Protein AF-A0A0D0KMT6-F1 (afdb_monomer)

Organism: Agrobacterium tumefaciens (NCBI:txid358)

Foldseek 3Di:
DPPVLVVVLVVLLVVCPVCLQPLVVLVVLLPDDLVNVSNLVSLVVNCVPCLVVHDPPSSVSSVLSNQQNVLVPDPLVVLLVVLLVCLVVVHDLVVNLVSLLSQAFWGKDKAALVVVVVVVDDQDPDDPHSNSRIDIDTFGHDADDCVSSVVVPDQDLVSLLVSLVSLVVRLVVLQVVCVVNPCDDPVHHVCLQLALALEFDDQVPFDVQFGGQCNPRGRNHRSSHVSLSSLVSSCVRPVVSSLVSLVVQPLVRDVSNVLSNLQVLLDCVNDALARLLVSQVPDDLCCNQVCQRRVSNLLSCQQCVVRHDPVSQVVVLVDLLVFGDLPVVCVPPNDVVSVLVRLVSSLLSVLLSVLSVHDDDPVSVVSSVVSCVVHPDDDGDNYNRPPRRSHDGDPPPPPPQPCVQVPDPLLCSLVVLLVLADPDDDDDSNVNSLQVCQVPVQSLLVSLLPDDDDLSSLSSLLSNLVRHAAPDLPDALVRHDPVSVVCVVSVLSSLQSLLVDDPVSCLSNLLSNLSSLLSCLRHQAQPQSSLSSLLSNLVSQLVVCQVPDPLPDQLVVSLCRGSLNSSLNSLVSNDDDDDLPDQSCPDPPNVVVLVSLVPGDHSSVLSSLLQCLLQLQVCCSNPVVSSCNRHLVLCLVQDDSSLSSLVSNLNHQAQHDLVSCLVCVLVLLVSLLDPPDDLLSSLSSLLSLLLQQVVCVVVVHDRSHDPVSNVVSCVRNPDSSVVSSVVSVVQCVVPVPDGRDRSPDD

Radius of gyration: 31.83 Å; Cα contacts (8 Å, |Δi|>4): 973; chains: 1; bounding box: 76×68×84 Å

pLDDT: mean 84.39, std 12.22, range [25.64, 97.81]

Secondary structure (DSSP, 8-state):
--HHHHHHHHHHHHHHTTTTT-HHHHHHHHT--TT-HHHHHHHHHHHHHHGGGSPTTHHHHHHHHHHHHHHTT--HHHHHHHHHHHHHHT--HHHHHHHHHHHH--EEEEEETHHHHHTTPPPPSS--SGGGTEEEEEE------TTTTTGGG---HHHHHHHHHHHHHHHHHHHHHHHHTTSB-SS-BTHHHH-S-SS---GGGPPTT---TTTT--THHHHHHHHHHHHHHHHTT-HHHHHHHHHT--TTT-HHHHHHHHHHTTSTTTS-HHHHHHHHHH--HHHHH-TTT-HHHHHHHHHTGGGS-HHHHHHHHHHHHH-S-HHHHHHHH-HHHHHHHHHHHHHHHHHHHHHTTPPPPHHHHHHHHHHHHHS--SS---STTTTS---S----------GGGTTS-HHHHHHHHHHH--SS---TTSHHHHHHHHH-HHHHHHHHHHSPS-HHHHHHHHHHHHH---S-TT--TTT--HHHHHHHHHHHHHHHHHTT--HHHHHHHHHHHHHHHHHHTTTSTT-HHHHHHHHHHHHHHHHHHHHS--TTS-HHHHHHHSHHHHHHHHHHHHPPP--TT--TTSSTTHHHHHHHHHH--SHHHHHHHHHHGGGHHHHHHH-HHHHIIIIIHHHHT--GGGGGHHHHHHT-SSPPPHHHHHHHHHHHHHHHHSSSS-HHHHHHHHHHHHHHHHHHHHTTPPPSS-HHHHHHHHHHSHHHHHHHHHHHHHHHHH-TTPPPPPTT--

Mean predicted aligned error: 17.13 Å

Sequence (746 aa):
MSDNDAIIAQNTRVFAMERLEDREFLEWALALRYHQLAERTALKDLLEFRVVDVVEPYRQAWIYLLEYWDDSTADSAYDRLLLKRELNSGASPSQIIKLITEAVRPRIKVESGQKYEAFGRKRAKHPKTVGDIFWVSIDGGERLTPEEIGLAKINDRDFLFELATALNAVLLTGLNQARRIGMIASDADSTVWLVHRVYFVPAGQFAEGGGEPDRYSKGFAPTTKLLYAVFERLGKIDRPATLRVMTAWDVDRWKLYKRLWAAAARDEALVSGTEVGRFLASLDDTEFWWTDAFPEFAELRAVRWSSLPDDVVAPIEQRLVNGEPIAGLKKRMGKDNAKRAVARRSVTELQRIKAGGGHLSIPTEAWLAKTLLQHPRKGDVASVTEGFNPGVRTLIDDRSGDPTFGDVPPGKLIDELARHLSDEGWESKNRAASDFIGRNPALILGLLADAPKSPARAKVWQAFGYGFRPSDLNVTIETASPEDKGLIPVTLKACIEIARLDEATIEEALQGLTSWMSIWDRLLNGEDDLIRAWLALWPTAVETTNQSAEKKVPLRDRSYSSAVGNLVSAFMRACPSFKKDTKPLADSPWRDALAGIELTKGEAKLQAQYQLLSSFNYYWAADEDWSRVNLLDPLISAAGASIELWHGFVHSRFLPPKNVLEELGPHMIAAAVGNELLDEARGSLSQRVVFSTIIDMRDGQKLAIPSHLTQQMLRIGGDPVRTRALDAMKNYLKDDKAEPKDAGKR

Solvent-accessible surface area (backbone atoms only — not comparable to full-atom values): 40747 Å² total; per-residue (Å²): 128,54,76,66,39,52,52,48,17,51,52,45,40,64,65,41,73,86,32,73,83,37,68,69,52,52,54,54,56,69,67,58,53,89,86,45,50,42,48,53,48,27,50,49,62,51,39,74,78,42,44,84,78,44,58,82,30,41,34,61,45,50,54,52,51,52,52,26,54,70,62,62,73,64,56,65,68,58,54,52,51,48,44,57,48,39,73,71,69,70,57,58,70,70,59,53,41,50,49,55,43,62,45,15,32,37,36,65,37,74,43,67,34,65,59,42,48,80,73,74,42,81,73,55,93,70,58,76,42,44,70,46,59,30,41,71,47,69,31,48,21,50,79,63,52,60,74,81,71,44,49,90,76,64,78,59,63,64,61,38,52,52,42,30,51,51,30,48,54,42,49,52,50,31,52,52,50,33,36,73,72,60,48,38,51,99,89,45,56,51,61,34,74,50,28,56,53,56,50,81,69,60,78,92,73,41,51,82,58,35,44,54,40,50,76,84,39,43,6,61,26,24,32,43,21,43,31,43,51,38,40,55,56,32,44,77,76,40,51,73,61,33,51,56,60,59,70,70,48,58,43,89,83,30,70,64,38,37,41,46,49,31,53,56,49,59,39,66,91,77,35,53,34,64,57,53,37,55,52,64,71,68,48,52,74,63,58,66,65,37,41,62,54,30,39,37,53,54,34,31,52,12,62,43,42,77,52,38,48,70,86,49,48,56,61,51,51,52,49,41,74,70,33,67,78,57,70,70,40,30,77,77,62,36,66,70,53,28,52,52,50,31,51,52,50,28,47,50,55,54,36,18,21,46,48,39,71,24,83,71,56,72,70,56,49,55,49,48,57,56,48,44,72,77,54,77,68,93,69,77,57,83,37,53,66,66,89,44,62,49,50,75,50,51,75,76,73,83,67,72,74,71,68,80,64,77,77,48,57,77,94,50,38,54,56,54,39,29,71,42,47,64,97,65,79,95,50,91,74,34,49,57,42,35,52,52,39,27,75,37,49,64,62,50,51,54,49,63,70,74,50,72,93,47,72,38,52,16,51,43,48,20,39,35,20,72,34,48,68,61,93,59,79,83,41,35,71,87,73,42,52,75,68,48,58,67,44,46,68,53,52,52,51,47,20,56,52,50,44,67,58,52,68,70,43,44,65,74,11,39,68,20,46,26,50,24,44,49,57,44,17,54,62,44,51,56,43,61,48,55,45,44,22,46,59,56,49,45,64,60,24,38,52,52,38,48,74,65,63,65,84,86,55,58,67,72,63,53,26,66,70,34,48,43,24,25,46,46,52,19,50,66,52,21,56,64,89,73,56,99,91,50,56,81,52,73,43,82,55,47,33,56,47,54,50,54,57,66,73,45,63,68,58,34,31,54,33,45,41,25,58,52,30,31,46,42,67,59,43,41,74,59,37,50,72,61,30,40,68,62,46,47,52,51,55,70,66,38,50,80,88,45,42,57,37,56,57,22,39,48,48,25,63,65,82,65,58,60,74,52,33,46,69,46,35,67,52,44,42,52,51,23,44,41,86,87,53,59,58,68,47,15,11,47,40,33,22,49,56,48,50,53,43,52,52,23,59,74,72,74,44,82,56,50,46,56,67,69,58,58,52,47,36,56,72,66,22,47,65,51,23,42,51,32,30,50,49,41,52,53,46,35,76,75,33,93,79,58,70,69,76,46,82,74,79,121

Nearest PDB structures (foldseek):
  8k4d-assembly1_A  TM=2.591E-01  e=1.905E-02  Homo sapiens
  4p8q-assembly1_A  TM=2.338E-01  e=4.811E+00  Homo sapiens
  8wqc-assembly1_C  TM=1.223E-01  e=5.604E+00  Homo sapiens

Structure (mmCIF, N/CA/C/O backbone):
data_AF-A0A0D0KMT6-F1
#
_entry.id   AF-A0A0D0KMT6-F1
#
loop_
_atom_site.group_PDB
_atom_site.id
_atom_site.type_symbol
_atom_site.label_atom_id
_atom_site.label_alt_id
_atom_site.label_comp_id
_atom_site.label_asym_id
_atom_site.label_entity_id
_atom_site.label_seq_id
_atom_site.pdbx_PDB_ins_code
_atom_site.Cartn_x
_atom_site.Cartn_y
_atom_site.Cartn_z
_atom_site.occupancy
_atom_site.B_iso_or_equiv
_atom_site.auth_seq_id
_atom_site.auth_comp_id
_atom_site.auth_asym_id
_atom_site.auth_atom_id
_atom_site.pdbx_PDB_model_num
ATOM 1 N N . MET A 1 1 ? -34.988 -3.054 11.584 1.00 53.50 1 MET A N 1
ATOM 2 C CA . MET A 1 1 ? -34.973 -1.586 11.437 1.00 53.50 1 MET A CA 1
ATOM 3 C C . MET A 1 1 ? -35.671 -1.004 12.646 1.00 53.50 1 MET A C 1
ATOM 5 O O . MET A 1 1 ? -36.718 -1.521 13.015 1.00 53.50 1 MET A O 1
ATOM 9 N N . SER A 1 2 ? -35.053 -0.032 13.309 1.00 69.50 2 SER A N 1
ATOM 10 C CA . SER A 1 2 ? -35.701 0.753 14.366 1.00 69.50 2 SER A CA 1
ATOM 11 C C . SER A 1 2 ? -36.766 1.689 13.770 1.00 69.50 2 SER A C 1
ATOM 13 O O . SER A 1 2 ? -36.749 1.937 12.563 1.00 69.50 2 SER A O 1
ATOM 15 N N . ASP A 1 3 ? -37.671 2.241 14.588 1.00 70.81 3 ASP A N 1
ATOM 16 C CA . ASP A 1 3 ? -38.675 3.220 14.121 1.00 70.81 3 ASP A CA 1
ATOM 17 C C . ASP A 1 3 ? -38.022 4.448 13.455 1.00 70.81 3 ASP A C 1
ATOM 19 O O . ASP A 1 3 ? -38.537 4.977 12.471 1.00 70.81 3 ASP A O 1
ATOM 23 N N . ASN A 1 4 ? -36.835 4.850 13.923 1.00 73.88 4 ASN A N 1
ATOM 24 C CA . ASN A 1 4 ? -36.052 5.918 13.301 1.00 73.88 4 ASN A CA 1
ATOM 25 C C . ASN A 1 4 ? -35.522 5.524 11.914 1.00 73.88 4 ASN A C 1
ATOM 27 O O . ASN A 1 4 ? -35.588 6.336 10.994 1.00 73.88 4 ASN A O 1
ATOM 31 N N . ASP A 1 5 ? -35.053 4.286 11.728 1.00 74.50 5 ASP A N 1
ATOM 32 C CA . ASP A 1 5 ? -34.574 3.809 10.421 1.00 74.50 5 ASP A CA 1
ATOM 33 C C . ASP A 1 5 ? -35.710 3.748 9.396 1.00 74.50 5 ASP A C 1
ATOM 35 O O . ASP A 1 5 ? -35.498 4.017 8.215 1.00 74.50 5 ASP A O 1
ATOM 39 N N . ALA A 1 6 ? -36.926 3.411 9.837 1.00 75.62 6 ALA A N 1
ATOM 40 C CA . ALA A 1 6 ? -38.108 3.399 8.980 1.00 75.62 6 ALA A CA 1
ATOM 41 C C . ALA A 1 6 ? -38.486 4.816 8.515 1.00 75.62 6 ALA A C 1
ATOM 43 O O . ALA A 1 6 ? -38.792 5.019 7.339 1.00 75.62 6 ALA A O 1
ATOM 44 N N . ILE A 1 7 ? -38.403 5.810 9.408 1.00 80.38 7 ILE A N 1
ATOM 45 C CA . ILE A 1 7 ? -38.627 7.223 9.065 1.00 80.38 7 ILE A CA 1
ATOM 46 C C . ILE A 1 7 ? -37.548 7.723 8.095 1.00 80.38 7 ILE A C 1
ATOM 48 O O . ILE A 1 7 ? -37.875 8.371 7.099 1.00 80.38 7 ILE A O 1
ATOM 52 N N . ILE A 1 8 ? -36.275 7.399 8.347 1.00 83.19 8 ILE A N 1
ATOM 53 C CA . ILE A 1 8 ? -35.156 7.751 7.461 1.00 83.19 8 ILE A CA 1
ATOM 54 C C . ILE A 1 8 ? -35.371 7.141 6.073 1.00 83.19 8 ILE A C 1
ATOM 56 O O . ILE A 1 8 ? -35.356 7.870 5.085 1.00 83.19 8 ILE A O 1
ATOM 60 N N . ALA A 1 9 ? -35.664 5.841 5.993 1.00 83.38 9 ALA A N 1
ATOM 61 C CA . ALA A 1 9 ? -35.910 5.150 4.731 1.00 83.38 9 ALA A CA 1
ATOM 62 C C . ALA A 1 9 ? -37.077 5.769 3.941 1.00 83.38 9 ALA A C 1
ATOM 64 O O . ALA A 1 9 ? -36.959 5.999 2.734 1.00 83.38 9 ALA A O 1
ATOM 65 N N . GLN A 1 10 ? -38.183 6.103 4.615 1.00 84.25 10 GLN A N 1
ATOM 66 C CA . GLN A 1 10 ? -39.331 6.747 3.978 1.00 84.25 10 GLN A CA 1
ATOM 67 C C . GLN A 1 10 ? -38.981 8.144 3.447 1.00 84.25 10 GLN A C 1
ATOM 69 O O . GLN A 1 10 ? -39.314 8.470 2.306 1.00 84.25 10 GLN A O 1
ATOM 74 N N . ASN A 1 11 ? -38.272 8.954 4.237 1.00 86.38 11 ASN A N 1
ATOM 75 C CA . ASN A 1 11 ? -37.833 10.287 3.824 1.00 86.38 11 ASN A CA 1
ATOM 76 C C . ASN A 1 11 ? -36.868 10.218 2.636 1.00 86.38 11 ASN A C 1
ATOM 78 O O . ASN A 1 11 ? -37.035 10.962 1.671 1.00 86.38 11 ASN A O 1
ATOM 82 N N . THR A 1 12 ? -35.903 9.295 2.664 1.00 88.06 12 THR A N 1
ATOM 83 C CA . THR A 1 12 ? -34.975 9.063 1.552 1.00 88.06 12 THR A CA 1
ATOM 84 C C . THR A 1 12 ? -35.719 8.657 0.287 1.00 88.06 12 THR A C 1
ATOM 86 O O . THR A 1 12 ? -35.434 9.190 -0.783 1.00 88.06 12 THR A O 1
ATOM 89 N N . ARG A 1 13 ? -36.709 7.763 0.393 1.00 86.56 13 ARG A N 1
ATOM 90 C CA . ARG A 1 13 ? -37.510 7.323 -0.755 1.00 86.56 13 ARG A CA 1
ATOM 91 C C . ARG A 1 13 ? -38.280 8.482 -1.382 1.00 86.56 13 ARG A C 1
ATOM 93 O O . ARG A 1 13 ? -38.225 8.651 -2.596 1.00 86.56 13 ARG A O 1
ATOM 100 N N . VAL A 1 14 ? -38.952 9.298 -0.565 1.00 85.31 14 VAL A N 1
ATOM 101 C CA . VAL A 1 14 ? -39.683 10.487 -1.037 1.00 85.31 14 VAL A CA 1
ATOM 102 C C . VAL A 1 14 ? -38.740 11.486 -1.698 1.00 85.31 14 VAL A C 1
ATOM 104 O O . VAL A 1 14 ? -39.028 11.972 -2.787 1.00 85.31 14 VAL A O 1
ATOM 107 N N . PHE A 1 15 ? -37.589 11.736 -1.079 1.00 86.50 15 PHE A N 1
ATOM 108 C CA . PHE A 1 15 ? -36.577 12.645 -1.603 1.00 86.50 15 PHE A CA 1
ATOM 109 C C . PHE A 1 15 ? -35.977 12.176 -2.941 1.00 86.50 15 PHE A C 1
ATOM 111 O O . PHE A 1 15 ? -35.645 13.003 -3.788 1.00 86.50 15 PHE A O 1
ATOM 118 N N . ALA A 1 16 ? -35.865 10.862 -3.152 1.00 87.25 16 ALA A N 1
ATOM 119 C CA . ALA A 1 16 ? -35.269 10.271 -4.346 1.00 87.25 16 ALA A CA 1
ATOM 120 C C . ALA A 1 16 ? -36.213 10.197 -5.561 1.00 87.25 16 ALA A C 1
ATOM 122 O O . ALA A 1 16 ? -35.729 10.198 -6.691 1.00 87.25 16 ALA A O 1
ATOM 123 N N . MET A 1 17 ? -37.538 10.135 -5.358 1.00 82.94 17 MET A N 1
ATOM 124 C CA . MET A 1 17 ? -38.517 9.809 -6.416 1.00 82.94 17 MET A CA 1
ATOM 125 C C . MET A 1 17 ? -38.433 10.687 -7.674 1.00 82.94 17 MET A C 1
ATOM 127 O O . MET A 1 17 ? -38.644 10.177 -8.772 1.00 82.94 17 MET A O 1
ATOM 131 N N . GLU A 1 18 ? -38.114 11.973 -7.531 1.00 85.38 18 GLU A N 1
ATOM 132 C CA . GLU A 1 18 ? -38.025 12.928 -8.649 1.00 85.38 18 GLU A CA 1
ATOM 133 C C . GLU A 1 18 ? -36.576 13.272 -9.035 1.00 85.38 18 GLU A C 1
ATOM 135 O O . GLU A 1 18 ? -36.342 14.127 -9.884 1.00 85.38 18 GLU A O 1
ATOM 140 N N . ARG A 1 19 ? -35.582 12.626 -8.408 1.00 88.81 19 ARG A N 1
ATOM 141 C CA . ARG A 1 19 ? -34.162 13.021 -8.492 1.00 88.81 19 ARG A CA 1
ATOM 142 C C . ARG A 1 19 ? -33.244 11.917 -9.010 1.00 88.81 19 ARG A C 1
ATOM 144 O O . ARG A 1 19 ? -32.031 12.089 -9.027 1.00 88.81 19 ARG A O 1
ATOM 151 N N . LEU A 1 20 ? -33.792 10.791 -9.471 1.00 88.00 20 LEU A N 1
ATOM 152 C CA . LEU A 1 20 ? -32.997 9.670 -9.997 1.00 88.00 20 LEU A CA 1
ATOM 153 C C . LEU A 1 20 ? -32.173 10.037 -11.247 1.00 88.00 20 LEU A C 1
ATOM 155 O O . LEU A 1 20 ? -31.182 9.371 -11.535 1.00 88.00 20 LEU A O 1
ATOM 159 N N . GLU A 1 21 ? -32.548 11.102 -11.953 1.00 90.69 21 GLU A N 1
ATOM 160 C CA . GLU A 1 21 ? -31.852 11.632 -13.138 1.00 90.69 21 GLU A CA 1
ATOM 161 C C . GLU A 1 21 ? -31.031 12.899 -12.826 1.00 90.69 21 GLU A C 1
ATOM 163 O O . GLU A 1 21 ? -30.530 13.580 -13.721 1.00 90.69 21 GLU A O 1
ATOM 168 N N . ASP A 1 22 ? -30.873 13.228 -11.542 1.00 88.31 22 ASP A N 1
ATOM 169 C CA . ASP A 1 22 ? -30.072 14.355 -11.080 1.00 88.31 22 ASP A CA 1
ATOM 170 C C . ASP A 1 22 ? -28.640 13.895 -10.760 1.00 88.31 22 ASP A C 1
ATOM 172 O O . ASP A 1 22 ? -28.395 12.962 -9.989 1.00 88.31 22 ASP A O 1
ATOM 176 N N . ARG A 1 23 ? -27.662 14.582 -11.357 1.00 86.56 23 ARG A N 1
ATOM 177 C CA . ARG A 1 23 ? -26.240 14.306 -11.132 1.00 86.56 23 ARG A CA 1
ATOM 178 C C . ARG A 1 23 ? -25.832 14.611 -9.691 1.00 86.56 23 ARG A C 1
ATOM 180 O O . ARG A 1 23 ? -25.042 13.860 -9.127 1.00 86.56 23 ARG A O 1
ATOM 187 N N . GLU A 1 24 ? -26.340 15.692 -9.106 1.00 86.19 24 GLU A N 1
ATOM 188 C CA . GLU A 1 24 ? -26.003 16.089 -7.731 1.00 86.19 24 GLU A CA 1
ATOM 189 C C . GLU A 1 24 ? -26.544 15.068 -6.730 1.00 86.19 24 GLU A C 1
ATOM 191 O O . GLU A 1 24 ? -25.880 14.723 -5.752 1.00 86.19 24 GLU A O 1
ATOM 196 N N . PHE A 1 25 ? -27.718 14.508 -7.024 1.00 89.56 25 PHE A N 1
ATOM 197 C CA . PHE A 1 25 ? -28.310 13.451 -6.219 1.00 89.56 25 PHE A CA 1
ATOM 198 C C . PHE A 1 25 ? -27.509 12.144 -6.282 1.00 89.56 25 PHE A C 1
ATOM 200 O O . PHE A 1 25 ? -27.283 11.508 -5.254 1.00 89.56 25 PHE A O 1
ATOM 207 N N . LEU A 1 26 ? -27.013 11.768 -7.463 1.00 88.69 26 LEU A N 1
ATOM 208 C CA . LEU A 1 26 ? -26.103 10.631 -7.622 1.00 88.69 26 LEU A CA 1
ATOM 209 C C . LEU A 1 26 ? -24.781 10.827 -6.858 1.00 88.69 26 LEU A C 1
ATOM 211 O O . LEU A 1 26 ? -24.287 9.885 -6.241 1.00 88.69 26 LEU A O 1
ATOM 215 N N . GLU A 1 27 ? -24.215 12.037 -6.843 1.00 86.31 27 GLU A N 1
ATOM 216 C CA . GLU A 1 27 ? -23.024 12.341 -6.033 1.00 86.31 27 GLU A CA 1
ATOM 217 C C . GLU A 1 27 ? -23.301 12.280 -4.529 1.00 86.31 27 GLU A C 1
ATOM 219 O O . GLU A 1 27 ? -22.483 11.746 -3.777 1.00 86.31 27 GLU A O 1
ATOM 224 N N . TRP A 1 28 ? -24.463 12.771 -4.091 1.00 90.56 28 TRP A N 1
ATOM 225 C CA . TRP A 1 28 ? -24.915 12.609 -2.712 1.00 90.56 28 TRP A CA 1
ATOM 226 C C . TRP A 1 28 ? -25.061 11.128 -2.344 1.00 90.56 28 TRP A C 1
ATOM 228 O O . TRP A 1 28 ? -24.554 10.703 -1.307 1.00 90.56 28 TRP A O 1
ATOM 238 N N . ALA A 1 29 ? -25.679 10.327 -3.217 1.00 89.88 29 ALA A N 1
ATOM 239 C CA . ALA A 1 29 ? -25.822 8.893 -3.007 1.00 89.88 29 ALA A CA 1
ATOM 240 C C . ALA A 1 29 ? -24.442 8.222 -2.913 1.00 89.88 29 ALA A C 1
ATOM 242 O O . ALA A 1 29 ? -24.183 7.469 -1.977 1.00 89.88 29 ALA A O 1
ATOM 243 N N . LEU A 1 30 ? -23.506 8.552 -3.806 1.00 88.00 30 LEU A N 1
ATOM 244 C CA . LEU A 1 30 ? -22.134 8.040 -3.752 1.00 88.00 30 LEU A CA 1
ATOM 245 C C . LEU A 1 30 ? -21.435 8.321 -2.409 1.00 88.00 30 LEU A C 1
ATOM 247 O O . LEU A 1 30 ? -20.654 7.489 -1.946 1.00 88.00 30 LEU A O 1
ATOM 251 N N . ALA A 1 31 ? -21.725 9.458 -1.773 1.00 85.50 31 ALA A N 1
ATOM 252 C CA . ALA A 1 31 ? -21.157 9.831 -0.480 1.00 85.50 31 ALA A CA 1
ATOM 253 C C . ALA A 1 31 ? -21.739 9.046 0.713 1.00 85.50 31 ALA A C 1
ATOM 255 O O . ALA A 1 31 ? -21.161 9.104 1.805 1.00 85.50 31 ALA A O 1
ATOM 256 N N . LEU A 1 32 ? -22.839 8.301 0.527 1.00 84.25 32 LEU A N 1
ATOM 257 C CA . LEU A 1 32 ? -23.438 7.489 1.586 1.00 84.25 32 LEU A CA 1
ATOM 258 C C . LEU A 1 32 ? -22.445 6.438 2.075 1.00 84.25 32 LEU A C 1
ATOM 260 O O . LEU A 1 32 ? -21.932 5.632 1.294 1.00 84.25 32 LEU A O 1
ATOM 264 N N . ARG A 1 33 ? -22.191 6.409 3.383 1.00 78.31 33 ARG A N 1
ATOM 265 C CA . ARG A 1 33 ? -21.243 5.476 4.015 1.00 78.31 33 ARG A CA 1
ATOM 266 C C . ARG A 1 33 ? -21.913 4.153 4.396 1.00 78.31 33 ARG A C 1
ATOM 268 O O . ARG A 1 33 ? -23.133 4.031 4.375 1.00 78.31 33 ARG A O 1
ATOM 275 N N . TYR A 1 34 ? -21.113 3.154 4.773 1.00 69.31 34 TYR A N 1
ATOM 276 C CA . TYR A 1 34 ? -21.605 1.814 5.130 1.00 69.31 34 TYR A CA 1
ATOM 277 C C . TYR A 1 34 ? -22.584 1.802 6.318 1.00 69.31 34 TYR A C 1
ATOM 279 O O . TYR A 1 34 ? -23.402 0.897 6.401 1.00 69.31 34 TYR A O 1
ATOM 287 N N . HIS A 1 35 ? -22.523 2.788 7.221 1.00 71.00 35 HIS A N 1
ATOM 288 C CA . HIS A 1 35 ? -23.426 2.895 8.375 1.00 71.00 35 HIS A CA 1
ATOM 289 C C . HIS A 1 35 ? -24.787 3.525 8.034 1.00 71.00 35 HIS A C 1
ATOM 291 O O . HIS A 1 35 ? -25.704 3.464 8.844 1.00 71.00 35 HIS A O 1
ATOM 297 N N . GLN A 1 36 ? -24.949 4.093 6.835 1.00 80.88 36 GLN A N 1
ATOM 298 C CA . GLN A 1 36 ? -26.210 4.668 6.346 1.00 80.88 36 GLN A CA 1
ATOM 299 C C . GLN A 1 36 ? -27.039 3.598 5.623 1.00 80.88 36 GLN A C 1
ATOM 301 O O . GLN A 1 36 ? -27.370 3.704 4.438 1.00 80.88 36 GLN A O 1
ATOM 306 N N . LEU A 1 37 ? -27.282 2.486 6.325 1.00 80.81 37 LEU A N 1
ATOM 307 C CA . LEU A 1 37 ? -27.944 1.308 5.762 1.00 80.81 37 LEU A CA 1
ATOM 308 C C . LEU A 1 37 ? -29.407 1.585 5.415 1.00 80.81 37 LEU A C 1
ATOM 310 O O . LEU A 1 37 ? -29.886 1.056 4.414 1.00 80.81 37 LEU A O 1
ATOM 314 N N . ALA A 1 38 ? -30.106 2.408 6.201 1.00 82.44 38 ALA A N 1
ATOM 315 C CA . ALA A 1 38 ? -31.504 2.751 5.953 1.00 82.44 38 ALA A CA 1
ATOM 316 C C . ALA A 1 38 ? -31.666 3.496 4.618 1.00 82.44 38 ALA A C 1
ATOM 318 O O . ALA A 1 38 ? -32.506 3.120 3.802 1.00 82.44 38 ALA A O 1
ATOM 319 N N . GLU A 1 39 ? -30.808 4.483 4.349 1.00 87.62 39 GLU A N 1
ATOM 320 C CA . GLU A 1 39 ? -30.803 5.253 3.105 1.00 87.62 39 GLU A CA 1
ATOM 321 C C . GLU A 1 39 ? -30.406 4.385 1.905 1.00 87.62 39 GLU A C 1
ATOM 323 O O . GLU A 1 39 ? -31.091 4.393 0.881 1.00 87.62 39 GLU A O 1
ATOM 328 N N . ARG A 1 40 ? -29.335 3.585 2.030 1.00 88.56 40 ARG A N 1
ATOM 329 C CA . ARG A 1 40 ? -28.894 2.670 0.960 1.00 88.56 40 ARG A CA 1
ATOM 330 C C . ARG A 1 40 ? -29.958 1.623 0.620 1.00 88.56 40 ARG A C 1
ATOM 332 O O . ARG A 1 40 ? -30.184 1.354 -0.557 1.00 88.56 40 ARG A O 1
ATOM 339 N N . THR A 1 41 ? -30.609 1.046 1.631 1.00 85.81 41 THR A N 1
ATOM 340 C CA . THR A 1 41 ? -31.676 0.045 1.444 1.00 85.81 41 THR A CA 1
ATOM 341 C C . THR A 1 41 ? -32.902 0.685 0.800 1.00 85.81 41 THR A C 1
ATOM 343 O O . THR A 1 41 ? -33.403 0.163 -0.187 1.00 85.81 41 THR A O 1
ATOM 346 N N . ALA A 1 42 ? -33.316 1.873 1.252 1.00 87.88 42 ALA A N 1
ATOM 347 C CA . ALA A 1 42 ? -34.435 2.595 0.647 1.00 87.88 42 ALA A CA 1
ATOM 348 C C . ALA A 1 42 ? -34.209 2.916 -0.840 1.00 87.88 42 ALA A C 1
ATOM 350 O O . ALA A 1 42 ? -35.142 2.833 -1.640 1.00 87.88 42 ALA A O 1
ATOM 351 N N . LEU A 1 43 ? -32.976 3.269 -1.220 1.00 90.00 43 LEU A N 1
ATOM 352 C CA . LEU A 1 43 ? -32.612 3.514 -2.617 1.00 90.00 43 LEU A CA 1
ATOM 353 C C . LEU A 1 43 ? -32.571 2.225 -3.441 1.00 90.00 43 LEU A C 1
ATOM 355 O O . LEU A 1 43 ? -33.064 2.232 -4.566 1.00 90.00 43 LEU A O 1
ATOM 359 N N . LYS A 1 44 ? -32.039 1.124 -2.890 1.00 87.75 44 LYS A N 1
ATOM 360 C CA . LYS A 1 44 ? -32.087 -0.202 -3.529 1.00 87.75 44 LYS A CA 1
ATOM 361 C C . LYS A 1 44 ? -33.523 -0.629 -3.808 1.00 87.75 44 LYS A C 1
ATOM 363 O O . LYS A 1 44 ? -33.849 -0.903 -4.958 1.00 87.75 44 LYS A O 1
ATOM 368 N N . ASP A 1 45 ? -34.379 -0.577 -2.791 1.00 87.12 45 ASP A N 1
ATOM 369 C CA . ASP A 1 45 ? -35.792 -0.938 -2.901 1.00 87.12 45 ASP A CA 1
ATOM 370 C C . ASP A 1 45 ? -36.525 -0.047 -3.911 1.00 87.12 45 ASP A C 1
ATOM 372 O O . ASP A 1 45 ? -37.376 -0.513 -4.660 1.00 87.12 45 ASP A O 1
ATOM 376 N N . LEU A 1 46 ? -36.224 1.257 -3.954 1.00 87.38 46 LEU A N 1
ATOM 377 C CA . LEU A 1 46 ? -36.819 2.162 -4.941 1.00 87.38 46 LEU A CA 1
ATOM 378 C C . LEU A 1 46 ? -36.375 1.809 -6.368 1.00 87.38 46 LEU A C 1
ATOM 380 O O . LEU A 1 46 ? -37.204 1.780 -7.280 1.00 87.38 46 LEU A O 1
ATOM 384 N N . LEU A 1 47 ? -35.079 1.558 -6.564 1.00 87.12 47 LEU A N 1
ATOM 385 C CA . LEU A 1 47 ? -34.493 1.272 -7.871 1.00 87.12 47 LEU A CA 1
ATOM 386 C C . LEU A 1 47 ? -34.890 -0.107 -8.398 1.00 87.12 47 LEU A C 1
ATOM 388 O O . LEU A 1 47 ? -35.074 -0.232 -9.602 1.00 87.12 47 LEU A O 1
ATOM 392 N N . GLU A 1 48 ? -35.121 -1.104 -7.544 1.00 83.75 48 GLU A N 1
ATOM 393 C CA . GLU A 1 48 ? -35.601 -2.427 -7.971 1.00 83.75 48 GLU A CA 1
ATOM 394 C C . GLU A 1 48 ? -36.867 -2.330 -8.844 1.00 83.75 48 GLU A C 1
ATOM 396 O O . GLU A 1 48 ? -36.978 -3.013 -9.861 1.00 83.75 48 GLU A O 1
ATOM 401 N N . PHE A 1 49 ? -37.779 -1.405 -8.517 1.00 79.31 49 PHE A N 1
ATOM 402 C CA . PHE A 1 49 ? -39.024 -1.205 -9.269 1.00 79.31 49 PHE A CA 1
ATOM 403 C C . PHE A 1 49 ? -38.961 -0.088 -10.316 1.00 79.31 49 PHE A C 1
ATOM 405 O O . PHE A 1 49 ? -39.767 -0.090 -11.244 1.00 79.31 49 PHE A O 1
ATOM 412 N N . ARG A 1 50 ? -38.054 0.889 -10.171 1.00 81.56 50 ARG A N 1
ATOM 413 C CA . ARG A 1 50 ? -38.048 2.126 -10.982 1.00 81.56 50 ARG A CA 1
ATOM 414 C C . ARG A 1 50 ? -36.820 2.305 -11.860 1.00 81.56 50 ARG A C 1
ATOM 416 O O . ARG A 1 50 ? -36.824 3.206 -12.690 1.00 81.56 50 ARG A O 1
ATOM 423 N N . VAL A 1 51 ? -35.791 1.460 -11.746 1.00 76.38 51 VAL A N 1
ATOM 424 C CA . VAL A 1 51 ? -34.586 1.557 -12.594 1.00 76.38 51 VAL A CA 1
ATOM 425 C C . VAL A 1 51 ? -34.941 1.473 -14.077 1.00 76.38 51 VAL A C 1
ATOM 427 O O . VAL A 1 51 ? -34.245 2.046 -14.913 1.00 76.38 51 VAL A O 1
ATOM 430 N N . VAL A 1 52 ? -36.052 0.803 -14.410 1.00 77.38 52 VAL A N 1
ATOM 431 C CA . VAL A 1 52 ? -36.504 0.678 -15.794 1.00 77.38 52 VAL A CA 1
ATOM 432 C C . VAL A 1 52 ? -36.937 2.028 -16.385 1.00 77.38 52 VAL A C 1
ATOM 434 O O . VAL A 1 52 ? -36.707 2.274 -17.569 1.00 77.38 52 VAL A O 1
ATOM 437 N N . ASP A 1 53 ? -37.469 2.915 -15.549 1.00 85.38 53 ASP A N 1
ATOM 438 C CA . ASP A 1 53 ? -38.006 4.216 -15.950 1.00 85.38 53 ASP A CA 1
ATOM 439 C C . ASP A 1 53 ? -36.933 5.316 -16.019 1.00 85.38 53 ASP A C 1
ATOM 441 O O . ASP A 1 53 ? -37.203 6.396 -16.534 1.00 85.38 53 ASP A O 1
ATOM 445 N N . VAL A 1 54 ? -35.719 5.051 -15.519 1.00 88.75 54 VAL A N 1
ATOM 446 C CA . VAL A 1 54 ? -34.588 5.993 -15.544 1.00 88.75 54 VAL A CA 1
ATOM 447 C C . VAL A 1 54 ? -33.918 5.980 -16.920 1.00 88.75 54 VAL A C 1
ATOM 449 O O . VAL A 1 54 ? -33.584 4.911 -17.444 1.00 88.75 54 VAL A O 1
ATOM 452 N N . VAL A 1 55 ? -33.669 7.162 -17.493 1.00 90.62 55 VAL A N 1
ATOM 453 C CA . VAL A 1 55 ? -32.985 7.293 -18.792 1.00 90.62 55 VAL A CA 1
ATOM 454 C C . VAL A 1 55 ? -31.476 7.010 -18.722 1.00 90.62 55 VAL A C 1
ATOM 456 O O . VAL A 1 55 ? -30.813 7.187 -17.696 1.00 90.62 55 VAL A O 1
ATOM 459 N N . GLU A 1 56 ? -30.884 6.603 -19.847 1.00 88.81 56 GLU A N 1
ATOM 460 C CA . GLU A 1 56 ? -29.422 6.540 -19.984 1.00 88.81 56 GLU A CA 1
ATOM 461 C C . GLU A 1 56 ? -28.814 7.954 -20.061 1.00 88.81 56 GLU A C 1
ATOM 463 O O . GLU A 1 56 ? -29.418 8.834 -20.680 1.00 88.81 56 GLU A O 1
ATOM 468 N N . PRO A 1 57 ? -27.619 8.210 -19.486 1.00 90.81 57 PRO A N 1
ATOM 469 C CA . PRO A 1 57 ? -26.686 7.264 -18.848 1.00 90.81 57 PRO A CA 1
ATOM 470 C C . PRO A 1 57 ? -26.904 7.038 -17.333 1.00 90.81 57 PRO A C 1
ATOM 472 O O . PRO A 1 57 ? -26.090 6.379 -16.679 1.00 90.81 57 PRO A O 1
ATOM 475 N N . TYR A 1 58 ? -27.960 7.610 -16.744 1.00 91.19 58 TYR A N 1
ATOM 476 C CA . TYR A 1 58 ? -28.210 7.594 -15.295 1.00 91.19 58 TYR A CA 1
ATOM 477 C C . TYR A 1 58 ? -28.581 6.209 -14.779 1.00 91.19 58 TYR A C 1
ATOM 479 O O . TYR A 1 58 ? -28.109 5.796 -13.720 1.00 91.19 58 TYR A O 1
ATOM 487 N N . ARG A 1 59 ? -29.366 5.457 -15.555 1.00 90.56 59 ARG A N 1
ATOM 488 C CA . ARG A 1 59 ? -29.699 4.063 -15.253 1.00 90.56 59 ARG A CA 1
ATOM 489 C C . ARG A 1 59 ? -28.440 3.228 -15.022 1.00 90.56 59 ARG A C 1
ATOM 491 O O . ARG A 1 59 ? -28.304 2.578 -13.986 1.00 90.56 59 ARG A O 1
ATOM 498 N N . GLN A 1 60 ? -27.499 3.271 -15.965 1.00 89.56 60 GLN A N 1
ATOM 499 C CA . GLN A 1 60 ? -26.261 2.508 -15.861 1.00 89.56 60 GLN A CA 1
ATOM 500 C C . GLN A 1 60 ? -25.369 2.993 -14.704 1.00 89.56 60 GLN A C 1
ATOM 502 O O . GLN A 1 60 ? -24.710 2.173 -14.060 1.00 89.56 60 GLN A O 1
ATOM 507 N N . ALA A 1 61 ? -25.380 4.296 -14.399 1.00 91.19 61 ALA A N 1
ATOM 508 C CA . ALA A 1 61 ? -24.683 4.856 -13.240 1.00 91.19 61 ALA A CA 1
ATOM 509 C C . ALA A 1 61 ? -25.249 4.336 -11.905 1.00 91.19 61 ALA A C 1
ATOM 511 O O . ALA A 1 61 ? -24.470 3.982 -11.020 1.00 91.19 61 ALA A O 1
ATOM 512 N N . TRP A 1 62 ? -26.577 4.218 -11.777 1.00 91.88 62 TRP A N 1
ATOM 513 C CA . TRP A 1 62 ? -27.214 3.602 -10.608 1.00 91.88 62 TRP A CA 1
ATOM 514 C C . TRP A 1 62 ? -26.829 2.136 -10.448 1.00 91.88 62 TRP A C 1
ATOM 516 O O . TRP A 1 62 ? -26.464 1.736 -9.348 1.00 91.88 62 TRP A O 1
ATOM 526 N N . ILE A 1 63 ? -26.837 1.352 -11.531 1.00 89.38 63 ILE A N 1
ATOM 527 C CA . ILE A 1 63 ? -26.428 -0.061 -11.486 1.00 89.38 63 ILE A CA 1
ATOM 528 C C . ILE A 1 63 ? -25.002 -0.191 -10.932 1.00 89.38 63 ILE A C 1
ATOM 530 O O . ILE A 1 63 ? -24.777 -0.969 -10.010 1.00 89.38 63 ILE A O 1
ATOM 534 N N . TYR A 1 64 ? -24.051 0.606 -11.427 1.00 90.25 64 TYR A N 1
ATOM 535 C CA . TYR A 1 64 ? -22.672 0.554 -10.926 1.00 90.25 64 TYR A CA 1
ATOM 536 C C . TYR A 1 64 ? -22.534 1.042 -9.485 1.00 90.25 64 TYR A C 1
ATOM 538 O O . TYR A 1 64 ? -21.706 0.515 -8.746 1.00 90.25 64 TYR A O 1
ATOM 546 N N . LEU A 1 65 ? -23.329 2.031 -9.070 1.00 89.88 65 LEU A N 1
ATOM 547 C CA . LEU A 1 65 ? -23.330 2.504 -7.689 1.00 89.88 65 LEU A CA 1
ATOM 548 C C . LEU A 1 65 ? -23.879 1.442 -6.724 1.00 89.88 65 LEU A C 1
ATOM 550 O O . LEU A 1 65 ? -23.313 1.246 -5.651 1.00 89.88 65 LEU A O 1
ATOM 554 N N . LEU A 1 66 ? -24.944 0.736 -7.114 1.00 88.38 66 LEU A N 1
ATOM 555 C CA . LEU A 1 66 ? -25.511 -0.358 -6.327 1.00 88.38 66 LEU A CA 1
ATOM 556 C C . LEU A 1 66 ? -24.529 -1.527 -6.201 1.00 88.38 66 LEU A C 1
ATOM 558 O O . LEU A 1 66 ? -24.294 -1.994 -5.088 1.00 88.38 66 LEU A O 1
ATOM 562 N N . GLU A 1 67 ? -23.897 -1.928 -7.308 1.00 86.50 67 GLU A N 1
ATOM 563 C CA . GLU A 1 67 ? -22.847 -2.953 -7.303 1.00 86.50 67 GLU A CA 1
ATOM 564 C C . GLU A 1 67 ? -21.661 -2.535 -6.420 1.00 86.50 67 GLU A C 1
ATOM 566 O O . GLU A 1 67 ? -21.189 -3.321 -5.603 1.00 86.50 67 GLU A O 1
ATOM 571 N N . TYR A 1 68 ? -21.227 -1.271 -6.501 1.00 86.62 68 TYR A N 1
ATOM 572 C CA . TYR A 1 68 ? -20.197 -0.732 -5.612 1.00 86.62 68 TYR A CA 1
ATOM 573 C C . TYR A 1 68 ? -20.604 -0.794 -4.135 1.00 86.62 68 TYR A C 1
ATOM 575 O O . TYR A 1 68 ? -19.770 -1.095 -3.283 1.00 86.62 68 TYR A O 1
ATOM 583 N N . TRP A 1 69 ? -21.870 -0.538 -3.795 1.00 84.88 69 TRP A N 1
ATOM 584 C CA . TRP A 1 69 ? -22.336 -0.654 -2.413 1.00 84.88 69 TRP A CA 1
ATOM 585 C C . TRP A 1 69 ? -22.369 -2.091 -1.910 1.00 84.88 69 TRP A C 1
ATOM 587 O O . TRP A 1 69 ? -21.952 -2.299 -0.768 1.00 84.88 69 TRP A O 1
ATOM 597 N N . ASP A 1 70 ? -22.842 -3.038 -2.725 1.00 77.62 70 ASP A N 1
ATOM 598 C CA . ASP A 1 70 ? -22.845 -4.474 -2.402 1.00 77.62 70 ASP A CA 1
ATOM 599 C C . ASP A 1 70 ? -21.423 -4.990 -2.171 1.00 77.62 70 ASP A C 1
ATOM 601 O O . ASP A 1 70 ? -21.178 -5.752 -1.240 1.00 77.62 70 ASP A O 1
ATOM 605 N N . ASP A 1 71 ? -20.468 -4.486 -2.948 1.00 68.19 71 ASP A N 1
ATOM 606 C CA . ASP A 1 71 ? -19.059 -4.838 -2.818 1.00 68.19 71 ASP A CA 1
ATOM 607 C C . ASP A 1 71 ? -18.324 -4.072 -1.695 1.00 68.19 71 ASP A C 1
ATOM 609 O O . ASP A 1 71 ? -17.299 -4.546 -1.200 1.00 68.19 71 ASP A O 1
ATOM 613 N N . SER A 1 72 ? -18.820 -2.905 -1.256 1.00 57.19 72 SER A N 1
ATOM 614 C CA . SER A 1 72 ? -18.184 -2.050 -0.230 1.00 57.19 72 SER A CA 1
ATOM 615 C C . SER A 1 72 ? -18.356 -2.532 1.215 1.00 57.19 72 SER A C 1
ATOM 617 O O . SER A 1 72 ? -17.808 -1.921 2.132 1.00 57.19 72 SER A O 1
ATOM 619 N N . THR A 1 73 ? -19.130 -3.597 1.444 1.00 49.44 73 THR A N 1
ATOM 620 C CA . THR A 1 73 ? -19.406 -4.120 2.793 1.00 49.44 73 THR A CA 1
ATOM 621 C C . THR A 1 73 ? -18.285 -4.996 3.351 1.00 49.44 73 THR A C 1
ATOM 623 O O . THR A 1 73 ? -18.341 -5.365 4.521 1.00 49.44 73 THR A O 1
ATOM 626 N N . ALA A 1 74 ? -17.280 -5.346 2.542 1.00 48.38 74 ALA A N 1
ATOM 627 C CA . ALA A 1 74 ? -16.144 -6.144 2.992 1.00 48.38 74 ALA A CA 1
ATOM 628 C C . ALA A 1 74 ? -15.007 -5.222 3.459 1.00 48.38 74 ALA A C 1
ATOM 630 O O . ALA A 1 74 ? -14.309 -4.611 2.647 1.00 48.38 74 ALA A O 1
ATOM 631 N N . ASP A 1 75 ? -14.838 -5.094 4.773 1.00 47.66 75 ASP A N 1
ATOM 632 C CA . ASP A 1 75 ? -13.657 -4.459 5.351 1.00 47.66 75 ASP A CA 1
ATOM 633 C C . ASP A 1 75 ? -12.450 -5.382 5.116 1.00 47.66 75 ASP A C 1
ATOM 635 O O . ASP A 1 75 ? -12.291 -6.415 5.771 1.00 47.66 75 ASP A O 1
ATOM 639 N N . SER A 1 76 ? -11.614 -5.037 4.136 1.00 50.75 76 SER A N 1
ATOM 640 C CA . SER A 1 76 ? -10.513 -5.884 3.666 1.00 50.75 76 SER A CA 1
ATOM 641 C C . SER A 1 76 ? -9.504 -6.233 4.770 1.00 50.75 76 SER A C 1
ATOM 643 O O . SER A 1 76 ? -8.902 -7.310 4.747 1.00 50.75 76 SER A O 1
ATOM 645 N N . ALA A 1 77 ? -9.385 -5.386 5.798 1.00 45.94 77 ALA A N 1
ATOM 646 C CA . ALA A 1 77 ? -8.561 -5.646 6.974 1.00 45.94 77 ALA A CA 1
ATOM 647 C C . ALA A 1 77 ? -9.172 -6.712 7.907 1.00 45.94 77 ALA A C 1
ATOM 649 O O . ALA A 1 77 ? -8.445 -7.558 8.441 1.00 45.94 77 ALA A O 1
ATOM 650 N N . TYR A 1 78 ? -10.499 -6.709 8.080 1.00 48.00 78 TYR A N 1
ATOM 651 C CA . TYR A 1 78 ? -11.218 -7.720 8.862 1.00 48.00 78 TYR A CA 1
ATOM 652 C C . TYR A 1 78 ? -11.147 -9.090 8.188 1.00 48.00 78 TYR A C 1
ATOM 654 O O . TYR A 1 78 ? -10.833 -10.078 8.852 1.00 48.00 78 TYR A O 1
ATOM 662 N N . ASP A 1 79 ? -11.337 -9.146 6.869 1.00 51.91 79 ASP A N 1
ATOM 663 C CA . ASP A 1 79 ? -11.260 -10.390 6.099 1.00 51.91 79 ASP A CA 1
ATOM 664 C C . ASP A 1 79 ? -9.851 -10.987 6.107 1.00 51.91 79 ASP A C 1
ATOM 666 O O . ASP A 1 79 ? -9.701 -12.202 6.229 1.00 51.91 79 ASP A O 1
ATOM 670 N N . ARG A 1 80 ? -8.796 -10.159 6.081 1.00 52.12 80 ARG A N 1
ATOM 671 C CA . ARG A 1 80 ? -7.403 -10.622 6.208 1.00 52.12 80 ARG A CA 1
ATOM 672 C C . ARG A 1 80 ? -7.094 -11.164 7.604 1.00 52.12 80 ARG A C 1
ATOM 674 O O . ARG A 1 80 ? -6.372 -12.154 7.743 1.00 52.12 80 ARG A O 1
ATOM 681 N N . LEU A 1 81 ? -7.634 -10.535 8.648 1.00 51.25 81 LEU A N 1
ATOM 682 C CA . LEU A 1 81 ? -7.492 -11.001 10.028 1.00 51.25 81 LEU A CA 1
ATOM 683 C C . LEU A 1 81 ? -8.281 -12.295 10.261 1.00 51.25 81 LEU A C 1
ATOM 685 O O . LEU A 1 81 ? -7.777 -13.212 10.913 1.00 51.25 81 LEU A O 1
ATOM 689 N N . LEU A 1 82 ? -9.485 -12.392 9.694 1.00 58.34 82 LEU A N 1
ATOM 690 C CA . LEU A 1 82 ? -10.298 -13.600 9.715 1.00 58.34 82 LEU A CA 1
ATOM 691 C C . LEU A 1 82 ? -9.608 -14.718 8.928 1.00 58.34 82 LEU A C 1
ATOM 693 O O . LEU A 1 82 ? -9.470 -15.810 9.455 1.00 58.34 82 LEU A O 1
ATOM 697 N N . LEU A 1 83 ? -9.055 -14.432 7.748 1.00 61.88 83 LEU A N 1
ATOM 698 C CA . LEU A 1 83 ? -8.262 -15.376 6.961 1.00 61.88 83 LEU A CA 1
ATOM 699 C C . LEU A 1 83 ? -7.051 -15.896 7.750 1.00 61.88 83 LEU A C 1
ATOM 701 O O . LEU A 1 83 ? -6.877 -17.106 7.854 1.00 61.88 83 LEU A O 1
ATOM 705 N N . LYS A 1 84 ? -6.250 -15.018 8.375 1.00 62.56 84 LYS A N 1
ATOM 706 C CA . LYS A 1 84 ? -5.122 -15.437 9.232 1.00 62.56 84 LYS A CA 1
ATOM 707 C C . LYS A 1 84 ? -5.580 -16.279 10.425 1.00 62.56 84 LYS A C 1
ATOM 709 O O . LYS A 1 84 ? -4.889 -17.219 10.808 1.00 62.56 84 LYS A O 1
ATOM 714 N N . ARG A 1 85 ? -6.733 -15.959 11.019 1.00 59.19 85 ARG A N 1
ATOM 715 C CA . ARG A 1 85 ? -7.319 -16.745 12.112 1.00 59.19 85 ARG A CA 1
ATOM 716 C C . ARG A 1 85 ? -7.755 -18.130 11.632 1.00 59.19 85 ARG A C 1
ATOM 718 O O . ARG A 1 85 ? -7.354 -19.110 12.242 1.00 59.19 85 ARG A O 1
ATOM 725 N N . GLU A 1 86 ? -8.529 -18.199 10.552 1.00 64.06 86 GLU A N 1
ATOM 726 C CA . GLU A 1 86 ? -9.112 -19.437 10.020 1.00 64.06 86 GLU A CA 1
ATOM 727 C C . GLU A 1 86 ? -8.052 -20.386 9.430 1.00 64.06 86 GLU A C 1
ATOM 729 O O . GLU A 1 86 ? -8.152 -21.601 9.609 1.00 64.06 86 GLU A O 1
ATOM 734 N N . LEU A 1 87 ? -6.993 -19.843 8.809 1.00 64.62 87 LEU A N 1
ATOM 735 C CA . LEU A 1 87 ? -5.819 -20.615 8.374 1.00 64.62 87 LEU A CA 1
ATOM 736 C C . LEU A 1 87 ? -5.096 -21.282 9.556 1.00 64.62 87 LEU A C 1
ATOM 738 O O . LEU A 1 87 ? -4.562 -22.379 9.408 1.00 64.62 87 LEU A O 1
ATOM 742 N N . ASN A 1 88 ? -5.103 -20.647 10.732 1.00 58.34 88 ASN A N 1
ATOM 743 C CA . ASN A 1 88 ? -4.470 -21.174 11.942 1.00 58.34 88 ASN A CA 1
ATOM 744 C C . ASN A 1 88 ? -5.401 -22.076 12.774 1.00 58.34 88 ASN A C 1
ATOM 746 O O . ASN A 1 88 ? -4.907 -22.914 13.524 1.00 58.34 88 ASN A O 1
ATOM 750 N N . SER A 1 89 ? -6.726 -21.920 12.668 1.00 52.66 89 SER A N 1
ATOM 751 C CA . SER A 1 89 ? -7.714 -22.683 13.449 1.00 52.66 89 SER A CA 1
ATOM 752 C C . SER A 1 89 ? -8.248 -23.942 12.757 1.00 52.66 89 SER A C 1
ATOM 754 O O . SER A 1 89 ? -9.069 -24.638 13.350 1.00 52.66 89 SER A O 1
ATOM 756 N N . GLY A 1 90 ? -7.799 -24.252 11.535 1.00 59.53 90 GLY A N 1
ATOM 757 C CA . GLY A 1 90 ? -8.196 -25.466 10.812 1.00 59.53 90 GLY A CA 1
ATOM 758 C C . GLY A 1 90 ? -9.618 -25.412 10.244 1.00 59.53 90 GLY A C 1
ATOM 759 O O . GLY A 1 90 ? -10.357 -26.391 10.338 1.00 59.53 90 GLY A O 1
ATOM 760 N N . ALA A 1 91 ? -10.023 -24.265 9.689 1.00 68.69 91 ALA A N 1
ATOM 761 C CA . ALA A 1 91 ? -11.325 -24.109 9.038 1.00 68.69 91 ALA A CA 1
ATOM 762 C C . ALA A 1 91 ? -11.509 -25.050 7.831 1.00 68.69 91 ALA A C 1
ATOM 764 O O . ALA A 1 91 ? -10.546 -25.580 7.275 1.00 68.69 91 ALA A O 1
ATOM 765 N N . SER A 1 92 ? -12.760 -25.236 7.394 1.00 80.88 92 SER A N 1
ATOM 766 C CA . SER A 1 92 ? -13.050 -26.091 6.236 1.00 80.88 92 SER A CA 1
ATOM 767 C C . SER A 1 92 ? -12.370 -25.573 4.949 1.00 80.88 92 SER A C 1
ATOM 769 O O . SER A 1 92 ? -12.342 -24.356 4.727 1.00 80.88 92 SER A O 1
ATOM 771 N N . PRO A 1 93 ? -11.878 -26.468 4.066 1.00 82.88 93 PRO A N 1
ATOM 772 C CA . PRO A 1 93 ? -11.260 -26.115 2.783 1.00 82.88 93 PRO A CA 1
ATOM 773 C C . PRO A 1 93 ? -12.050 -25.080 1.968 1.00 82.88 93 PRO A C 1
ATOM 775 O O . PRO A 1 93 ? -11.503 -24.055 1.564 1.00 82.88 93 PRO A O 1
ATOM 778 N N . SER A 1 94 ? -13.360 -25.283 1.810 1.00 84.25 94 SER A N 1
ATOM 779 C CA . SER A 1 94 ? -14.225 -24.390 1.028 1.00 84.25 94 SER A CA 1
ATOM 780 C C . SER A 1 94 ? -14.365 -22.996 1.648 1.00 84.25 94 SER A C 1
ATOM 782 O O . SER A 1 94 ? -14.455 -21.999 0.930 1.00 84.25 94 SER A O 1
ATOM 784 N N . GLN A 1 95 ? -14.349 -22.889 2.981 1.00 81.25 95 GLN A N 1
ATOM 785 C CA . GLN A 1 95 ? -14.383 -21.594 3.662 1.00 81.25 95 GLN A CA 1
ATOM 786 C C . GLN A 1 95 ? -13.072 -20.828 3.465 1.00 81.25 95 GLN A C 1
ATOM 788 O O . GLN A 1 95 ? -13.108 -19.627 3.202 1.00 81.25 95 GLN A O 1
ATOM 793 N N . ILE A 1 96 ? -11.929 -21.517 3.537 1.00 84.00 96 ILE A N 1
ATOM 794 C CA . ILE A 1 96 ? -10.614 -20.921 3.270 1.00 84.00 96 ILE A CA 1
ATOM 795 C C . ILE A 1 96 ? -10.552 -20.413 1.827 1.00 84.00 96 ILE A C 1
ATOM 797 O O . ILE A 1 96 ? -10.172 -19.265 1.606 1.00 84.00 96 ILE A O 1
ATOM 801 N N . ILE A 1 97 ? -10.983 -21.222 0.854 1.00 90.50 97 ILE A N 1
ATOM 802 C CA . ILE A 1 97 ? -11.026 -20.824 -0.561 1.00 90.50 97 ILE A CA 1
ATOM 803 C C . ILE A 1 97 ? -11.886 -19.572 -0.737 1.00 90.50 97 ILE A C 1
ATOM 805 O O . ILE A 1 97 ? -11.426 -18.599 -1.334 1.00 90.50 97 ILE A O 1
ATOM 809 N N . LYS A 1 98 ? -13.091 -19.546 -0.153 1.00 87.00 98 LYS A N 1
ATOM 810 C CA . LYS A 1 98 ? -13.973 -18.374 -0.210 1.00 87.00 98 LYS A CA 1
ATOM 811 C C . LYS A 1 98 ? -13.284 -17.122 0.338 1.00 87.00 98 LYS A C 1
ATOM 813 O O . LYS A 1 98 ? -13.274 -16.104 -0.346 1.00 87.00 98 LYS A O 1
ATOM 818 N N . LEU A 1 99 ? -12.663 -17.201 1.516 1.00 84.12 99 LEU A N 1
ATOM 819 C CA . LEU A 1 99 ? -11.966 -16.066 2.132 1.00 84.12 99 LEU A CA 1
ATOM 820 C C . LEU A 1 99 ? -10.790 -15.572 1.284 1.00 84.12 99 LEU A C 1
ATOM 822 O O . LEU A 1 99 ? -10.646 -14.367 1.091 1.00 84.12 99 LEU A O 1
ATOM 826 N N . ILE A 1 100 ? -9.980 -16.487 0.739 1.00 88.00 100 ILE A N 1
ATOM 827 C CA . ILE A 1 100 ? -8.869 -16.127 -0.150 1.00 88.00 100 ILE A CA 1
ATOM 828 C C . ILE A 1 100 ? -9.406 -15.403 -1.385 1.00 88.00 100 ILE A C 1
ATOM 830 O O . ILE A 1 100 ? -8.929 -14.320 -1.715 1.00 88.00 100 ILE A O 1
ATOM 834 N N . THR A 1 101 ? -10.401 -15.986 -2.058 1.00 90.81 101 THR A N 1
ATOM 835 C CA . THR A 1 101 ? -10.952 -15.425 -3.297 1.00 90.81 101 THR A CA 1
ATOM 836 C C . THR A 1 101 ? -11.620 -14.071 -3.083 1.00 90.81 101 THR A C 1
ATOM 838 O O . THR A 1 101 ? -11.432 -13.179 -3.905 1.00 90.81 101 THR A O 1
ATOM 841 N N . GLU A 1 102 ? -12.330 -13.879 -1.970 1.00 86.25 102 GLU A N 1
ATOM 842 C CA . GLU A 1 102 ? -12.989 -12.612 -1.651 1.00 86.25 102 GLU A CA 1
ATOM 843 C C . GLU A 1 102 ? -11.971 -11.504 -1.357 1.00 86.25 102 GLU A C 1
ATOM 845 O O . GLU A 1 102 ? -12.147 -10.368 -1.804 1.00 86.25 102 GLU A O 1
ATOM 850 N N . ALA A 1 103 ? -10.872 -11.847 -0.678 1.00 82.75 103 ALA A N 1
ATOM 851 C CA . ALA A 1 103 ? -9.826 -10.902 -0.312 1.00 82.75 103 ALA A CA 1
ATOM 852 C C . ALA A 1 103 ? -9.033 -10.372 -1.516 1.00 82.75 103 ALA A C 1
ATOM 854 O O . ALA A 1 103 ? -8.593 -9.225 -1.481 1.00 82.75 103 ALA A O 1
ATOM 855 N N . VAL A 1 104 ? -8.859 -11.163 -2.584 1.00 89.12 104 VAL A N 1
ATOM 856 C CA . VAL A 1 104 ? -8.133 -10.732 -3.798 1.00 89.12 104 VAL A CA 1
ATOM 857 C C . VAL A 1 104 ? -9.036 -10.268 -4.941 1.00 89.12 104 VAL A C 1
ATOM 859 O O . VAL A 1 104 ? -8.516 -9.751 -5.932 1.00 89.12 104 VAL A O 1
ATOM 862 N N . ARG A 1 105 ? -10.359 -10.444 -4.823 1.00 89.50 105 ARG A N 1
ATOM 863 C CA . ARG A 1 105 ? -11.345 -10.197 -5.886 1.00 89.50 105 ARG A CA 1
ATOM 864 C C . ARG A 1 105 ? -11.231 -8.777 -6.471 1.00 89.50 105 ARG A C 1
ATOM 866 O O . ARG A 1 105 ? -11.333 -7.818 -5.706 1.00 89.50 105 ARG A O 1
ATOM 873 N N . PRO A 1 106 ? -11.119 -8.621 -7.807 1.00 90.69 106 PRO A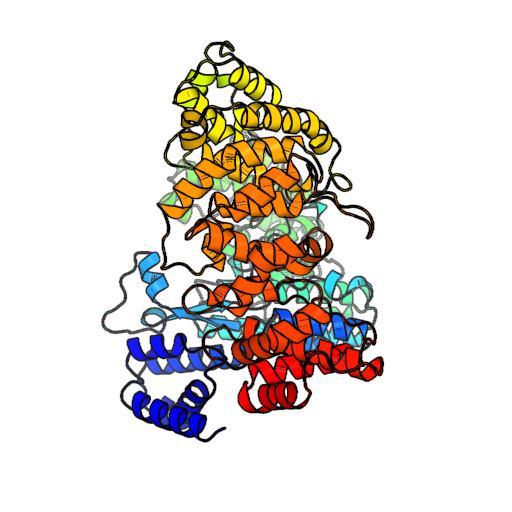 N 1
ATOM 874 C CA . PRO A 1 106 ? -11.277 -7.326 -8.467 1.00 90.69 106 PRO A CA 1
ATOM 875 C C . PRO A 1 106 ? -12.743 -6.887 -8.381 1.00 90.69 106 PRO A C 1
ATOM 877 O O . PRO A 1 106 ? -13.629 -7.696 -8.658 1.00 90.69 106 PRO A O 1
ATOM 880 N N . ARG A 1 107 ? -13.004 -5.630 -8.009 1.00 87.38 107 ARG A N 1
ATOM 881 C CA . ARG A 1 107 ? -14.359 -5.090 -7.807 1.00 87.38 107 ARG A CA 1
ATOM 882 C C . ARG A 1 107 ? -14.543 -3.768 -8.534 1.00 87.38 107 ARG A C 1
ATOM 884 O O . ARG A 1 107 ? -13.583 -3.081 -8.884 1.00 87.38 107 ARG A O 1
ATOM 891 N N . ILE A 1 108 ? -15.791 -3.390 -8.769 1.00 88.50 108 ILE A N 1
ATOM 892 C CA . ILE A 1 108 ? -16.081 -2.069 -9.323 1.00 88.50 108 ILE A CA 1
ATOM 893 C C . ILE A 1 108 ? -15.874 -1.031 -8.228 1.00 88.50 108 ILE A C 1
ATOM 895 O O . ILE A 1 108 ? -16.311 -1.200 -7.095 1.00 88.50 108 ILE A O 1
ATOM 899 N N . LYS A 1 109 ? -15.220 0.068 -8.585 1.00 87.94 109 LYS A N 1
ATOM 900 C CA . LYS A 1 109 ? -15.107 1.258 -7.759 1.00 87.94 109 LYS A CA 1
ATOM 901 C C . LYS A 1 109 ? -15.675 2.447 -8.500 1.00 87.94 109 LYS A C 1
ATOM 903 O O . LYS A 1 109 ? -15.293 2.726 -9.638 1.00 87.94 109 LYS A O 1
ATOM 908 N N . VAL A 1 110 ? -16.558 3.151 -7.808 1.00 88.69 110 VAL A N 1
ATOM 909 C CA . VAL A 1 110 ? -17.176 4.383 -8.278 1.00 88.69 110 VAL A CA 1
ATOM 910 C C . VAL A 1 110 ? -16.599 5.533 -7.459 1.00 88.69 110 VAL A C 1
ATOM 912 O O . VAL A 1 110 ? -16.586 5.498 -6.232 1.00 88.69 110 VAL A O 1
ATOM 915 N N . GLU A 1 111 ? -16.078 6.543 -8.142 1.00 86.75 111 GLU A N 1
ATOM 916 C CA . GLU A 1 111 ? -15.535 7.764 -7.554 1.00 86.75 111 GLU A CA 1
ATOM 917 C C . GLU A 1 111 ? -16.225 8.987 -8.170 1.00 86.75 111 GLU A C 1
ATOM 919 O O . GLU A 1 111 ? -16.794 8.930 -9.267 1.00 86.75 111 GLU A O 1
ATOM 924 N N . SER A 1 112 ? -16.166 10.121 -7.465 1.00 83.44 112 SER A N 1
ATOM 925 C CA . SER A 1 112 ? -16.754 11.363 -7.964 1.00 83.44 112 SER A CA 1
ATOM 926 C C . SER A 1 112 ? -16.122 11.758 -9.300 1.00 83.44 112 SER A C 1
ATOM 928 O O . SER A 1 112 ? -14.899 11.742 -9.468 1.00 83.44 112 SER A O 1
ATOM 930 N N . GLY A 1 113 ? -16.955 12.185 -10.249 1.00 71.31 113 GLY A N 1
ATOM 931 C CA . GLY A 1 113 ? -16.467 12.726 -11.514 1.00 71.31 113 GLY A CA 1
ATOM 932 C C . GLY A 1 113 ? -15.749 14.078 -11.371 1.00 71.31 113 GLY A C 1
ATOM 933 O O . GLY A 1 113 ? -15.160 14.527 -12.350 1.00 71.31 113 GLY A O 1
ATOM 934 N N . GLN A 1 114 ? -15.708 14.702 -10.180 1.00 70.62 114 GLN A N 1
ATOM 935 C CA . GLN A 1 114 ? -14.802 15.832 -9.889 1.00 70.62 114 GLN A CA 1
ATOM 936 C C . GLN A 1 114 ? -13.330 15.468 -10.140 1.00 70.62 114 GLN A C 1
ATOM 938 O O . GLN A 1 114 ? -12.514 16.322 -10.478 1.00 70.62 114 GLN A O 1
ATOM 943 N N . LYS A 1 115 ? -12.988 14.175 -10.079 1.00 68.88 115 LYS A N 1
ATOM 944 C CA . LYS A 1 115 ? -11.662 13.670 -10.446 1.00 68.88 115 LYS A CA 1
ATOM 945 C C . LYS A 1 115 ? -11.252 14.062 -11.876 1.00 68.88 115 LYS A C 1
ATOM 947 O O . LYS A 1 115 ? -10.074 14.292 -12.122 1.00 68.88 115 LYS A O 1
ATOM 952 N N . TYR A 1 116 ? -12.196 14.202 -12.813 1.00 66.25 116 TYR A N 1
ATOM 953 C CA . TYR A 1 116 ? -11.904 14.676 -14.173 1.00 66.25 116 TYR A CA 1
ATOM 954 C C . TYR A 1 116 ? -11.495 16.154 -14.223 1.00 66.25 116 TYR A C 1
ATOM 956 O O . TYR A 1 116 ? -10.667 16.522 -15.059 1.00 66.25 116 TYR A O 1
ATOM 964 N N . GLU A 1 117 ? -12.020 16.982 -13.317 1.00 65.00 117 GLU A N 1
ATOM 965 C CA . GLU A 1 117 ? -11.664 18.402 -13.217 1.00 65.00 117 GLU A CA 1
ATOM 966 C C . GLU A 1 117 ? -10.225 18.568 -12.719 1.00 65.00 117 GLU A C 1
ATOM 968 O O . GLU A 1 117 ? -9.488 19.395 -13.255 1.00 65.00 117 GLU A O 1
ATOM 973 N N . ALA A 1 118 ? -9.779 17.700 -11.803 1.00 61.56 118 ALA A N 1
ATOM 974 C CA . ALA A 1 118 ? -8.379 17.628 -11.372 1.00 61.56 118 ALA A CA 1
ATOM 975 C C . ALA A 1 118 ? -7.413 17.274 -12.523 1.00 61.56 118 ALA A C 1
ATOM 977 O O . ALA A 1 118 ? -6.258 17.694 -12.514 1.00 61.56 118 ALA A O 1
ATOM 978 N N . PHE A 1 119 ? -7.887 16.560 -13.552 1.00 60.50 119 PHE A N 1
ATOM 979 C CA . PHE A 1 119 ? -7.138 16.287 -14.789 1.00 60.50 119 PHE A CA 1
ATOM 980 C C . PHE A 1 119 ? -7.393 17.321 -15.905 1.00 60.50 119 PHE A C 1
ATOM 982 O O . PHE A 1 119 ? -7.060 17.076 -17.067 1.00 60.50 119 PHE A O 1
ATOM 989 N N . GLY A 1 120 ? -8.003 18.468 -15.585 1.00 57.81 120 GLY A N 1
ATOM 990 C CA . GLY A 1 120 ? -8.230 19.573 -16.519 1.00 57.81 120 GLY A CA 1
ATOM 991 C C . GLY A 1 120 ? -9.357 19.347 -17.534 1.00 57.81 120 GLY A C 1
ATOM 992 O O . GLY A 1 120 ? -9.473 20.109 -18.497 1.00 57.81 120 GLY A O 1
ATOM 993 N N . ARG A 1 121 ? -10.202 18.321 -17.357 1.00 69.44 121 ARG A N 1
ATOM 994 C CA . ARG A 1 121 ? -11.374 18.079 -18.214 1.00 69.44 121 ARG A CA 1
ATOM 995 C C . ARG A 1 121 ? -12.622 18.716 -17.603 1.00 69.44 121 ARG A C 1
ATOM 997 O O . ARG A 1 121 ? -12.983 18.425 -16.469 1.00 69.44 121 ARG A O 1
ATOM 1004 N N . LYS A 1 122 ? -13.317 19.557 -18.378 1.00 70.50 122 LYS A N 1
ATOM 1005 C CA . LYS A 1 122 ? -14.617 20.122 -17.976 1.00 70.50 122 LYS A CA 1
ATOM 1006 C C . LYS A 1 122 ? -15.710 19.061 -18.076 1.00 70.50 122 LYS A C 1
ATOM 1008 O O . LYS A 1 122 ? -15.824 18.402 -19.109 1.00 70.50 122 LYS A O 1
ATOM 1013 N N . ARG A 1 123 ? -16.539 18.940 -17.038 1.00 72.94 123 ARG A N 1
ATOM 1014 C CA . ARG A 1 123 ? -17.690 18.026 -17.032 1.00 72.94 123 ARG A CA 1
ATOM 1015 C C . ARG A 1 123 ? -18.738 18.483 -18.044 1.00 72.94 123 ARG A C 1
ATOM 1017 O O . ARG A 1 123 ? -19.014 19.680 -18.177 1.00 72.94 123 ARG A O 1
ATOM 1024 N N . ALA A 1 124 ? -19.330 17.530 -18.758 1.00 79.00 124 ALA A N 1
ATOM 1025 C CA . ALA A 1 124 ? -20.411 17.822 -19.686 1.00 79.00 124 ALA A CA 1
ATOM 1026 C C . ALA A 1 124 ? -21.620 18.398 -18.927 1.00 79.00 124 ALA A C 1
ATOM 1028 O O . ALA A 1 124 ? -21.983 17.915 -17.853 1.00 79.00 124 ALA A O 1
ATOM 1029 N N . LYS A 1 125 ? -22.256 19.437 -19.488 1.00 77.06 125 LYS A N 1
ATOM 1030 C CA . LYS A 1 125 ? -23.509 19.993 -18.943 1.00 77.06 125 LYS A CA 1
ATOM 1031 C C . LYS A 1 125 ? -24.683 19.020 -19.086 1.00 77.06 125 LYS A C 1
ATOM 1033 O O . LYS A 1 125 ? -25.552 18.994 -18.229 1.00 77.06 125 LYS A O 1
ATOM 1038 N N . HIS A 1 126 ? -24.673 18.222 -20.153 1.00 82.06 126 HIS A N 1
ATOM 1039 C CA . HIS A 1 126 ? -25.644 17.163 -20.416 1.00 82.06 126 HIS A CA 1
ATOM 1040 C C . HIS A 1 126 ? -24.883 15.839 -20.538 1.00 82.06 126 HIS A C 1
ATOM 1042 O O . HIS A 1 126 ? -24.225 15.634 -21.565 1.00 82.06 126 HIS A O 1
ATOM 1048 N N . PRO A 1 127 ? -24.901 14.988 -19.498 1.00 85.25 127 PRO A N 1
ATOM 1049 C CA . PRO A 1 127 ? -24.232 13.692 -19.521 1.00 85.25 127 PRO A CA 1
ATOM 1050 C C . PRO A 1 127 ? -24.730 12.825 -20.678 1.00 85.25 127 PRO A C 1
ATOM 1052 O O . PRO A 1 127 ? -25.934 12.672 -20.866 1.00 85.25 127 PRO A O 1
ATOM 1055 N N . LYS A 1 128 ? -23.807 12.260 -21.461 1.00 85.75 128 LYS A N 1
ATOM 1056 C CA . LYS A 1 128 ? -24.128 11.307 -22.542 1.00 85.75 128 LYS A CA 1
ATOM 1057 C C . LYS A 1 128 ? -23.594 9.912 -22.252 1.00 85.75 128 LYS A C 1
ATOM 1059 O O . LYS A 1 128 ? -24.061 8.938 -22.828 1.00 85.75 128 LYS A O 1
ATOM 1064 N N . THR A 1 129 ? -22.602 9.827 -21.376 1.00 85.94 129 THR A N 1
ATOM 1065 C CA . THR A 1 129 ? -21.960 8.590 -20.951 1.00 85.94 129 THR A CA 1
ATOM 1066 C C . THR A 1 129 ? -21.867 8.551 -19.431 1.00 85.94 129 THR A C 1
ATOM 1068 O O . THR A 1 129 ? -21.889 9.590 -18.772 1.00 85.94 129 THR A O 1
ATOM 1071 N N . VAL A 1 130 ? -21.710 7.358 -18.856 1.00 85.69 130 VAL A N 1
ATOM 1072 C CA . VAL A 1 130 ? -21.501 7.211 -17.404 1.00 85.69 130 VAL A CA 1
ATOM 1073 C C . VAL A 1 130 ? -20.249 7.962 -16.936 1.00 85.69 130 VAL A C 1
ATOM 1075 O O . VAL A 1 130 ? -20.256 8.527 -15.846 1.00 85.69 130 VAL A O 1
ATOM 1078 N N . GLY A 1 131 ? -19.213 8.049 -17.782 1.00 79.44 131 GLY A N 1
ATOM 1079 C CA . GLY A 1 131 ? -17.991 8.814 -17.509 1.00 79.44 131 GLY A CA 1
ATOM 1080 C C . GLY A 1 131 ? -18.217 10.322 -17.326 1.00 79.44 131 GLY A C 1
ATOM 1081 O O . GLY A 1 131 ? -17.399 10.992 -16.704 1.00 79.44 131 GLY A O 1
ATOM 1082 N N . ASP A 1 132 ? -19.337 10.865 -17.816 1.00 81.06 132 ASP A N 1
ATOM 1083 C CA . ASP A 1 132 ? -19.719 12.264 -17.578 1.00 81.06 132 ASP A CA 1
ATOM 1084 C C . ASP A 1 132 ? -20.327 12.478 -16.176 1.00 81.06 132 ASP A C 1
ATOM 1086 O O . ASP A 1 132 ? -20.393 13.612 -15.689 1.00 81.06 132 ASP A O 1
ATOM 1090 N N . ILE A 1 133 ? -20.768 11.392 -15.529 1.00 85.44 133 ILE A N 1
ATOM 1091 C CA . ILE A 1 133 ? -21.374 11.372 -14.193 1.00 85.44 133 ILE A CA 1
ATOM 1092 C C . ILE A 1 133 ? -20.307 10.992 -13.156 1.00 85.44 133 ILE A C 1
ATOM 1094 O O . ILE A 1 133 ? -19.949 11.818 -12.310 1.00 85.44 133 ILE A O 1
ATOM 1098 N N . PHE A 1 134 ? -19.754 9.780 -13.262 1.00 87.12 134 PHE A N 1
ATOM 1099 C CA . PHE A 1 134 ? -18.798 9.201 -12.317 1.00 87.12 134 PHE A CA 1
ATOM 1100 C C . PHE A 1 134 ? -17.494 8.776 -12.981 1.00 87.12 134 PHE A C 1
ATOM 1102 O O . PHE A 1 134 ? -17.448 8.438 -14.162 1.00 87.12 134 PHE A O 1
ATOM 1109 N N . TRP A 1 135 ? -16.438 8.704 -12.174 1.00 85.00 135 TRP A N 1
ATOM 1110 C CA . TRP A 1 135 ? -15.266 7.914 -12.519 1.00 85.00 135 TRP A CA 1
ATOM 1111 C C . TRP A 1 135 ? -15.511 6.468 -12.082 1.00 85.00 135 TRP A C 1
ATOM 1113 O O . TRP A 1 135 ? -15.596 6.188 -10.888 1.00 85.00 135 TRP A O 1
ATOM 1123 N N . VAL A 1 136 ? -15.635 5.551 -13.039 1.00 88.19 136 VAL A N 1
ATOM 1124 C CA . VAL A 1 136 ? -15.811 4.120 -12.762 1.00 88.19 136 VAL A CA 1
ATOM 1125 C C . VAL A 1 136 ? -14.546 3.384 -13.173 1.00 88.19 136 VAL A C 1
ATOM 1127 O O . VAL A 1 136 ? -14.059 3.540 -14.292 1.00 88.19 136 VAL A O 1
ATOM 1130 N N . SER A 1 137 ? -14.002 2.586 -12.263 1.00 87.94 137 SER A N 1
ATOM 1131 C CA . SER A 1 137 ? -12.818 1.765 -12.514 1.00 87.94 137 SER A CA 1
ATOM 1132 C C . SER A 1 137 ? -12.918 0.419 -11.807 1.00 87.94 137 SER A C 1
ATOM 1134 O O . SER A 1 137 ? -13.790 0.234 -10.964 1.00 87.94 137 SER A O 1
ATOM 1136 N N . ILE A 1 138 ? -12.017 -0.512 -12.117 1.00 88.12 138 ILE A N 1
ATOM 1137 C CA . ILE A 1 138 ? -11.796 -1.691 -11.279 1.00 88.12 138 ILE A CA 1
ATOM 1138 C C . ILE A 1 138 ? -10.742 -1.353 -10.225 1.00 88.12 138 ILE A C 1
ATOM 1140 O O . ILE A 1 138 ? -9.620 -0.973 -10.558 1.00 88.12 138 ILE A O 1
ATOM 1144 N N . ASP A 1 139 ? -11.116 -1.499 -8.962 1.00 79.12 139 ASP A N 1
ATOM 1145 C CA . ASP A 1 139 ? -10.246 -1.405 -7.786 1.00 79.12 139 ASP A CA 1
ATOM 1146 C C . ASP A 1 139 ? -10.604 -2.575 -6.844 1.00 79.12 139 ASP A C 1
ATOM 1148 O O . ASP A 1 139 ? -11.452 -3.405 -7.159 1.00 79.12 139 ASP A O 1
ATOM 1152 N N . GLY A 1 140 ? -9.969 -2.690 -5.685 1.00 71.06 140 GLY A N 1
ATOM 1153 C CA . GLY A 1 140 ? -10.242 -3.782 -4.743 1.00 71.06 140 GLY A CA 1
ATOM 1154 C C . GLY A 1 140 ? -9.345 -4.998 -4.952 1.00 71.06 140 GLY A C 1
ATOM 1155 O O . GLY A 1 140 ? -8.508 -5.022 -5.846 1.00 71.06 140 GLY A O 1
ATOM 1156 N N . GLY A 1 141 ? -9.448 -5.974 -4.058 1.00 65.12 141 GLY A N 1
ATOM 1157 C CA . GLY A 1 141 ? -8.432 -7.007 -3.921 1.00 65.12 141 GLY A CA 1
ATOM 1158 C C . GLY A 1 141 ? -7.215 -6.463 -3.174 1.00 65.12 141 GLY A C 1
ATOM 1159 O O . GLY A 1 141 ? -6.478 -5.607 -3.667 1.00 65.12 141 GLY A O 1
ATOM 1160 N N . GLU A 1 142 ? -6.999 -6.944 -1.956 1.00 71.00 142 GLU A N 1
ATOM 1161 C CA . GLU A 1 142 ? -5.743 -6.718 -1.260 1.00 71.00 142 GLU A CA 1
ATOM 1162 C C . GLU A 1 142 ? -4.692 -7.713 -1.729 1.00 71.00 142 GLU A C 1
ATOM 1164 O O . GLU A 1 142 ? -4.979 -8.859 -2.078 1.00 71.00 142 GLU A O 1
ATOM 1169 N N . ARG A 1 143 ? -3.431 -7.284 -1.697 1.00 74.69 143 ARG A N 1
ATOM 1170 C CA . ARG A 1 143 ? -2.322 -8.196 -1.931 1.00 74.69 143 ARG A CA 1
ATOM 1171 C C . ARG A 1 143 ? -2.287 -9.251 -0.823 1.00 74.69 143 ARG A C 1
ATOM 1173 O O . ARG A 1 143 ? -1.978 -8.924 0.323 1.00 74.69 143 ARG A O 1
ATOM 1180 N N . LEU A 1 144 ? -2.516 -10.496 -1.221 1.00 82.88 144 LEU A N 1
ATOM 1181 C CA . LEU A 1 144 ? -2.219 -11.712 -0.470 1.00 82.88 144 LEU A CA 1
ATOM 1182 C C . LEU A 1 144 ? -1.015 -12.398 -1.102 1.00 82.88 144 LEU A C 1
ATOM 1184 O O . LEU A 1 144 ? -1.028 -12.681 -2.302 1.00 82.88 144 LEU A O 1
ATOM 1188 N N . THR A 1 145 ? 0.040 -12.632 -0.324 1.00 84.81 145 THR A N 1
ATOM 1189 C CA . THR A 1 145 ? 1.235 -13.318 -0.838 1.00 84.81 145 THR A CA 1
ATOM 1190 C C . THR A 1 145 ? 1.159 -14.833 -0.627 1.00 84.81 145 THR A C 1
ATOM 1192 O O . THR A 1 145 ? 0.449 -15.296 0.273 1.00 84.81 145 THR A O 1
ATOM 1195 N N . PRO A 1 146 ? 1.893 -15.637 -1.422 1.00 86.75 146 PRO A N 1
ATOM 1196 C CA . PRO A 1 146 ? 1.974 -17.084 -1.225 1.00 86.75 146 PRO A CA 1
ATOM 1197 C C . PRO A 1 146 ? 2.409 -17.472 0.194 1.00 86.75 146 PRO A C 1
ATOM 1199 O O . PRO A 1 146 ? 1.957 -18.486 0.724 1.00 86.75 146 PRO A O 1
ATOM 1202 N N . GLU A 1 147 ? 3.262 -16.663 0.825 1.00 85.50 147 GLU A N 1
ATOM 1203 C CA . GLU A 1 147 ? 3.742 -16.870 2.192 1.00 85.50 147 GLU A CA 1
ATOM 1204 C C . GLU A 1 147 ? 2.626 -16.671 3.224 1.00 85.50 147 GLU A C 1
ATOM 1206 O O . GLU A 1 147 ? 2.521 -17.457 4.164 1.00 85.50 147 GLU A O 1
ATOM 1211 N N . GLU A 1 148 ? 1.763 -15.668 3.035 1.00 80.38 148 GLU A N 1
ATOM 1212 C CA . GLU A 1 148 ? 0.668 -15.358 3.964 1.00 80.38 148 GLU A CA 1
ATOM 1213 C C . GLU A 1 148 ? -0.401 -16.446 4.024 1.00 80.38 148 GLU A C 1
ATOM 1215 O O . GLU A 1 148 ? -0.974 -16.674 5.088 1.00 80.38 148 GLU A O 1
ATOM 1220 N N . ILE A 1 149 ? -0.648 -17.134 2.907 1.00 83.75 149 ILE A N 1
ATOM 1221 C CA . ILE A 1 149 ? -1.553 -18.291 2.861 1.00 83.75 149 ILE A CA 1
ATOM 1222 C C . ILE A 1 149 ? -0.826 -19.622 3.097 1.00 83.75 149 ILE A C 1
ATOM 1224 O O . ILE A 1 149 ? -1.434 -20.684 3.004 1.00 83.75 149 ILE A O 1
ATOM 1228 N N . GLY A 1 150 ? 0.486 -19.589 3.359 1.00 84.25 150 GLY A N 1
ATOM 1229 C CA . GLY A 1 150 ? 1.293 -20.788 3.569 1.00 84.25 150 GLY A CA 1
ATOM 1230 C C . GLY A 1 150 ? 1.344 -21.729 2.360 1.00 84.25 150 GLY A C 1
ATOM 1231 O O . GLY A 1 150 ? 1.534 -22.931 2.546 1.00 84.25 150 GLY A O 1
ATOM 1232 N N . LEU A 1 151 ? 1.206 -21.212 1.131 1.00 89.00 151 LEU A N 1
ATOM 1233 C CA . LEU A 1 151 ? 1.023 -21.992 -0.103 1.00 89.00 151 LEU A CA 1
ATOM 1234 C C . LEU A 1 151 ? 2.093 -23.077 -0.297 1.00 89.00 151 LEU A C 1
ATOM 1236 O O . LEU A 1 151 ? 1.796 -24.188 -0.735 1.00 89.00 151 LEU A O 1
ATOM 1240 N N . ALA A 1 152 ? 3.339 -22.776 0.075 1.00 87.56 152 ALA A N 1
ATOM 1241 C CA . ALA A 1 152 ? 4.462 -23.705 -0.029 1.00 87.56 152 ALA A CA 1
ATOM 1242 C C . ALA A 1 152 ? 4.293 -24.979 0.822 1.00 87.56 152 ALA A C 1
ATOM 1244 O O . ALA A 1 152 ? 4.881 -26.007 0.496 1.00 87.56 152 ALA A O 1
ATOM 1245 N N . LYS A 1 153 ? 3.497 -24.928 1.898 1.00 87.12 153 LYS A N 1
ATOM 1246 C CA . LYS A 1 153 ? 3.244 -26.060 2.806 1.00 87.12 153 LYS A CA 1
ATOM 1247 C C . LYS A 1 153 ? 2.028 -26.894 2.393 1.00 87.12 153 LYS A C 1
ATOM 1249 O O . LYS A 1 153 ? 1.852 -28.000 2.895 1.00 87.12 153 LYS A O 1
ATOM 1254 N N . ILE A 1 154 ? 1.203 -26.387 1.479 1.00 88.75 154 ILE A N 1
ATOM 1255 C CA . ILE A 1 154 ? -0.011 -27.065 1.024 1.00 88.75 154 ILE A CA 1
ATOM 1256 C C . ILE A 1 154 ? 0.380 -28.104 -0.029 1.00 88.75 154 ILE A C 1
ATOM 1258 O O . ILE A 1 154 ? 0.958 -27.758 -1.062 1.00 88.75 154 ILE A O 1
ATOM 1262 N N . ASN A 1 155 ? 0.109 -29.379 0.259 1.00 90.38 155 ASN A N 1
ATOM 1263 C CA . ASN A 1 155 ? 0.314 -30.512 -0.656 1.00 90.38 155 ASN A CA 1
ATOM 1264 C C . ASN A 1 155 ? -1.011 -31.155 -1.105 1.00 90.38 155 ASN A C 1
ATOM 1266 O O . ASN A 1 155 ? -0.990 -32.106 -1.880 1.00 90.38 155 ASN A O 1
ATOM 1270 N N . ASP A 1 156 ? -2.149 -30.663 -0.611 1.00 92.56 156 ASP A N 1
ATOM 1271 C CA . ASP A 1 156 ? -3.466 -31.164 -0.995 1.00 92.56 156 ASP A CA 1
ATOM 1272 C C . ASP A 1 156 ? -3.784 -30.746 -2.437 1.00 92.56 156 ASP A C 1
ATOM 1274 O O . ASP A 1 156 ? -3.971 -29.567 -2.750 1.00 92.56 156 ASP A O 1
ATOM 1278 N N . ARG A 1 157 ? -3.808 -31.744 -3.320 1.00 94.88 157 ARG A N 1
ATOM 1279 C CA . ARG A 1 157 ? -4.052 -31.577 -4.749 1.00 94.88 157 ARG A CA 1
ATOM 1280 C C . ARG A 1 157 ? -5.449 -31.029 -5.033 1.00 94.88 157 ARG A C 1
ATOM 1282 O O . ARG A 1 157 ? -5.581 -30.171 -5.905 1.00 94.88 157 ARG A O 1
ATOM 1289 N N . ASP A 1 158 ? -6.473 -31.528 -4.344 1.00 94.88 158 ASP A N 1
ATOM 1290 C CA . ASP A 1 158 ? -7.865 -31.170 -4.631 1.00 94.88 158 ASP A CA 1
ATOM 1291 C C . ASP A 1 158 ? -8.154 -29.748 -4.158 1.00 94.88 158 ASP A C 1
ATOM 1293 O O . ASP A 1 158 ? -8.709 -28.953 -4.918 1.00 94.88 158 ASP A O 1
ATOM 1297 N N . PHE A 1 159 ? -7.642 -29.383 -2.979 1.00 94.56 159 PHE A N 1
ATOM 1298 C CA . PHE A 1 159 ? -7.690 -28.007 -2.490 1.00 94.56 159 PHE A CA 1
ATOM 1299 C C . PHE A 1 159 ? -7.038 -27.019 -3.468 1.00 94.56 159 PHE A C 1
ATOM 1301 O O . PHE A 1 159 ? -7.619 -25.983 -3.788 1.00 94.56 159 PHE A O 1
ATOM 1308 N N . LEU A 1 160 ? -5.830 -27.323 -3.961 1.00 96.38 160 LEU A N 1
ATOM 1309 C CA . LEU A 1 160 ? -5.111 -26.437 -4.883 1.00 96.38 160 LEU A CA 1
ATOM 1310 C C . LEU A 1 160 ? -5.836 -26.291 -6.227 1.00 96.38 160 LEU A C 1
ATOM 1312 O O . LEU A 1 160 ? -5.875 -25.194 -6.786 1.00 96.38 160 LEU A O 1
ATOM 1316 N N . PHE A 1 161 ? -6.426 -27.373 -6.739 1.00 97.38 161 PHE A N 1
ATOM 1317 C CA . PHE A 1 161 ? -7.211 -27.339 -7.972 1.00 97.38 161 PHE A CA 1
ATOM 1318 C C . PHE A 1 161 ? -8.511 -26.536 -7.809 1.00 97.38 161 PHE A C 1
ATOM 1320 O O . PHE A 1 161 ? -8.836 -25.711 -8.669 1.00 97.38 161 PHE A O 1
ATOM 1327 N N . GLU A 1 162 ? -9.233 -26.724 -6.700 1.00 96.75 162 GLU A N 1
ATOM 1328 C CA . GLU A 1 162 ? -10.444 -25.959 -6.382 1.00 96.75 162 GLU A CA 1
ATOM 1329 C C . GLU A 1 162 ? -10.118 -24.469 -6.201 1.00 96.75 162 GLU A C 1
ATOM 1331 O O . GLU A 1 162 ? -10.770 -23.618 -6.808 1.00 96.75 162 GLU A O 1
ATOM 1336 N N . LEU A 1 163 ? -9.046 -24.146 -5.468 1.00 96.69 163 LEU A N 1
ATOM 1337 C CA . LEU A 1 163 ? -8.586 -22.772 -5.273 1.00 96.69 163 LEU A CA 1
ATOM 1338 C C . LEU A 1 163 ? -8.200 -22.099 -6.597 1.00 96.69 163 LEU A C 1
ATOM 1340 O O . LEU A 1 163 ? -8.611 -20.967 -6.849 1.00 96.69 163 LEU A O 1
ATOM 1344 N N . ALA A 1 164 ? -7.447 -22.783 -7.465 1.00 97.50 164 ALA A N 1
ATOM 1345 C CA . ALA A 1 164 ? -7.082 -22.256 -8.781 1.00 97.50 164 ALA A CA 1
ATOM 1346 C C . ALA A 1 164 ? -8.322 -21.985 -9.648 1.00 97.50 164 ALA A C 1
ATOM 1348 O O . ALA A 1 164 ? -8.422 -20.942 -10.294 1.00 97.50 164 ALA A O 1
ATOM 1349 N N . THR A 1 165 ? -9.294 -22.897 -9.626 1.00 97.56 165 THR A N 1
ATOM 1350 C CA . THR A 1 165 ? -10.548 -22.753 -10.377 1.00 97.56 165 THR A CA 1
ATOM 1351 C C . THR A 1 165 ? -11.375 -21.577 -9.855 1.00 97.56 165 THR A C 1
ATOM 1353 O O . THR A 1 165 ? -11.873 -20.773 -10.645 1.00 97.56 165 THR A O 1
ATOM 1356 N N . ALA A 1 166 ? -11.471 -21.423 -8.533 1.00 96.81 166 ALA A N 1
ATOM 1357 C CA . ALA A 1 166 ? -12.202 -20.332 -7.902 1.00 96.81 166 ALA A CA 1
ATOM 1358 C C . ALA A 1 166 ? -11.546 -18.963 -8.167 1.00 96.81 166 ALA A C 1
ATOM 1360 O O . ALA A 1 166 ? -12.235 -18.009 -8.535 1.00 96.81 166 ALA A O 1
ATOM 1361 N N . LEU A 1 167 ? -10.213 -18.869 -8.077 1.00 97.12 167 LEU A N 1
ATOM 1362 C CA . LEU A 1 167 ? -9.462 -17.660 -8.439 1.00 97.12 167 LEU A CA 1
ATOM 1363 C C . LEU A 1 167 ? -9.633 -17.306 -9.922 1.00 97.12 167 LEU A C 1
ATOM 1365 O O . LEU A 1 167 ? -9.826 -16.136 -10.254 1.00 97.12 167 LEU A O 1
ATOM 1369 N N . ASN A 1 168 ? -9.627 -18.302 -10.815 1.00 97.38 168 ASN A N 1
ATOM 1370 C CA . ASN A 1 168 ? -9.879 -18.086 -12.238 1.00 97.38 168 ASN A CA 1
ATOM 1371 C C . ASN A 1 168 ? -11.294 -17.542 -12.498 1.00 97.38 168 ASN A C 1
ATOM 1373 O O . ASN A 1 168 ? -11.457 -16.601 -13.273 1.00 97.38 168 ASN A O 1
ATOM 1377 N N . ALA A 1 169 ? -12.313 -18.085 -11.825 1.00 96.69 169 ALA A N 1
ATOM 1378 C CA . ALA A 1 169 ? -13.692 -17.611 -11.946 1.00 96.69 169 ALA A CA 1
ATOM 1379 C C . ALA A 1 169 ? -13.851 -16.156 -11.466 1.00 96.69 169 ALA A C 1
ATOM 1381 O O . ALA A 1 169 ? -14.535 -15.350 -12.105 1.00 96.69 169 ALA A O 1
ATOM 1382 N N . VAL A 1 170 ? -13.180 -15.796 -10.368 1.00 94.25 170 VAL A N 1
ATOM 1383 C CA . VAL A 1 170 ? -13.157 -14.422 -9.853 1.00 94.25 170 VAL A CA 1
ATOM 1384 C C . VAL A 1 170 ? -12.440 -13.472 -10.814 1.00 94.25 170 VAL A C 1
ATOM 1386 O O . VAL A 1 170 ? -12.964 -12.393 -11.098 1.00 94.25 170 VAL A O 1
ATOM 1389 N N . LEU A 1 171 ? -11.302 -13.882 -11.381 1.00 95.69 171 LEU A N 1
ATOM 1390 C CA . LEU A 1 171 ? -10.589 -13.092 -12.385 1.00 95.69 171 LEU A CA 1
ATOM 1391 C C . LEU A 1 171 ? -11.453 -12.845 -13.628 1.00 95.69 171 LEU A C 1
ATOM 1393 O O . LEU A 1 171 ? -11.582 -11.703 -14.067 1.00 95.69 171 LEU A O 1
ATOM 1397 N N . LEU A 1 172 ? -12.093 -13.891 -14.158 1.00 95.75 172 LEU A N 1
ATOM 1398 C CA . LEU A 1 172 ? -12.987 -13.792 -15.313 1.00 95.75 172 LEU A CA 1
ATOM 1399 C C . LEU A 1 172 ? -14.174 -12.861 -15.038 1.00 95.75 172 LEU A C 1
ATOM 1401 O O . LEU A 1 172 ? -14.565 -12.080 -15.906 1.00 95.75 172 LEU A O 1
ATOM 1405 N N . THR A 1 173 ? -14.737 -12.920 -13.830 1.00 93.12 173 THR A N 1
ATOM 1406 C CA . THR A 1 173 ? -15.811 -12.011 -13.408 1.00 93.12 173 THR A CA 1
ATOM 1407 C C . THR A 1 173 ? -15.330 -10.561 -13.450 1.00 93.12 173 THR A C 1
ATOM 1409 O O . THR A 1 173 ? -15.975 -9.728 -14.088 1.00 93.12 173 THR A O 1
ATOM 1412 N N . GLY A 1 174 ? -14.151 -10.276 -12.888 1.00 92.62 174 GLY A N 1
ATOM 1413 C CA . GLY A 1 174 ? -13.540 -8.946 -12.944 1.00 92.62 174 GLY A CA 1
ATOM 1414 C C . GLY A 1 174 ? -13.246 -8.476 -14.375 1.00 92.62 174 GLY A C 1
ATOM 1415 O O . GLY A 1 174 ? -13.490 -7.318 -14.706 1.00 92.62 174 GLY A O 1
ATOM 1416 N N . LEU A 1 175 ? -12.770 -9.362 -15.258 1.00 93.94 175 LEU A N 1
ATOM 1417 C CA . LEU A 1 175 ? -12.509 -9.039 -16.671 1.00 93.94 175 LEU A CA 1
ATOM 1418 C C . LEU A 1 175 ? -13.801 -8.687 -17.421 1.00 93.94 175 LEU A C 1
ATOM 1420 O O . LEU A 1 175 ? -13.850 -7.707 -18.169 1.00 93.94 175 LEU A O 1
ATOM 1424 N N . ASN A 1 176 ? -14.875 -9.444 -17.185 1.00 93.19 176 ASN A N 1
ATOM 1425 C CA . ASN A 1 176 ? -16.193 -9.140 -17.739 1.00 93.19 176 ASN A CA 1
ATOM 1426 C C . ASN A 1 176 ? -16.734 -7.802 -17.214 1.00 93.19 176 ASN A C 1
ATOM 1428 O O . ASN A 1 176 ? -17.255 -7.011 -18.003 1.00 93.19 176 ASN A O 1
ATOM 1432 N N . GLN A 1 177 ? -16.560 -7.514 -15.921 1.00 90.69 177 GLN A N 1
ATOM 1433 C CA . GLN A 1 177 ? -16.921 -6.222 -15.335 1.00 90.69 177 GLN A CA 1
ATOM 1434 C C . GLN A 1 177 ? -16.121 -5.073 -15.966 1.00 90.69 177 GLN A C 1
ATOM 1436 O O . GLN A 1 177 ? -16.727 -4.098 -16.403 1.00 90.69 177 GLN A O 1
ATOM 1441 N N . ALA A 1 178 ? -14.796 -5.205 -16.106 1.00 90.94 178 ALA A N 1
ATOM 1442 C CA . ALA A 1 178 ? -13.949 -4.202 -16.759 1.00 90.94 178 ALA A CA 1
ATOM 1443 C C . ALA A 1 178 ? -14.355 -3.934 -18.211 1.00 90.94 178 ALA A C 1
ATOM 1445 O O . ALA A 1 178 ? -14.389 -2.781 -18.643 1.00 90.94 178 ALA A O 1
ATOM 1446 N N . ARG A 1 179 ? -14.697 -4.982 -18.969 1.00 90.88 179 ARG A N 1
ATOM 1447 C CA . ARG A 1 179 ? -15.226 -4.831 -20.330 1.00 90.88 179 ARG A CA 1
ATOM 1448 C C . ARG A 1 179 ? -16.556 -4.082 -20.336 1.00 90.88 179 ARG A C 1
ATOM 1450 O O . ARG A 1 179 ? -16.743 -3.194 -21.160 1.00 90.88 179 ARG A O 1
ATOM 1457 N N . ARG A 1 180 ? -17.458 -4.403 -19.403 1.00 88.88 180 ARG A N 1
ATOM 1458 C CA . ARG A 1 180 ? -18.767 -3.744 -19.270 1.00 88.88 180 ARG A CA 1
ATOM 1459 C C . ARG A 1 180 ? -18.636 -2.248 -18.963 1.00 88.88 180 ARG A C 1
ATOM 1461 O O . ARG A 1 180 ? -19.368 -1.456 -19.542 1.00 88.88 180 ARG A O 1
ATOM 1468 N N . ILE A 1 181 ? -17.675 -1.855 -18.125 1.00 87.69 181 ILE A N 1
ATOM 1469 C CA . ILE A 1 181 ? -17.410 -0.438 -17.806 1.00 87.69 181 ILE A CA 1
ATOM 1470 C C . ILE A 1 181 ? -16.499 0.268 -18.830 1.00 87.69 181 ILE A C 1
ATOM 1472 O O . ILE A 1 181 ? -16.147 1.428 -18.635 1.00 87.69 181 ILE A O 1
ATOM 1476 N N . GLY A 1 182 ? -16.101 -0.407 -19.916 1.00 85.88 182 GLY A N 1
ATOM 1477 C CA . GLY A 1 182 ? -15.301 0.180 -20.998 1.00 85.88 182 GLY A CA 1
ATOM 1478 C C . GLY A 1 182 ? -13.798 0.309 -20.717 1.00 85.88 182 GLY A C 1
ATOM 1479 O O . GLY A 1 182 ? -13.094 0.964 -21.478 1.00 85.88 182 GLY A O 1
ATOM 1480 N N . MET A 1 183 ? -13.279 -0.322 -19.658 1.00 85.88 183 MET A N 1
ATOM 1481 C CA . MET A 1 183 ? -11.833 -0.389 -19.382 1.00 85.88 183 MET A CA 1
ATOM 1482 C C . MET A 1 183 ? -11.090 -1.393 -20.273 1.00 85.88 183 MET A C 1
ATOM 1484 O O . MET A 1 183 ? -9.860 -1.341 -20.380 1.00 85.88 183 MET A O 1
ATOM 1488 N N . ILE A 1 184 ? -11.831 -2.329 -20.869 1.00 88.00 184 ILE A N 1
ATOM 1489 C CA . ILE A 1 184 ? -11.338 -3.274 -21.870 1.00 88.00 184 ILE A CA 1
ATOM 1490 C C . ILE A 1 184 ? -12.208 -3.123 -23.120 1.00 88.00 184 ILE A C 1
ATOM 1492 O O . ILE A 1 184 ? -13.377 -3.508 -23.131 1.00 88.00 184 ILE A O 1
ATOM 1496 N N . ALA A 1 185 ? -11.616 -2.564 -24.165 1.00 80.69 185 ALA A N 1
ATOM 1497 C CA . ALA A 1 185 ? -12.169 -2.356 -25.493 1.00 80.69 185 ALA A CA 1
ATOM 1498 C C . ALA A 1 185 ? -11.225 -2.955 -26.551 1.00 80.69 185 ALA A C 1
ATOM 1500 O O . ALA A 1 185 ? -10.142 -3.449 -26.239 1.00 80.69 185 ALA A O 1
ATOM 1501 N N . SER A 1 186 ? -11.633 -2.927 -27.821 1.00 70.88 186 SER A N 1
ATOM 1502 C CA . SER A 1 186 ? -10.837 -3.478 -28.928 1.00 70.88 186 SER A CA 1
ATOM 1503 C C . SER A 1 186 ? -9.472 -2.800 -29.101 1.00 70.88 186 SER A C 1
ATOM 1505 O O . SER A 1 186 ? -8.517 -3.443 -29.525 1.00 70.88 186 SER A O 1
ATOM 1507 N N . ASP A 1 187 ? -9.371 -1.514 -28.771 1.00 69.00 187 ASP A N 1
ATOM 1508 C CA . ASP A 1 187 ? -8.190 -0.664 -28.955 1.00 69.00 187 ASP A CA 1
ATOM 1509 C C . ASP A 1 187 ? -7.478 -0.293 -27.641 1.00 69.00 187 ASP A C 1
ATOM 1511 O O . ASP A 1 187 ? -6.342 0.182 -27.670 1.00 69.00 187 ASP A O 1
ATOM 1515 N N . ALA A 1 188 ? -8.100 -0.548 -26.487 1.00 75.19 188 ALA A N 1
ATOM 1516 C CA . ALA A 1 188 ? -7.553 -0.226 -25.173 1.00 75.19 188 ALA A CA 1
ATOM 1517 C C . ALA A 1 188 ? -7.871 -1.329 -24.157 1.00 75.19 188 ALA A C 1
ATOM 1519 O O . ALA A 1 188 ? -9.031 -1.636 -23.913 1.00 75.19 188 ALA A O 1
ATOM 1520 N N . ASP A 1 189 ? -6.847 -1.897 -23.524 1.00 85.88 189 ASP A N 1
ATOM 1521 C CA . ASP A 1 189 ? -7.008 -2.904 -22.472 1.00 85.88 189 ASP A CA 1
ATOM 1522 C C . ASP A 1 189 ? -6.198 -2.495 -21.248 1.00 85.88 189 ASP A C 1
ATOM 1524 O O . ASP A 1 189 ? -4.972 -2.600 -21.228 1.00 85.88 189 ASP A O 1
ATOM 1528 N N . SER A 1 190 ? -6.900 -2.028 -20.219 1.00 83.38 190 SER A N 1
ATOM 1529 C CA . SER A 1 190 ? -6.257 -1.543 -19.001 1.00 83.38 190 SER A CA 1
ATOM 1530 C C . SER A 1 190 ? -5.492 -2.585 -18.195 1.00 83.38 190 SER A C 1
ATOM 1532 O O . SER A 1 190 ? -4.585 -2.227 -17.443 1.00 83.38 190 SER A O 1
ATOM 1534 N N . THR A 1 191 ? -5.790 -3.873 -18.373 1.00 85.12 191 THR A N 1
ATOM 1535 C CA . THR A 1 191 ? -5.107 -4.948 -17.637 1.00 85.12 191 THR A CA 1
ATOM 1536 C C . THR A 1 191 ? -3.617 -5.004 -17.962 1.00 85.12 191 THR A C 1
ATOM 1538 O O . THR A 1 191 ? -2.809 -5.429 -17.139 1.00 85.12 191 THR A O 1
ATOM 1541 N N . VAL A 1 192 ? -3.247 -4.501 -19.140 1.00 83.12 192 VAL A N 1
ATOM 1542 C CA . VAL A 1 192 ? -1.883 -4.434 -19.653 1.00 83.12 192 VAL A CA 1
ATOM 1543 C C . VAL A 1 192 ? -0.976 -3.558 -18.781 1.00 83.12 192 VAL A C 1
ATOM 1545 O O . VAL A 1 192 ? 0.183 -3.904 -18.586 1.00 83.12 192 VAL A O 1
ATOM 1548 N N . TRP A 1 193 ? -1.491 -2.459 -18.224 1.00 78.56 193 TRP A N 1
ATOM 1549 C CA . TRP A 1 193 ? -0.715 -1.555 -17.361 1.00 78.56 193 TRP A CA 1
ATOM 1550 C C . TRP A 1 193 ? -1.105 -1.617 -15.881 1.00 78.56 193 TRP A C 1
ATOM 1552 O O . TRP A 1 193 ? -0.349 -1.145 -15.041 1.00 78.56 193 TRP A O 1
ATOM 1562 N N . LEU A 1 194 ? -2.265 -2.190 -15.541 1.00 85.12 194 LEU A N 1
ATOM 1563 C CA . LEU A 1 194 ? -2.664 -2.425 -14.145 1.00 85.12 194 LEU A CA 1
ATOM 1564 C C . LEU A 1 194 ? -1.974 -3.647 -13.520 1.00 85.12 194 LEU A C 1
ATOM 1566 O O . LEU A 1 194 ? -1.946 -3.774 -12.298 1.00 85.12 194 LEU A O 1
ATOM 1570 N N . VAL A 1 195 ? -1.446 -4.549 -14.352 1.00 90.75 195 VAL A N 1
ATOM 1571 C CA . VAL A 1 195 ? -0.691 -5.731 -13.931 1.00 90.75 195 VAL A CA 1
ATOM 1572 C C . VAL A 1 195 ? 0.692 -5.661 -14.566 1.00 90.75 195 VAL A C 1
ATOM 1574 O O . VAL A 1 195 ? 0.852 -5.987 -15.742 1.00 90.75 195 VAL A O 1
ATOM 1577 N N . HIS A 1 196 ? 1.707 -5.239 -13.815 1.00 89.94 196 HIS A N 1
ATOM 1578 C CA . HIS A 1 196 ? 3.066 -5.152 -14.350 1.00 89.94 196 HIS A CA 1
ATOM 1579 C C . HIS A 1 196 ? 3.632 -6.539 -14.645 1.00 89.94 196 HIS A C 1
ATOM 1581 O O . HIS A 1 196 ? 4.203 -6.744 -15.712 1.00 89.94 196 HIS A O 1
ATOM 1587 N N . ARG A 1 197 ? 3.418 -7.511 -13.749 1.00 92.81 197 ARG A N 1
ATOM 1588 C CA . ARG A 1 197 ? 3.785 -8.924 -13.951 1.00 92.81 197 ARG A CA 1
ATOM 1589 C C . ARG A 1 197 ? 2.626 -9.838 -13.587 1.00 92.81 197 ARG A C 1
ATOM 1591 O O . ARG A 1 197 ? 1.917 -9.574 -12.625 1.00 92.81 197 ARG A O 1
ATOM 1598 N N . VAL A 1 198 ? 2.445 -10.942 -14.305 1.00 95.38 198 VAL A N 1
ATOM 1599 C CA . VAL A 1 198 ? 1.362 -11.900 -13.979 1.00 95.38 198 VAL A CA 1
ATOM 1600 C C . VAL A 1 198 ? 1.714 -12.870 -12.848 1.00 95.38 198 VAL A C 1
ATOM 1602 O O . VAL A 1 198 ? 0.854 -13.607 -12.381 1.00 95.38 198 VAL A O 1
ATOM 1605 N N . TYR A 1 199 ? 2.965 -12.859 -12.385 1.00 94.69 199 TYR A N 1
ATOM 1606 C CA . TYR A 1 199 ? 3.475 -13.734 -11.334 1.00 94.69 199 TYR A CA 1
ATOM 1607 C C . TYR A 1 199 ? 4.306 -12.954 -10.303 1.00 94.69 199 TYR A C 1
ATOM 1609 O O . TYR A 1 199 ? 4.705 -11.813 -10.551 1.00 94.69 199 TYR A O 1
ATOM 1617 N N . PHE A 1 200 ? 4.559 -13.556 -9.135 1.00 91.75 200 PHE A N 1
ATOM 1618 C CA . PHE A 1 200 ? 5.409 -12.958 -8.099 1.00 91.75 200 PHE A CA 1
ATOM 1619 C C . PHE A 1 200 ? 6.884 -13.023 -8.500 1.00 91.75 200 PHE A C 1
ATOM 1621 O O . PHE A 1 200 ? 7.461 -14.104 -8.620 1.00 91.75 200 PHE A O 1
ATOM 1628 N N . VAL A 1 201 ? 7.502 -11.860 -8.701 1.00 89.88 201 VAL A N 1
ATOM 1629 C CA . VAL A 1 201 ? 8.915 -11.783 -9.094 1.00 89.88 201 VAL A CA 1
ATOM 1630 C C . VAL A 1 201 ? 9.815 -12.219 -7.922 1.00 89.88 201 VAL A C 1
ATOM 1632 O O . VAL A 1 201 ? 9.594 -11.762 -6.798 1.00 89.88 201 VAL A O 1
ATOM 1635 N N . PRO A 1 202 ? 10.833 -13.075 -8.143 1.00 86.38 202 PRO A N 1
ATOM 1636 C CA . PRO A 1 202 ? 11.790 -13.442 -7.101 1.00 86.38 202 PRO A CA 1
ATOM 1637 C C . PRO A 1 202 ? 12.565 -12.232 -6.571 1.00 86.38 202 PRO A C 1
ATOM 1639 O O . PRO A 1 202 ? 12.960 -11.363 -7.346 1.00 86.38 202 PRO A O 1
ATOM 1642 N N . ALA A 1 203 ? 12.871 -12.220 -5.271 1.00 82.12 203 ALA A N 1
ATOM 1643 C CA . ALA A 1 203 ? 13.529 -11.079 -4.627 1.00 82.12 203 ALA A CA 1
ATOM 1644 C C . ALA A 1 203 ? 14.889 -10.705 -5.239 1.00 82.12 203 ALA A C 1
ATOM 1646 O O . ALA A 1 203 ? 15.213 -9.527 -5.341 1.00 82.12 203 ALA A O 1
ATOM 1647 N N . GLY A 1 204 ? 15.652 -11.690 -5.726 1.00 80.69 204 GLY A N 1
ATOM 1648 C CA . GLY A 1 204 ? 16.929 -11.449 -6.410 1.00 80.69 204 GLY A CA 1
ATOM 1649 C C . GLY A 1 204 ? 16.810 -10.746 -7.770 1.00 80.69 204 GLY A C 1
ATOM 1650 O O . GLY A 1 204 ? 17.826 -10.375 -8.342 1.00 80.69 204 GLY A O 1
ATOM 1651 N N . GLN A 1 205 ? 15.595 -10.572 -8.300 1.00 81.88 205 GLN A N 1
ATOM 1652 C CA . GLN A 1 205 ? 15.329 -9.849 -9.549 1.00 81.88 205 GLN A CA 1
ATOM 1653 C C . GLN A 1 205 ? 14.711 -8.464 -9.312 1.00 81.88 205 GLN A C 1
ATOM 1655 O O . GLN A 1 205 ? 14.311 -7.800 -10.269 1.00 81.88 205 GLN A O 1
ATOM 1660 N N . PHE A 1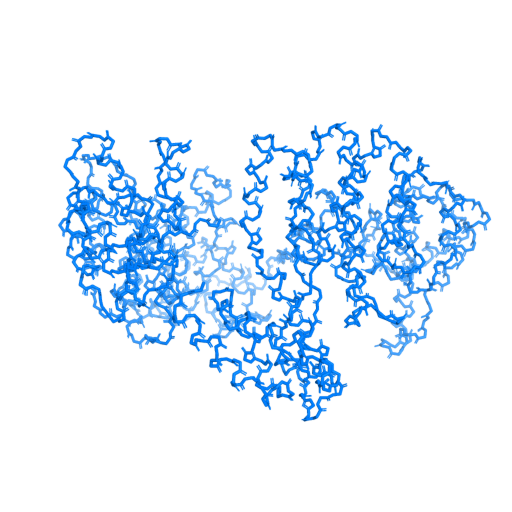 206 ? 14.580 -8.024 -8.058 1.00 80.56 206 PHE A N 1
ATOM 1661 C CA . PHE A 1 206 ? 14.096 -6.679 -7.776 1.00 80.56 206 PHE A CA 1
ATOM 1662 C C . PHE A 1 206 ? 15.121 -5.644 -8.232 1.00 80.56 206 PHE A C 1
ATOM 1664 O O . PHE A 1 206 ? 16.322 -5.793 -8.012 1.00 80.56 206 PHE A O 1
ATOM 1671 N N . ALA A 1 207 ? 14.633 -4.578 -8.864 1.00 70.81 207 ALA A N 1
ATOM 1672 C CA . ALA A 1 207 ? 15.462 -3.414 -9.124 1.00 70.81 207 ALA A CA 1
ATOM 1673 C C . ALA A 1 207 ? 15.891 -2.775 -7.793 1.00 70.81 207 ALA A C 1
ATOM 1675 O O . ALA A 1 207 ? 15.156 -2.831 -6.806 1.00 70.81 207 ALA A O 1
ATOM 1676 N N . GLU A 1 208 ? 17.055 -2.131 -7.784 1.00 68.38 208 GLU A N 1
ATOM 1677 C CA . GLU A 1 208 ? 17.576 -1.413 -6.620 1.00 68.38 208 GLU A CA 1
ATOM 1678 C C . GLU A 1 208 ? 16.560 -0.399 -6.064 1.00 68.38 208 GLU A C 1
ATOM 1680 O O . GLU A 1 208 ? 15.900 0.325 -6.821 1.00 68.38 208 GLU A O 1
ATOM 1685 N N . GLY A 1 209 ? 16.376 -0.409 -4.737 1.00 65.19 209 GLY A N 1
ATOM 1686 C CA . GLY A 1 209 ? 15.370 0.399 -4.033 1.00 65.19 209 GLY A CA 1
ATOM 1687 C C . GLY A 1 209 ? 13.907 0.062 -4.381 1.00 65.19 209 GLY A C 1
ATOM 1688 O O . GLY A 1 209 ? 12.966 0.707 -3.904 1.00 65.19 209 GLY A O 1
ATOM 1689 N N . GLY A 1 210 ? 13.694 -0.947 -5.225 1.00 67.31 210 GLY A N 1
ATOM 1690 C CA . GLY A 1 210 ? 12.401 -1.472 -5.629 1.00 67.31 210 GLY A CA 1
ATOM 1691 C C . GLY A 1 210 ? 11.933 -2.634 -4.759 1.00 67.31 210 GLY A C 1
ATOM 1692 O O . GLY A 1 210 ? 12.518 -2.989 -3.741 1.00 67.31 210 GLY A O 1
ATOM 1693 N N . GLY A 1 211 ? 10.818 -3.228 -5.163 1.00 81.38 211 GLY A N 1
ATOM 1694 C CA . GLY A 1 211 ? 10.328 -4.478 -4.601 1.00 81.38 211 GLY A CA 1
ATOM 1695 C C . GLY A 1 211 ? 9.512 -5.217 -5.649 1.00 81.38 211 GLY A C 1
ATOM 1696 O O . GLY A 1 211 ? 9.720 -5.037 -6.845 1.00 81.38 211 GLY A O 1
ATOM 1697 N N . GLU A 1 212 ? 8.546 -6.007 -5.194 1.00 85.06 212 GLU A N 1
ATOM 1698 C CA . GLU A 1 212 ? 7.556 -6.624 -6.077 1.00 85.06 212 GLU A CA 1
ATOM 1699 C C . GLU A 1 212 ? 6.896 -5.539 -6.973 1.00 85.06 212 GLU A C 1
ATOM 1701 O O . GLU A 1 212 ? 6.370 -4.568 -6.415 1.00 85.06 212 GLU A O 1
ATOM 1706 N N . PRO A 1 213 ? 6.923 -5.653 -8.321 1.00 85.38 213 PRO A N 1
ATOM 1707 C CA . PRO A 1 213 ? 6.470 -4.582 -9.221 1.00 85.38 213 PRO A CA 1
ATOM 1708 C C . PRO A 1 213 ? 5.030 -4.106 -9.000 1.00 85.38 213 PRO A C 1
ATOM 1710 O O . PRO A 1 213 ? 4.715 -2.932 -9.175 1.00 85.38 213 PRO A O 1
ATOM 1713 N N . ASP A 1 214 ? 4.154 -5.003 -8.561 1.00 85.56 214 ASP A N 1
ATOM 1714 C CA . ASP A 1 214 ? 2.754 -4.732 -8.254 1.00 85.56 214 ASP A CA 1
ATOM 1715 C C . ASP A 1 214 ? 2.494 -4.666 -6.743 1.00 85.56 214 ASP A C 1
ATOM 1717 O O . ASP A 1 214 ? 1.362 -4.860 -6.299 1.00 85.56 214 ASP A O 1
ATOM 1721 N N . ARG A 1 215 ? 3.512 -4.365 -5.918 1.00 79.81 215 ARG A N 1
ATOM 1722 C CA . ARG A 1 215 ? 3.362 -4.315 -4.449 1.00 79.81 215 ARG A CA 1
ATOM 1723 C C . ARG A 1 215 ? 2.266 -3.363 -3.966 1.00 79.81 215 ARG A C 1
ATOM 1725 O O . ARG A 1 215 ? 1.737 -3.580 -2.880 1.00 79.81 215 ARG A O 1
ATOM 1732 N N . TYR A 1 216 ? 1.956 -2.335 -4.756 1.00 77.88 216 TYR A N 1
ATOM 1733 C CA . TYR A 1 216 ? 0.914 -1.341 -4.490 1.00 77.88 216 TYR A CA 1
ATOM 1734 C C . TYR A 1 216 ? -0.241 -1.384 -5.495 1.00 77.88 216 TYR A C 1
ATOM 1736 O O . TYR A 1 216 ? -1.146 -0.553 -5.411 1.00 77.88 216 TYR A O 1
ATOM 1744 N N . SER A 1 217 ? -0.215 -2.318 -6.448 1.00 79.38 217 SER A N 1
ATOM 1745 C CA . SER A 1 217 ? -1.293 -2.457 -7.422 1.00 79.38 217 SER A CA 1
ATOM 1746 C C . SER A 1 217 ? -2.507 -3.112 -6.764 1.00 79.38 217 SER A C 1
ATOM 1748 O O . SER A 1 217 ? -2.383 -4.026 -5.946 1.00 79.38 217 SER A O 1
ATOM 1750 N N . LYS A 1 218 ? -3.692 -2.652 -7.159 1.00 84.06 218 LYS A N 1
ATOM 1751 C CA . LYS A 1 218 ? -4.994 -3.214 -6.782 1.00 84.06 218 LYS A CA 1
ATOM 1752 C C . LYS A 1 218 ? -5.738 -3.683 -8.038 1.00 84.06 218 LYS A C 1
ATOM 1754 O O . LYS A 1 218 ? -5.214 -3.612 -9.151 1.00 84.06 218 LYS A O 1
ATOM 1759 N N . GLY A 1 219 ? -6.950 -4.185 -7.866 1.00 86.69 219 GLY A N 1
ATOM 1760 C CA . GLY A 1 219 ? -7.813 -4.691 -8.924 1.00 86.69 219 GLY A CA 1
ATOM 1761 C C . GLY A 1 219 ? -7.343 -6.057 -9.410 1.00 86.69 219 GLY A C 1
ATOM 1762 O O . GLY A 1 219 ? -7.482 -7.067 -8.725 1.00 86.69 219 GLY A O 1
ATOM 1763 N N . PHE A 1 220 ? -6.780 -6.100 -10.615 1.00 92.31 220 PHE A N 1
ATOM 1764 C CA . PHE A 1 220 ? -6.442 -7.355 -11.290 1.00 92.31 220 PHE A CA 1
ATOM 1765 C C . PHE A 1 220 ? -5.170 -8.029 -10.774 1.00 92.31 220 PHE A C 1
ATOM 1767 O O . PHE A 1 220 ? -5.085 -9.260 -10.798 1.00 92.31 220 PHE A O 1
ATOM 1774 N N . ALA A 1 221 ? -4.179 -7.257 -10.319 1.00 92.00 221 ALA A N 1
ATOM 1775 C CA . ALA A 1 221 ? -2.859 -7.795 -9.993 1.00 92.00 221 ALA A CA 1
ATOM 1776 C C . ALA A 1 221 ? -2.882 -8.835 -8.851 1.00 92.00 221 ALA A C 1
ATOM 1778 O O . ALA A 1 221 ? -2.310 -9.910 -9.051 1.00 92.00 221 ALA A O 1
ATOM 1779 N N . PRO A 1 222 ? -3.569 -8.611 -7.707 1.00 92.06 222 PRO A N 1
ATOM 1780 C CA . PRO A 1 222 ? -3.600 -9.585 -6.613 1.00 92.06 222 PRO A CA 1
ATOM 1781 C C . PRO A 1 222 ? -4.162 -10.952 -7.020 1.00 92.06 222 PRO A C 1
ATOM 1783 O O . PRO A 1 222 ? -3.501 -11.969 -6.808 1.00 92.06 222 PRO A O 1
ATOM 1786 N N . THR A 1 223 ? -5.339 -10.985 -7.662 1.00 94.88 223 THR A N 1
ATOM 1787 C CA . THR A 1 223 ? -5.951 -12.248 -8.116 1.00 94.88 223 THR A CA 1
ATOM 1788 C C . THR A 1 223 ? -5.083 -12.940 -9.162 1.00 94.88 223 THR A C 1
ATOM 1790 O O . THR A 1 223 ? -4.869 -14.145 -9.071 1.00 94.88 223 THR A O 1
ATOM 1793 N N . THR A 1 224 ? -4.551 -12.192 -10.135 1.00 96.12 224 THR A N 1
ATOM 1794 C CA . THR A 1 224 ? -3.733 -12.752 -11.225 1.00 96.12 224 THR A CA 1
ATOM 1795 C C . THR A 1 224 ? -2.477 -13.431 -10.685 1.00 96.12 224 THR A C 1
ATOM 1797 O O . THR A 1 224 ? -2.206 -14.586 -11.012 1.00 96.12 224 THR A O 1
ATOM 1800 N N . LYS A 1 225 ? -1.739 -12.741 -9.808 1.00 95.50 225 LYS A N 1
ATOM 1801 C CA . LYS A 1 225 ? -0.500 -13.271 -9.230 1.00 95.50 225 LYS A CA 1
ATOM 1802 C C . LYS A 1 225 ? -0.751 -14.462 -8.325 1.00 95.50 225 LYS A C 1
ATOM 1804 O O . LYS A 1 225 ? 0.016 -15.424 -8.360 1.00 95.50 225 LYS A O 1
ATOM 1809 N N . LEU A 1 226 ? -1.819 -14.416 -7.529 1.00 95.56 226 LEU A N 1
ATOM 1810 C CA . LEU A 1 226 ? -2.163 -15.523 -6.649 1.00 95.56 226 LEU A CA 1
ATOM 1811 C C . LEU A 1 226 ? -2.633 -16.749 -7.440 1.00 95.56 226 LEU A C 1
ATOM 1813 O O . LEU A 1 226 ? -2.184 -17.855 -7.147 1.00 95.56 226 LEU A O 1
ATOM 1817 N N . LEU A 1 227 ? -3.453 -16.556 -8.480 1.00 97.38 227 LEU A N 1
ATOM 1818 C CA . LEU A 1 227 ? -3.846 -17.616 -9.413 1.00 97.38 227 LEU A CA 1
ATOM 1819 C C . LEU A 1 227 ? -2.612 -18.301 -10.004 1.00 97.38 227 LEU A C 1
ATOM 1821 O O . LEU A 1 227 ? -2.518 -19.526 -9.965 1.00 97.38 227 LEU A O 1
ATOM 1825 N N . TYR A 1 228 ? -1.651 -17.520 -10.501 1.00 97.62 228 TYR A N 1
ATOM 1826 C CA . TYR A 1 228 ? -0.435 -18.071 -11.088 1.00 97.62 228 TYR A CA 1
ATOM 1827 C C . TYR A 1 228 ? 0.442 -18.801 -10.052 1.00 97.62 228 TYR A C 1
ATOM 1829 O O . TYR A 1 228 ? 0.959 -19.879 -10.330 1.00 97.62 228 TYR A O 1
ATOM 1837 N N . ALA A 1 229 ? 0.559 -18.286 -8.824 1.00 96.81 229 ALA A N 1
ATOM 1838 C CA . ALA A 1 229 ? 1.302 -18.967 -7.759 1.00 96.81 229 ALA A CA 1
ATOM 1839 C C . ALA A 1 229 ? 0.675 -20.322 -7.374 1.00 96.81 229 ALA A C 1
ATOM 1841 O O . ALA A 1 229 ? 1.386 -21.316 -7.204 1.00 96.81 229 ALA A O 1
ATOM 1842 N N . VAL A 1 230 ? -0.658 -20.382 -7.255 1.00 97.06 230 VAL A N 1
ATOM 1843 C CA . VAL A 1 230 ? -1.393 -21.632 -6.986 1.00 97.06 230 VAL A CA 1
ATOM 1844 C C . VAL A 1 230 ? -1.243 -22.600 -8.162 1.00 97.06 230 VAL A C 1
ATOM 1846 O O . VAL A 1 230 ? -1.003 -23.787 -7.946 1.00 97.06 230 VAL A O 1
ATOM 1849 N N . PHE A 1 231 ? -1.304 -22.093 -9.394 1.00 97.12 231 PHE A N 1
ATOM 1850 C CA . PHE A 1 231 ? -1.067 -22.857 -10.618 1.00 97.12 231 PHE A CA 1
ATOM 1851 C C . PHE A 1 231 ? 0.325 -23.510 -10.643 1.00 97.12 231 PHE A C 1
ATOM 1853 O O . PHE A 1 231 ? 0.430 -24.716 -10.876 1.00 97.12 231 PHE A O 1
ATOM 1860 N N . GLU A 1 232 ? 1.389 -22.760 -10.338 1.00 95.81 232 GLU A N 1
ATOM 1861 C CA . GLU A 1 232 ? 2.753 -23.305 -10.266 1.00 95.81 232 GLU A CA 1
ATOM 1862 C C . GLU A 1 232 ? 2.896 -24.345 -9.153 1.00 95.81 232 GLU A C 1
ATOM 1864 O O . GLU A 1 232 ? 3.567 -25.367 -9.325 1.00 95.81 232 GLU A O 1
ATOM 1869 N N . ARG A 1 233 ? 2.254 -24.114 -8.002 1.00 95.81 233 ARG A N 1
ATOM 1870 C CA . ARG A 1 233 ? 2.266 -25.074 -6.896 1.00 95.81 233 ARG A CA 1
ATOM 1871 C C . ARG A 1 233 ? 1.567 -26.377 -7.277 1.00 95.81 233 ARG A C 1
ATOM 1873 O O . ARG A 1 233 ? 2.122 -27.442 -7.013 1.00 95.81 233 ARG A O 1
ATOM 1880 N N . LEU A 1 234 ? 0.405 -26.292 -7.923 1.00 96.25 234 LEU A N 1
ATOM 1881 C CA . LEU A 1 234 ? -0.320 -27.447 -8.444 1.00 96.25 234 LEU A CA 1
ATOM 1882 C C . LEU A 1 234 ? 0.505 -28.186 -9.505 1.00 96.25 234 LEU A C 1
ATOM 1884 O O . LEU A 1 234 ? 0.556 -29.409 -9.471 1.00 96.25 234 LEU A O 1
ATOM 1888 N N . GLY A 1 235 ? 1.228 -27.469 -10.375 1.00 94.69 235 GLY A N 1
ATOM 1889 C CA . GLY A 1 235 ? 2.051 -28.069 -11.437 1.00 94.69 235 GLY A CA 1
ATOM 1890 C C . GLY A 1 235 ? 3.188 -28.945 -10.917 1.00 94.69 235 GLY A C 1
ATOM 1891 O O . GLY A 1 235 ? 3.556 -29.930 -11.555 1.00 94.69 235 GLY A O 1
ATOM 1892 N N . LYS A 1 236 ? 3.691 -28.640 -9.716 1.00 93.75 236 LYS A N 1
ATOM 1893 C CA . LYS A 1 236 ? 4.683 -29.463 -9.008 1.00 93.75 236 LYS A CA 1
ATOM 1894 C C . LYS A 1 236 ? 4.093 -30.748 -8.409 1.00 93.75 236 LYS A C 1
ATOM 1896 O O . LYS A 1 236 ? 4.865 -31.613 -8.009 1.00 93.75 236 LYS A O 1
ATOM 1901 N N . ILE A 1 237 ? 2.765 -30.862 -8.317 1.00 94.31 237 ILE A N 1
ATOM 1902 C CA . ILE A 1 237 ? 2.048 -31.974 -7.669 1.00 94.31 237 ILE A CA 1
ATOM 1903 C C . ILE A 1 237 ? 1.290 -32.822 -8.704 1.00 94.31 237 ILE A C 1
ATOM 1905 O O . ILE A 1 237 ? 1.490 -34.031 -8.765 1.00 94.31 237 ILE A O 1
ATOM 1909 N N . ASP A 1 238 ? 0.436 -32.203 -9.525 1.00 95.25 238 ASP A N 1
ATOM 1910 C CA . ASP A 1 238 ? -0.411 -32.858 -10.531 1.00 95.25 238 ASP A CA 1
ATOM 1911 C C . ASP A 1 238 ? -0.446 -32.026 -11.824 1.00 95.25 238 ASP A C 1
ATOM 1913 O O . ASP A 1 238 ? -1.238 -31.095 -11.993 1.00 95.25 238 ASP A O 1
ATOM 1917 N N . ARG A 1 239 ? 0.421 -32.402 -12.769 1.00 94.62 239 ARG A N 1
ATOM 1918 C CA . ARG A 1 239 ? 0.531 -31.751 -14.080 1.00 94.62 239 ARG A CA 1
ATOM 1919 C C . ARG A 1 239 ? -0.765 -31.832 -14.909 1.00 94.62 239 ARG A C 1
ATOM 1921 O O . ARG A 1 239 ? -1.175 -30.791 -15.426 1.00 94.62 239 ARG A O 1
ATOM 1928 N N . PRO A 1 240 ? -1.443 -32.991 -15.052 1.00 95.38 240 PRO A N 1
ATOM 1929 C CA . PRO A 1 240 ? -2.756 -33.051 -15.698 1.00 95.38 240 PRO A CA 1
ATOM 1930 C C . PRO A 1 240 ? -3.788 -32.069 -15.126 1.00 95.38 240 PRO A C 1
ATOM 1932 O O . PRO A 1 240 ? -4.530 -31.450 -15.890 1.00 95.38 240 PRO A O 1
ATOM 1935 N N . ALA A 1 241 ? -3.844 -31.894 -13.802 1.00 94.75 241 ALA A N 1
ATOM 1936 C CA . ALA A 1 241 ? -4.748 -30.922 -13.184 1.00 94.75 241 ALA A CA 1
ATOM 1937 C C . ALA A 1 241 ? -4.382 -29.475 -13.543 1.00 94.75 241 ALA A C 1
ATOM 1939 O O . ALA A 1 241 ? -5.267 -28.691 -13.887 1.00 94.75 241 ALA A O 1
ATOM 1940 N N . THR A 1 242 ? -3.092 -29.140 -13.537 1.00 95.38 242 THR A N 1
ATOM 1941 C CA . THR A 1 242 ? -2.580 -27.831 -13.973 1.00 95.38 242 THR A CA 1
ATOM 1942 C C . THR A 1 242 ? -2.936 -27.523 -15.424 1.00 95.38 242 THR A C 1
ATOM 1944 O O . THR A 1 242 ? -3.409 -26.424 -15.713 1.00 95.38 242 THR A O 1
ATOM 1947 N N . LEU A 1 243 ? -2.804 -28.495 -16.331 1.00 95.44 243 LEU A N 1
ATOM 1948 C CA . LEU A 1 243 ? -3.197 -28.319 -17.733 1.00 95.44 243 LEU A CA 1
ATOM 1949 C C . LEU A 1 243 ? -4.687 -27.987 -17.871 1.00 95.44 243 LEU A C 1
ATOM 1951 O O . LEU A 1 243 ? -5.030 -27.093 -18.639 1.00 95.44 243 LEU A O 1
ATOM 1955 N N . ARG A 1 244 ? -5.570 -28.619 -17.083 1.00 96.06 244 ARG A N 1
ATOM 1956 C CA . ARG A 1 244 ? -7.006 -28.279 -17.090 1.00 96.06 244 ARG A CA 1
ATOM 1957 C C . ARG A 1 244 ? -7.270 -26.830 -16.681 1.00 96.06 244 ARG A C 1
ATOM 1959 O O . ARG A 1 244 ? -8.102 -26.172 -17.302 1.00 96.06 244 ARG A O 1
ATOM 1966 N N . VAL A 1 245 ? -6.559 -26.325 -15.668 1.00 96.00 245 VAL A N 1
ATOM 1967 C CA . VAL A 1 245 ? -6.659 -24.911 -15.264 1.00 96.00 245 VAL A CA 1
ATOM 1968 C C . VAL A 1 245 ? -6.204 -24.001 -16.408 1.00 96.00 245 VAL A C 1
ATOM 1970 O O . VAL A 1 245 ? -6.914 -23.057 -16.743 1.00 96.00 245 VAL A O 1
ATOM 1973 N N . MET A 1 246 ? -5.072 -24.317 -17.048 1.00 96.06 246 MET A N 1
ATOM 1974 C CA . MET A 1 246 ? -4.538 -23.542 -18.175 1.00 96.06 246 MET A CA 1
ATOM 1975 C C . MET A 1 246 ? -5.504 -23.500 -19.364 1.00 96.06 246 MET A C 1
ATOM 1977 O O . MET A 1 246 ? -5.706 -22.447 -19.958 1.00 96.06 246 MET A O 1
ATOM 1981 N N . THR A 1 247 ? -6.135 -24.629 -19.707 1.00 94.56 247 THR A N 1
ATOM 1982 C CA . THR A 1 247 ? -7.073 -24.710 -20.842 1.00 94.56 247 THR A CA 1
ATOM 1983 C C . THR A 1 247 ? -8.357 -23.909 -20.641 1.00 94.56 247 THR A C 1
ATOM 1985 O O . THR A 1 247 ? -9.055 -23.630 -21.610 1.00 94.56 247 THR A O 1
ATOM 1988 N N . ALA A 1 248 ? -8.681 -23.529 -19.401 1.00 94.31 248 ALA A N 1
ATOM 1989 C CA . ALA A 1 248 ? -9.839 -22.690 -19.103 1.00 94.31 248 ALA A CA 1
ATOM 1990 C C . ALA A 1 248 ? -9.580 -21.190 -19.354 1.00 94.31 248 ALA A C 1
ATOM 1992 O O . ALA A 1 248 ? -10.498 -20.380 -19.212 1.00 94.31 248 ALA A O 1
ATOM 1993 N N . TRP A 1 249 ? -8.346 -20.798 -19.684 1.00 96.38 249 TRP A N 1
ATOM 1994 C CA . TRP A 1 249 ? -7.994 -19.415 -19.993 1.00 96.38 249 TRP A CA 1
ATOM 1995 C C . TRP A 1 249 ? -8.353 -19.073 -21.442 1.00 96.38 249 TRP A C 1
ATOM 1997 O O . TRP A 1 249 ? -7.781 -19.613 -22.386 1.00 96.38 249 TRP A O 1
ATOM 2007 N N . ASP A 1 250 ? -9.281 -18.135 -21.621 1.00 94.06 250 ASP A N 1
ATOM 2008 C CA . ASP A 1 250 ? -9.701 -17.637 -22.935 1.00 94.06 250 ASP A CA 1
ATOM 2009 C C . ASP A 1 250 ? -8.680 -16.607 -23.464 1.00 94.06 250 ASP A C 1
ATOM 2011 O O . ASP A 1 250 ? -8.828 -15.391 -23.296 1.00 94.06 250 ASP A O 1
ATOM 2015 N N . VAL A 1 251 ? -7.582 -17.126 -24.029 1.00 92.44 251 VAL A N 1
ATOM 2016 C CA . VAL A 1 251 ? -6.418 -16.351 -24.504 1.00 92.44 251 VAL A CA 1
ATOM 2017 C C . VAL A 1 251 ? -6.717 -15.470 -25.717 1.00 92.44 251 VAL A C 1
ATOM 2019 O O . VAL A 1 251 ? -6.040 -14.460 -25.907 1.00 92.44 251 VAL A O 1
ATOM 2022 N N . ASP A 1 252 ? -7.731 -15.822 -26.509 1.00 89.75 252 ASP A N 1
ATOM 2023 C CA . ASP A 1 252 ? -8.127 -15.070 -27.703 1.00 89.75 252 ASP A CA 1
ATOM 2024 C C . ASP A 1 252 ? -8.948 -13.834 -27.332 1.00 89.75 252 ASP A C 1
ATOM 2026 O O . ASP A 1 252 ? -8.863 -12.789 -27.982 1.00 89.75 252 ASP A O 1
ATOM 2030 N N . ARG A 1 253 ? -9.740 -13.930 -26.259 1.00 89.94 253 ARG A N 1
ATOM 2031 C CA . ARG A 1 253 ? -10.593 -12.832 -25.805 1.00 89.94 253 ARG A CA 1
ATOM 2032 C C . ARG A 1 253 ? -9.888 -11.858 -24.867 1.00 89.94 253 ARG A C 1
ATOM 2034 O O . ARG A 1 253 ? -10.250 -10.678 -24.868 1.00 89.94 253 ARG A O 1
ATOM 2041 N N . TRP A 1 254 ? -8.942 -12.324 -24.047 1.00 93.19 254 TRP A N 1
ATOM 2042 C CA . TRP A 1 254 ? -8.365 -11.522 -22.963 1.00 93.19 254 TRP A CA 1
ATOM 2043 C C . TRP A 1 254 ? -6.836 -11.497 -22.989 1.00 93.19 254 TRP A C 1
ATOM 2045 O O . TRP A 1 254 ? -6.170 -12.511 -22.767 1.00 93.19 254 TRP A O 1
ATOM 2055 N N . LYS A 1 255 ? -6.257 -10.297 -23.131 1.00 93.75 255 LYS A N 1
ATOM 2056 C CA . LYS A 1 255 ? -4.797 -10.110 -23.151 1.00 93.75 255 LYS A CA 1
ATOM 2057 C C . LYS A 1 255 ? -4.129 -10.544 -21.846 1.00 93.75 255 LYS A C 1
ATOM 2059 O O . LYS A 1 255 ? -3.028 -11.086 -21.876 1.00 93.75 255 LYS A O 1
ATOM 2064 N N . LEU A 1 256 ? -4.798 -10.367 -20.705 1.00 95.38 256 LEU A N 1
ATOM 2065 C CA . LEU A 1 256 ? -4.291 -10.833 -19.412 1.00 95.38 256 LEU A CA 1
ATOM 2066 C C . LEU A 1 256 ? -4.160 -12.365 -19.350 1.00 95.38 256 LEU A C 1
ATOM 2068 O O . LEU A 1 256 ? -3.151 -12.864 -18.855 1.00 95.38 256 LEU A O 1
ATOM 2072 N N . TYR A 1 257 ? -5.120 -13.114 -19.908 1.00 96.69 257 TYR A N 1
ATOM 2073 C CA . TYR A 1 257 ? -5.000 -14.572 -20.023 1.00 96.69 257 TYR A CA 1
ATOM 2074 C C . TYR A 1 257 ? -3.921 -14.979 -21.014 1.00 96.69 257 TYR A C 1
ATOM 2076 O O . TYR A 1 257 ? -3.163 -15.902 -20.733 1.00 96.69 257 TYR A O 1
ATOM 2084 N N . LYS A 1 258 ? -3.784 -14.255 -22.127 1.00 96.06 258 LYS A N 1
ATOM 2085 C CA . LYS A 1 258 ? -2.678 -14.453 -23.068 1.00 96.06 258 LYS A CA 1
ATOM 2086 C C . LYS A 1 258 ? -1.313 -14.301 -22.375 1.00 96.06 258 LYS A C 1
ATOM 2088 O O . LYS A 1 258 ? -0.413 -15.106 -22.602 1.00 96.06 258 LYS A O 1
ATOM 2093 N N . ARG A 1 259 ? -1.170 -13.325 -21.465 1.00 97.00 259 ARG A N 1
ATOM 2094 C CA . ARG A 1 259 ? 0.028 -13.130 -20.619 1.00 97.00 259 ARG A CA 1
ATOM 2095 C C . ARG A 1 259 ? 0.228 -14.240 -19.582 1.00 97.00 259 ARG A C 1
ATOM 2097 O O . ARG A 1 259 ? 1.350 -14.717 -19.441 1.00 97.00 259 ARG A O 1
ATOM 2104 N N . LEU A 1 260 ? -0.831 -14.685 -18.899 1.00 97.50 260 LEU A N 1
ATOM 2105 C CA . LEU A 1 260 ? -0.778 -15.843 -17.989 1.00 97.50 260 LEU A CA 1
ATOM 2106 C C . LEU A 1 260 ? -0.330 -17.115 -18.717 1.00 97.50 260 LEU A C 1
ATOM 2108 O O . LEU A 1 260 ? 0.556 -17.821 -18.236 1.00 97.50 260 LEU A O 1
ATOM 2112 N N . TRP A 1 261 ? -0.892 -17.365 -19.901 1.00 97.81 261 TRP A N 1
ATOM 2113 C CA . TRP A 1 261 ? -0.500 -18.474 -20.762 1.00 97.81 261 TRP A CA 1
ATOM 2114 C C . TRP A 1 261 ? 0.977 -18.381 -21.145 1.00 97.81 261 TRP A C 1
ATOM 2116 O O . TRP A 1 261 ? 1.704 -19.357 -20.992 1.00 97.81 261 TRP A O 1
ATOM 2126 N N . ALA A 1 262 ? 1.457 -17.202 -21.554 1.00 97.75 262 ALA A N 1
ATOM 2127 C CA . ALA A 1 262 ? 2.862 -17.020 -21.909 1.00 97.75 262 ALA A CA 1
ATOM 2128 C C . ALA A 1 262 ? 3.811 -17.247 -20.721 1.00 97.75 262 ALA A C 1
ATOM 2130 O O . ALA A 1 262 ? 4.871 -17.847 -20.889 1.00 97.75 262 ALA A O 1
ATOM 2131 N N . ALA A 1 263 ? 3.424 -16.828 -19.512 1.00 97.25 263 ALA A N 1
ATOM 2132 C CA . ALA A 1 263 ? 4.188 -17.124 -18.304 1.00 97.25 263 ALA A CA 1
ATOM 2133 C C . ALA A 1 263 ? 4.227 -18.632 -18.004 1.00 97.25 263 ALA A C 1
ATOM 2135 O O . ALA A 1 263 ? 5.298 -19.147 -17.681 1.00 97.25 263 ALA A O 1
ATOM 2136 N N . ALA A 1 264 ? 3.103 -19.341 -18.158 1.00 96.94 264 ALA A N 1
ATOM 2137 C CA . ALA A 1 264 ? 3.023 -20.789 -17.958 1.00 96.94 264 ALA A CA 1
ATOM 2138 C C . ALA A 1 264 ? 3.821 -21.569 -19.019 1.00 96.94 264 ALA A C 1
ATOM 2140 O O . ALA A 1 264 ? 4.508 -22.535 -18.695 1.00 96.94 264 ALA A O 1
ATOM 2141 N N . ALA A 1 265 ? 3.803 -21.107 -20.272 1.00 97.00 265 ALA A N 1
ATOM 2142 C CA . ALA A 1 265 ? 4.515 -21.709 -21.398 1.00 97.00 265 ALA A CA 1
ATOM 2143 C C . ALA A 1 265 ? 6.050 -21.608 -21.293 1.00 97.00 265 ALA A C 1
ATOM 2145 O O . ALA A 1 265 ? 6.764 -22.170 -22.125 1.00 97.00 265 ALA A O 1
ATOM 2146 N N . ARG A 1 266 ? 6.590 -20.930 -20.271 1.00 95.38 266 ARG A N 1
ATOM 2147 C CA . ARG A 1 266 ? 8.022 -21.005 -19.941 1.00 95.38 266 ARG A CA 1
ATOM 2148 C C . ARG A 1 266 ? 8.430 -22.404 -19.477 1.00 95.38 266 ARG A C 1
ATOM 2150 O O . ARG A 1 266 ? 9.585 -22.770 -19.663 1.00 95.38 266 ARG A O 1
ATOM 2157 N N . ASP A 1 267 ? 7.504 -23.182 -18.915 1.00 94.38 267 ASP A N 1
ATOM 2158 C CA . ASP A 1 267 ? 7.744 -24.578 -18.556 1.00 94.38 267 ASP A CA 1
ATOM 2159 C C . ASP A 1 267 ? 7.588 -25.482 -19.792 1.00 94.38 267 ASP A C 1
ATOM 2161 O O . ASP A 1 267 ? 6.493 -25.667 -20.335 1.00 94.38 267 ASP A O 1
ATOM 2165 N N . GLU A 1 268 ? 8.701 -26.065 -20.237 1.00 93.38 268 GLU A N 1
ATOM 2166 C CA . GLU A 1 268 ? 8.743 -27.015 -21.353 1.00 93.38 268 GLU A CA 1
ATOM 2167 C C . GLU A 1 268 ? 7.906 -28.268 -21.111 1.00 93.38 268 GLU A C 1
ATOM 2169 O O . GLU A 1 268 ? 7.404 -28.874 -22.057 1.00 93.38 268 GLU A O 1
ATOM 2174 N N . ALA A 1 269 ? 7.675 -28.621 -19.850 1.00 90.81 269 ALA A N 1
ATOM 2175 C CA . ALA A 1 269 ? 6.866 -29.771 -19.508 1.00 90.81 269 ALA A CA 1
ATOM 2176 C C . ALA A 1 269 ? 5.354 -29.533 -19.673 1.00 90.81 269 ALA A C 1
ATOM 2178 O O . ALA A 1 269 ? 4.589 -30.501 -19.633 1.00 90.81 269 ALA A O 1
ATOM 2179 N N . LEU A 1 270 ? 4.920 -28.274 -19.826 1.00 92.75 270 LEU A N 1
ATOM 2180 C CA . LEU A 1 270 ? 3.516 -27.896 -20.022 1.00 92.75 270 LEU A CA 1
ATOM 2181 C C . LEU A 1 270 ? 3.181 -27.594 -21.483 1.00 92.75 270 LEU A C 1
ATOM 2183 O O . LEU A 1 270 ? 2.103 -27.972 -21.937 1.00 92.75 270 LEU A O 1
ATOM 2187 N N . VAL A 1 271 ? 4.073 -26.905 -22.200 1.00 95.31 271 VAL A N 1
ATOM 2188 C CA . VAL A 1 271 ? 3.825 -26.441 -23.575 1.00 95.31 271 VAL A CA 1
ATOM 2189 C C . VAL A 1 271 ? 5.018 -26.762 -24.469 1.00 95.31 271 VAL A C 1
ATOM 2191 O O . VAL A 1 271 ? 6.170 -26.438 -24.151 1.00 95.31 271 VAL A O 1
ATOM 2194 N N . SER A 1 272 ? 4.731 -27.366 -25.622 1.00 95.44 272 SER A N 1
ATOM 2195 C CA . SER A 1 272 ? 5.747 -27.760 -26.599 1.00 95.44 272 SER A CA 1
ATOM 2196 C C . SER A 1 272 ? 6.369 -26.555 -27.313 1.00 95.44 272 SER A C 1
ATOM 2198 O O . SER A 1 272 ? 5.729 -25.518 -27.505 1.00 95.44 272 SER A O 1
ATOM 2200 N N . GLY A 1 273 ? 7.614 -26.697 -27.777 1.00 94.50 273 GLY A N 1
ATOM 2201 C CA . GLY A 1 273 ? 8.298 -25.649 -28.545 1.00 94.50 273 GLY A CA 1
ATOM 2202 C C . GLY A 1 273 ? 7.553 -25.241 -29.823 1.00 94.50 273 GLY A C 1
ATOM 2203 O O . GLY A 1 273 ? 7.521 -24.065 -30.178 1.00 94.50 273 GLY A O 1
ATOM 2204 N N . THR A 1 274 ? 6.863 -26.182 -30.475 1.00 95.25 274 THR A N 1
ATOM 2205 C CA . THR A 1 274 ? 6.029 -25.915 -31.658 1.00 95.25 274 THR A CA 1
ATOM 2206 C C . THR A 1 274 ? 4.836 -25.011 -31.340 1.00 95.25 274 THR A C 1
ATOM 2208 O O . THR A 1 274 ? 4.510 -24.116 -32.120 1.00 95.25 274 THR A O 1
ATOM 2211 N N . GLU A 1 275 ? 4.178 -25.213 -30.197 1.00 95.50 275 GLU A N 1
ATOM 2212 C CA . GLU A 1 275 ? 3.070 -24.357 -29.761 1.00 95.50 275 GLU A CA 1
ATOM 2213 C C . GLU A 1 275 ? 3.554 -22.962 -29.369 1.00 95.50 275 GLU A C 1
ATOM 2215 O O . GLU A 1 275 ? 2.938 -21.975 -29.776 1.00 95.50 275 GLU A O 1
ATOM 2220 N N . VAL A 1 276 ? 4.687 -22.866 -28.661 1.00 97.12 276 VAL A N 1
ATOM 2221 C CA . VAL A 1 276 ? 5.334 -21.578 -28.361 1.00 97.12 276 VAL A CA 1
ATOM 2222 C C . VAL A 1 276 ? 5.696 -20.846 -29.654 1.00 97.12 276 VAL A C 1
ATOM 2224 O O . VAL A 1 276 ? 5.415 -19.656 -29.788 1.00 97.12 276 VAL A O 1
ATOM 2227 N N . GLY A 1 277 ? 6.256 -21.551 -30.640 1.00 95.62 277 GLY A N 1
ATOM 2228 C CA . GLY A 1 277 ? 6.590 -20.980 -31.941 1.00 95.62 277 GLY A CA 1
ATOM 2229 C C . GLY A 1 277 ? 5.369 -20.412 -32.670 1.00 95.62 277 GLY A C 1
ATOM 2230 O O . GLY A 1 277 ? 5.395 -19.266 -33.123 1.00 95.62 277 GLY A O 1
ATOM 2231 N N . ARG A 1 278 ? 4.263 -21.169 -32.710 1.00 94.75 278 ARG A N 1
ATOM 2232 C CA . ARG A 1 278 ? 2.990 -20.711 -33.296 1.00 94.75 278 ARG A CA 1
ATOM 2233 C C . ARG A 1 278 ? 2.443 -19.479 -32.575 1.00 94.75 278 ARG A C 1
ATOM 2235 O O . ARG A 1 278 ? 1.992 -18.541 -33.228 1.00 94.75 278 ARG A O 1
ATOM 2242 N N . PHE A 1 279 ? 2.505 -19.472 -31.245 1.00 96.19 279 PHE A N 1
ATOM 2243 C CA . PHE A 1 279 ? 2.083 -18.337 -30.433 1.00 96.19 279 PHE A CA 1
ATOM 2244 C C . PHE A 1 279 ? 2.891 -17.077 -30.764 1.00 96.19 279 PHE A C 1
ATOM 2246 O O . PHE A 1 279 ? 2.302 -16.051 -31.100 1.00 96.19 279 PHE A O 1
ATOM 2253 N N . LEU A 1 280 ? 4.226 -17.158 -30.744 1.00 96.00 280 LEU A N 1
ATOM 2254 C CA . LEU A 1 280 ? 5.106 -16.018 -31.026 1.00 96.00 280 LEU A CA 1
ATOM 2255 C C . LEU A 1 280 ? 4.918 -15.476 -32.451 1.00 96.00 280 LEU A C 1
ATOM 2257 O O . LEU A 1 280 ? 4.954 -14.261 -32.652 1.00 96.00 280 LEU A O 1
ATOM 2261 N N . ALA A 1 281 ? 4.675 -16.357 -33.426 1.00 92.69 281 ALA A N 1
ATOM 2262 C CA . ALA A 1 281 ? 4.386 -15.974 -34.805 1.00 92.69 281 ALA A CA 1
ATOM 2263 C C . ALA A 1 281 ? 3.034 -15.249 -34.959 1.00 92.69 281 ALA A C 1
ATOM 2265 O O . ALA A 1 281 ? 2.885 -14.427 -35.860 1.00 92.69 281 ALA A O 1
ATOM 2266 N N . SER A 1 282 ? 2.066 -15.519 -34.074 1.00 93.12 282 SER A N 1
ATOM 2267 C CA . SER A 1 282 ? 0.730 -14.902 -34.102 1.00 93.12 282 SER A CA 1
ATOM 2268 C C . SER A 1 282 ? 0.653 -13.503 -33.475 1.00 93.12 282 SER A C 1
ATOM 2270 O O . SER A 1 282 ? -0.362 -12.828 -33.632 1.00 93.12 282 SER A O 1
ATOM 2272 N N . LEU A 1 283 ? 1.698 -13.062 -32.759 1.00 94.31 283 LEU A N 1
ATOM 2273 C CA . LEU A 1 283 ? 1.703 -11.775 -32.059 1.00 94.31 283 LEU A CA 1
ATOM 2274 C C . LEU A 1 283 ? 1.704 -10.599 -33.038 1.00 94.31 283 LEU A C 1
ATOM 2276 O O . LEU A 1 283 ? 2.554 -10.522 -33.936 1.00 94.31 283 LEU A O 1
ATOM 2280 N N . ASP A 1 284 ? 0.819 -9.631 -32.803 1.00 91.56 284 ASP A N 1
ATOM 2281 C CA . ASP A 1 284 ? 0.843 -8.364 -33.534 1.00 91.56 284 ASP A CA 1
ATOM 2282 C C . ASP A 1 284 ? 2.077 -7.514 -33.157 1.00 91.56 284 ASP A C 1
ATOM 2284 O O . ASP A 1 284 ? 2.885 -7.886 -32.302 1.00 91.56 284 ASP A O 1
ATOM 2288 N N . ASP A 1 285 ? 2.302 -6.392 -33.844 1.00 90.56 285 ASP A N 1
ATOM 2289 C CA . ASP A 1 285 ? 3.481 -5.552 -33.586 1.00 90.56 285 ASP A CA 1
ATOM 2290 C C . ASP A 1 285 ? 3.470 -4.895 -32.202 1.00 90.56 285 ASP A C 1
ATOM 2292 O O . ASP A 1 285 ? 4.532 -4.670 -31.623 1.00 90.56 285 ASP A O 1
ATOM 2296 N N . THR A 1 286 ? 2.297 -4.600 -31.649 1.00 88.19 286 THR A N 1
ATOM 2297 C CA . THR A 1 286 ? 2.177 -4.025 -30.310 1.00 88.19 286 THR A CA 1
ATOM 2298 C C . THR A 1 286 ? 2.543 -5.068 -29.257 1.00 88.19 286 THR A C 1
ATOM 2300 O O . THR A 1 286 ? 3.393 -4.807 -28.409 1.00 88.19 286 THR A O 1
ATOM 2303 N N . GLU A 1 287 ? 1.965 -6.262 -29.346 1.00 91.31 287 GLU A N 1
ATOM 2304 C CA . GLU A 1 287 ? 2.236 -7.392 -28.459 1.00 91.31 287 GLU A CA 1
ATOM 2305 C C . GLU A 1 287 ? 3.698 -7.845 -28.527 1.00 91.31 287 GLU A C 1
ATOM 2307 O O . GLU A 1 287 ? 4.307 -8.143 -27.501 1.00 91.31 287 GLU A O 1
ATOM 2312 N N . PHE A 1 288 ? 4.286 -7.868 -29.725 1.00 93.81 288 PHE A N 1
ATOM 2313 C CA . PHE A 1 288 ? 5.650 -8.351 -29.924 1.00 93.81 288 PHE A CA 1
ATOM 2314 C C . PHE A 1 288 ? 6.725 -7.394 -29.378 1.00 93.81 288 PHE A C 1
ATOM 2316 O O . PHE A 1 288 ? 7.769 -7.862 -28.905 1.00 93.81 288 PHE A O 1
ATOM 2323 N N . TRP A 1 289 ? 6.491 -6.076 -29.465 1.00 90.56 289 TRP A N 1
ATOM 2324 C CA . TRP A 1 289 ? 7.498 -5.045 -29.173 1.00 90.56 289 TRP A CA 1
ATOM 2325 C C . TRP A 1 289 ? 7.298 -4.292 -27.856 1.00 90.56 289 TRP A C 1
ATOM 2327 O O . TRP A 1 289 ? 8.272 -3.764 -27.316 1.00 90.56 289 TRP A O 1
ATOM 2337 N N . TRP A 1 290 ? 6.076 -4.181 -27.327 1.00 87.88 290 TRP A N 1
ATOM 2338 C CA . TRP A 1 290 ? 5.828 -3.390 -26.117 1.00 87.88 290 TRP A CA 1
ATOM 2339 C C . TRP A 1 290 ? 6.084 -4.213 -24.856 1.00 87.88 290 TRP A C 1
ATOM 2341 O O . TRP A 1 290 ? 5.164 -4.688 -24.196 1.00 87.88 290 TRP A O 1
ATOM 2351 N N . THR A 1 291 ? 7.356 -4.336 -24.487 1.00 87.44 291 THR A N 1
ATOM 2352 C CA . THR A 1 291 ? 7.811 -5.090 -23.307 1.00 87.44 291 THR A CA 1
ATOM 2353 C C . THR A 1 291 ? 7.293 -4.546 -21.979 1.00 87.44 291 THR A C 1
ATOM 2355 O O . THR A 1 291 ? 7.212 -5.294 -21.015 1.00 87.44 291 THR A O 1
ATOM 2358 N N . ASP A 1 292 ? 6.924 -3.265 -21.915 1.00 81.88 292 ASP A N 1
ATOM 2359 C CA . ASP A 1 292 ? 6.300 -2.673 -20.722 1.00 81.88 292 ASP A CA 1
ATOM 2360 C C . ASP A 1 292 ? 4.870 -3.191 -20.501 1.00 81.88 292 ASP A C 1
ATOM 2362 O O . ASP A 1 292 ? 4.387 -3.235 -19.374 1.00 81.88 292 ASP A O 1
ATOM 2366 N N . ALA A 1 293 ? 4.203 -3.567 -21.592 1.00 85.12 293 ALA A N 1
ATOM 2367 C CA . ALA A 1 293 ? 2.822 -4.029 -21.648 1.00 85.12 293 ALA A CA 1
ATOM 2368 C C . ALA A 1 293 ? 2.722 -5.566 -21.631 1.00 85.12 293 ALA A C 1
ATOM 2370 O O . ALA A 1 293 ? 1.835 -6.140 -20.998 1.00 85.12 293 ALA A O 1
ATOM 2371 N N . PHE A 1 294 ? 3.646 -6.232 -22.324 1.00 92.25 294 PHE A N 1
ATOM 2372 C CA . PHE A 1 294 ? 3.682 -7.684 -22.493 1.00 92.25 294 PHE A CA 1
ATOM 2373 C C . PHE A 1 294 ? 5.064 -8.267 -22.146 1.00 92.25 294 PHE A C 1
ATOM 2375 O O . PHE A 1 294 ? 5.692 -8.919 -22.988 1.00 92.25 294 PHE A O 1
ATOM 2382 N N . PRO A 1 295 ? 5.574 -8.050 -20.918 1.00 93.62 295 PRO A N 1
ATOM 2383 C CA . PRO A 1 295 ? 6.899 -8.534 -20.533 1.00 93.62 295 PRO A CA 1
ATOM 2384 C C . PRO A 1 295 ? 7.008 -10.061 -20.641 1.00 93.62 295 PRO A C 1
ATOM 2386 O O . PRO A 1 295 ? 8.037 -10.579 -21.073 1.00 93.62 295 PRO A O 1
ATOM 2389 N N . GLU A 1 296 ? 5.924 -10.788 -20.349 1.00 97.00 296 GLU A N 1
ATOM 2390 C CA . GLU A 1 296 ? 5.882 -12.251 -20.425 1.00 97.00 296 GLU A CA 1
ATOM 2391 C C . GLU A 1 296 ? 6.120 -12.796 -21.843 1.00 97.00 296 GLU A C 1
ATOM 2393 O O . GLU A 1 296 ? 6.662 -13.888 -21.985 1.00 97.00 296 GLU A O 1
ATOM 2398 N N . PHE A 1 297 ? 5.762 -12.060 -22.903 1.00 96.81 297 PHE A N 1
ATOM 2399 C CA . PHE A 1 297 ? 5.961 -12.530 -24.284 1.00 96.81 297 PHE A CA 1
ATOM 2400 C C . PHE A 1 297 ? 7.433 -12.462 -24.677 1.00 96.81 297 PHE A C 1
ATOM 2402 O O . PHE A 1 297 ? 7.969 -13.377 -25.305 1.00 96.81 297 PHE A O 1
ATOM 2409 N N . ALA A 1 298 ? 8.098 -11.381 -24.276 1.00 95.69 298 ALA A N 1
ATOM 2410 C CA . ALA A 1 298 ? 9.513 -11.196 -24.532 1.00 95.69 298 ALA A CA 1
ATOM 2411 C C . ALA A 1 298 ? 10.377 -12.126 -23.668 1.00 95.69 298 ALA A C 1
ATOM 2413 O O . ALA A 1 298 ? 11.377 -12.660 -24.146 1.00 95.69 298 ALA A O 1
ATOM 2414 N N . GLU A 1 299 ? 9.959 -12.368 -22.424 1.00 95.88 299 GLU A N 1
ATOM 2415 C CA . GLU A 1 299 ? 10.568 -13.367 -21.550 1.00 95.88 299 GLU A CA 1
ATOM 2416 C C . GLU A 1 299 ? 10.412 -14.785 -22.118 1.00 95.88 299 GLU A C 1
ATOM 2418 O O . GLU A 1 299 ? 11.406 -15.496 -22.240 1.00 95.88 299 GLU A O 1
ATOM 2423 N N . LEU A 1 300 ? 9.197 -15.180 -22.529 1.00 97.44 300 LEU A N 1
ATOM 2424 C CA . LEU A 1 300 ? 8.931 -16.483 -23.147 1.00 97.44 300 LEU A CA 1
ATOM 2425 C C . LEU A 1 300 ? 9.812 -16.703 -24.379 1.00 97.44 300 LEU A C 1
ATOM 2427 O O . LEU A 1 300 ? 10.443 -17.751 -24.501 1.00 97.44 300 LEU A O 1
ATOM 2431 N N . ARG A 1 301 ? 9.893 -15.699 -25.263 1.00 96.50 301 ARG A N 1
ATOM 2432 C CA . ARG A 1 301 ? 10.750 -15.733 -26.455 1.00 96.50 301 ARG A CA 1
ATOM 2433 C C . ARG A 1 301 ? 12.210 -15.999 -26.096 1.00 96.50 301 ARG A C 1
ATOM 2435 O O . ARG A 1 301 ? 12.837 -16.819 -26.753 1.00 96.50 301 ARG A O 1
ATOM 2442 N N . ALA A 1 302 ? 12.742 -15.325 -25.079 1.00 96.00 302 ALA A N 1
ATOM 2443 C CA . ALA A 1 302 ? 14.133 -15.487 -24.670 1.00 96.00 302 ALA A CA 1
ATOM 2444 C C . ALA A 1 302 ? 14.399 -16.841 -23.994 1.00 96.00 302 ALA A C 1
ATOM 2446 O O . ALA A 1 302 ? 15.365 -17.513 -24.339 1.00 96.00 302 ALA A O 1
ATOM 2447 N N . VAL A 1 303 ? 13.531 -17.257 -23.067 1.00 95.88 303 VAL A N 1
ATOM 2448 C CA . VAL A 1 303 ? 13.697 -18.492 -22.279 1.00 95.88 303 VAL A CA 1
ATOM 2449 C C . VAL A 1 303 ? 13.503 -19.745 -23.131 1.00 95.88 303 VAL A C 1
ATOM 2451 O O . VAL A 1 303 ? 14.209 -20.731 -22.949 1.00 95.88 303 VAL A O 1
ATOM 2454 N N . ARG A 1 304 ? 12.551 -19.728 -24.071 1.00 96.50 304 ARG A N 1
ATOM 2455 C CA . ARG A 1 304 ? 12.215 -20.896 -24.901 1.00 96.50 304 ARG A CA 1
ATOM 2456 C C . ARG A 1 304 ? 12.898 -20.902 -26.263 1.00 96.50 304 ARG A C 1
ATOM 2458 O O . ARG A 1 304 ? 12.630 -21.820 -27.035 1.00 96.50 304 ARG A O 1
ATOM 2465 N N . TRP A 1 305 ? 13.785 -19.944 -26.550 1.00 96.12 305 TRP A N 1
ATOM 2466 C CA . TRP A 1 305 ? 14.411 -19.770 -27.866 1.00 96.12 305 TRP A CA 1
ATOM 2467 C C . TRP A 1 305 ? 15.016 -21.063 -28.419 1.00 96.12 305 TRP A C 1
ATOM 2469 O O . TRP A 1 305 ? 14.689 -21.472 -29.526 1.00 96.12 305 TRP A O 1
ATOM 2479 N N . SER A 1 306 ? 15.818 -21.759 -27.610 1.00 93.88 306 SER A N 1
ATOM 2480 C CA . SER A 1 306 ? 16.504 -22.996 -28.009 1.00 93.88 306 SER A CA 1
ATOM 2481 C C . SER A 1 306 ? 15.569 -24.192 -28.229 1.00 93.88 306 SER A C 1
ATOM 2483 O O . SER A 1 306 ? 15.997 -25.201 -28.776 1.00 93.88 306 SER A O 1
ATOM 2485 N N . SER A 1 307 ? 14.306 -24.096 -27.801 1.00 93.62 307 SER A N 1
ATOM 2486 C CA . SER A 1 307 ? 13.278 -25.122 -28.033 1.00 93.62 307 SER A CA 1
ATOM 2487 C C . SER A 1 307 ? 12.388 -24.819 -29.244 1.00 93.62 307 SER A C 1
ATOM 2489 O O . SER A 1 307 ? 11.505 -25.614 -29.569 1.00 93.62 307 SER A O 1
ATOM 2491 N N . LEU A 1 308 ? 12.569 -23.663 -29.895 1.00 94.81 308 LEU A N 1
ATOM 2492 C CA . LEU A 1 308 ? 11.775 -23.280 -31.058 1.00 94.81 308 LEU A CA 1
ATOM 2493 C C . LEU A 1 308 ? 12.229 -24.051 -32.307 1.00 94.81 308 LEU A C 1
ATOM 2495 O O . LEU A 1 308 ? 13.428 -24.230 -32.506 1.00 94.81 308 LEU A O 1
ATOM 2499 N N . PRO A 1 309 ? 11.293 -24.462 -33.180 1.00 92.06 309 PRO A N 1
ATOM 2500 C CA . PRO A 1 309 ? 11.636 -25.012 -34.488 1.00 92.06 309 PRO A CA 1
ATOM 2501 C C . PRO A 1 309 ? 12.422 -24.013 -35.355 1.00 92.06 309 PRO A C 1
ATOM 2503 O O . PRO A 1 309 ? 12.094 -22.823 -35.387 1.00 92.06 309 PRO A O 1
ATOM 2506 N N . ASP A 1 310 ? 13.419 -24.495 -36.102 1.00 87.94 310 ASP A N 1
ATOM 2507 C CA . ASP A 1 310 ? 14.285 -23.657 -36.950 1.00 87.94 310 ASP A CA 1
ATOM 2508 C C . ASP A 1 310 ? 13.500 -22.838 -37.993 1.00 87.94 310 ASP A C 1
ATOM 2510 O O . ASP A 1 310 ? 13.849 -21.693 -38.293 1.00 87.94 310 ASP A O 1
ATOM 2514 N N . ASP A 1 311 ? 12.400 -23.393 -38.514 1.00 88.81 311 ASP A N 1
ATOM 2515 C CA . ASP A 1 311 ? 11.506 -22.731 -39.470 1.00 88.81 311 ASP A CA 1
ATOM 2516 C C . ASP A 1 311 ? 10.746 -21.541 -38.859 1.00 88.81 311 ASP A C 1
ATOM 2518 O O . ASP A 1 311 ? 10.314 -20.645 -39.587 1.00 88.81 311 ASP A O 1
ATOM 2522 N N . VAL A 1 312 ? 10.638 -21.485 -37.528 1.00 91.56 312 VAL A N 1
ATOM 2523 C CA . VAL A 1 312 ? 10.036 -20.372 -36.780 1.00 91.56 312 VAL A CA 1
ATOM 2524 C C . VAL A 1 312 ? 11.086 -19.346 -36.344 1.00 91.56 312 VAL A C 1
ATOM 2526 O O . VAL A 1 312 ? 10.807 -18.143 -36.343 1.00 91.56 312 VAL A O 1
ATOM 2529 N N . VAL A 1 313 ? 12.299 -19.790 -36.004 1.00 93.56 313 VAL A N 1
ATOM 2530 C CA . VAL A 1 313 ? 13.395 -18.917 -35.551 1.00 93.56 313 VAL A CA 1
ATOM 2531 C C . VAL A 1 313 ? 13.754 -17.880 -36.616 1.00 93.56 313 VAL A C 1
ATOM 2533 O O . VAL A 1 313 ? 13.800 -16.686 -36.317 1.00 93.56 313 VAL A O 1
ATOM 2536 N N . ALA A 1 314 ? 13.944 -18.302 -37.870 1.00 92.56 314 ALA A N 1
ATOM 2537 C CA . ALA A 1 314 ? 14.396 -17.407 -38.936 1.00 92.56 314 ALA A CA 1
ATOM 2538 C C . ALA A 1 314 ? 13.438 -16.215 -39.202 1.00 92.56 314 ALA A C 1
ATOM 2540 O O . ALA A 1 314 ? 13.908 -15.072 -39.230 1.00 92.56 314 ALA A O 1
ATOM 2541 N N . PRO A 1 315 ? 12.105 -16.401 -39.329 1.00 93.44 315 PRO A N 1
ATOM 2542 C CA . PRO A 1 315 ? 11.160 -15.285 -39.423 1.00 93.44 315 PRO A CA 1
ATOM 2543 C C . PRO A 1 315 ? 11.182 -14.338 -38.215 1.00 93.44 315 PRO A C 1
ATOM 2545 O O . PRO A 1 315 ? 11.070 -13.121 -38.386 1.00 93.44 315 PRO A O 1
ATOM 2548 N N . ILE A 1 316 ? 11.329 -14.870 -36.995 1.00 94.62 316 ILE A N 1
ATOM 2549 C CA . ILE A 1 316 ? 11.361 -14.052 -35.774 1.00 94.62 316 ILE A CA 1
ATOM 2550 C C . ILE A 1 316 ? 12.654 -13.234 -35.703 1.00 94.62 316 ILE A C 1
ATOM 2552 O O . ILE A 1 316 ? 12.593 -12.042 -35.398 1.00 94.62 316 ILE A O 1
ATOM 2556 N N . GLU A 1 317 ? 13.808 -13.820 -36.030 1.00 94.94 317 GLU A N 1
ATOM 2557 C CA . GLU A 1 317 ? 15.068 -13.075 -36.129 1.00 94.94 317 GLU A CA 1
ATOM 2558 C C . GLU A 1 317 ? 14.985 -11.959 -37.164 1.00 94.94 317 GLU A C 1
ATOM 2560 O O . GLU A 1 317 ? 15.357 -10.822 -36.876 1.00 94.94 317 GLU A O 1
ATOM 2565 N N . GLN A 1 318 ? 14.425 -12.244 -38.342 1.00 94.12 318 GLN A N 1
ATOM 2566 C CA . GLN A 1 318 ? 14.236 -11.225 -39.367 1.00 94.12 318 GLN A CA 1
ATOM 2567 C C . GLN A 1 318 ? 13.333 -10.090 -38.867 1.00 94.12 318 GLN A C 1
ATOM 2569 O O . GLN A 1 318 ? 13.619 -8.917 -39.121 1.00 94.12 318 GLN A O 1
ATOM 2574 N N . ARG A 1 319 ? 12.264 -10.409 -38.123 1.00 94.75 319 ARG A N 1
ATOM 2575 C CA . ARG A 1 319 ? 11.393 -9.407 -37.490 1.00 94.75 319 ARG A CA 1
ATOM 2576 C C . ARG A 1 319 ? 12.163 -8.563 -36.475 1.00 94.75 319 ARG A C 1
ATOM 2578 O O . ARG A 1 319 ? 12.032 -7.342 -36.501 1.00 94.75 319 ARG A O 1
ATOM 2585 N N . LEU A 1 320 ? 12.997 -9.181 -35.636 1.00 94.81 320 LEU A N 1
ATOM 2586 C CA . LEU A 1 320 ? 13.829 -8.487 -34.648 1.00 94.81 320 LEU A CA 1
ATOM 2587 C C . LEU A 1 320 ? 14.862 -7.562 -35.304 1.00 94.81 320 LEU A C 1
ATOM 2589 O O . LEU A 1 320 ? 15.018 -6.427 -34.871 1.00 94.81 320 LEU A O 1
ATOM 2593 N N . VAL A 1 321 ? 15.517 -8.012 -36.375 1.00 94.62 321 VAL A N 1
ATOM 2594 C CA . VAL A 1 321 ? 16.492 -7.221 -37.147 1.00 94.62 321 VAL A CA 1
ATOM 2595 C C . VAL A 1 321 ? 15.827 -6.046 -37.871 1.00 94.62 321 VAL A C 1
ATOM 2597 O O . VAL A 1 321 ? 16.389 -4.950 -37.929 1.00 94.62 321 VAL A O 1
ATOM 2600 N N . ASN A 1 322 ? 14.622 -6.248 -38.409 1.00 91.88 322 ASN A N 1
ATOM 2601 C CA . ASN A 1 322 ? 13.853 -5.187 -39.065 1.00 91.88 322 ASN A CA 1
ATOM 2602 C C . ASN A 1 322 ? 13.369 -4.117 -38.071 1.00 91.88 322 ASN A C 1
ATOM 2604 O O . ASN A 1 322 ? 13.242 -2.946 -38.443 1.00 91.88 322 ASN A O 1
ATOM 2608 N N . GLY A 1 323 ? 13.134 -4.508 -36.816 1.00 88.75 323 GLY A N 1
ATOM 2609 C CA . GLY A 1 323 ? 12.693 -3.619 -35.749 1.00 88.75 323 GLY A CA 1
ATOM 2610 C C . GLY A 1 323 ? 11.208 -3.247 -35.821 1.00 88.75 323 GLY A C 1
ATOM 2611 O O . GLY A 1 323 ? 10.487 -3.607 -36.752 1.00 88.75 323 GLY A O 1
ATOM 2612 N N . GLU A 1 324 ? 10.727 -2.518 -34.811 1.00 89.75 324 GLU A N 1
ATOM 2613 C CA . GLU A 1 324 ? 9.319 -2.112 -34.738 1.00 89.75 324 GLU A CA 1
ATOM 2614 C C . GLU A 1 324 ? 8.902 -1.140 -35.864 1.00 89.75 324 GLU A C 1
ATOM 2616 O O . GLU A 1 324 ? 9.712 -0.321 -36.327 1.00 89.75 324 GLU A O 1
ATOM 2621 N N . PRO A 1 325 ? 7.618 -1.147 -36.278 1.00 87.19 325 PRO A N 1
ATOM 2622 C CA . PRO A 1 325 ? 7.104 -0.213 -37.273 1.00 87.19 325 PRO A CA 1
ATOM 2623 C C . PRO A 1 325 ? 7.333 1.256 -36.894 1.00 87.19 325 PRO A C 1
ATOM 2625 O O . PRO A 1 325 ? 6.720 1.835 -35.997 1.00 87.19 325 PRO A O 1
ATOM 2628 N N . ILE A 1 326 ? 8.195 1.918 -37.661 1.00 83.19 326 ILE A N 1
ATOM 2629 C CA . ILE A 1 326 ? 8.715 3.247 -37.323 1.00 83.19 326 ILE A CA 1
ATOM 2630 C C . ILE A 1 326 ? 7.693 4.397 -37.479 1.00 83.19 326 ILE A C 1
ATOM 2632 O O . ILE A 1 326 ? 7.958 5.527 -37.061 1.00 83.19 326 ILE A O 1
ATOM 2636 N N . ALA A 1 327 ? 6.545 4.159 -38.123 1.00 80.94 327 ALA A N 1
ATOM 2637 C CA . ALA A 1 327 ? 5.571 5.200 -38.469 1.00 80.94 327 ALA A CA 1
ATOM 2638 C C . ALA A 1 327 ? 5.010 5.926 -37.230 1.00 80.94 327 ALA A C 1
ATOM 2640 O O . ALA A 1 327 ? 4.974 7.158 -37.208 1.00 80.94 327 ALA A O 1
ATOM 2641 N N . GLY A 1 328 ? 4.658 5.180 -36.175 1.00 72.56 328 GLY A N 1
ATOM 2642 C CA . GLY A 1 328 ? 4.142 5.746 -34.922 1.00 72.56 328 GLY A CA 1
ATOM 2643 C C . GLY A 1 328 ? 5.193 6.539 -34.138 1.00 72.56 328 GLY A C 1
ATOM 2644 O O . GLY A 1 328 ? 4.908 7.623 -33.624 1.00 72.56 328 GLY A O 1
ATOM 2645 N N . LEU A 1 329 ? 6.439 6.054 -34.108 1.00 76.75 329 LEU A N 1
ATOM 2646 C CA . LEU A 1 329 ? 7.546 6.726 -33.422 1.00 76.75 329 LEU A CA 1
ATOM 2647 C C . LEU A 1 329 ? 7.984 8.013 -34.121 1.00 76.75 329 LEU A C 1
ATOM 2649 O O . LEU A 1 329 ? 8.222 9.024 -33.460 1.00 76.75 329 LEU A O 1
ATOM 2653 N N . LYS A 1 330 ? 8.051 8.013 -35.460 1.00 82.44 330 LYS A N 1
ATOM 2654 C CA . LYS A 1 330 ? 8.429 9.198 -36.252 1.00 82.44 330 LYS A CA 1
ATOM 2655 C C . LYS A 1 330 ? 7.602 10.423 -35.881 1.00 82.44 330 LYS A C 1
ATOM 2657 O O . LYS A 1 330 ? 8.167 11.504 -35.737 1.00 82.44 330 LYS A O 1
ATOM 2662 N N . LYS A 1 331 ? 6.291 10.241 -35.689 1.00 77.88 331 LYS A N 1
ATOM 2663 C CA . LYS A 1 331 ? 5.356 11.316 -35.335 1.00 77.88 331 LYS A CA 1
ATOM 2664 C C . LYS A 1 331 ? 5.608 11.890 -33.934 1.00 77.88 331 LYS A C 1
ATOM 2666 O O . LYS A 1 331 ? 5.378 13.074 -33.732 1.00 77.88 331 LYS A O 1
ATOM 2671 N N . ARG A 1 332 ? 6.077 11.076 -32.976 1.00 75.06 332 ARG A N 1
ATOM 2672 C CA . ARG A 1 332 ? 6.283 11.492 -31.573 1.00 75.06 332 ARG A CA 1
ATOM 2673 C C . ARG A 1 332 ? 7.661 12.091 -31.292 1.00 75.06 332 ARG A C 1
ATOM 2675 O O . ARG A 1 332 ? 7.760 12.967 -30.446 1.00 75.06 332 ARG A O 1
ATOM 2682 N N . MET A 1 333 ? 8.716 11.600 -31.945 1.00 81.56 333 MET A N 1
ATOM 2683 C CA . MET A 1 333 ? 10.107 11.904 -31.555 1.00 81.56 333 MET A CA 1
ATOM 2684 C C . MET A 1 333 ? 11.034 12.309 -32.712 1.00 81.56 333 MET A C 1
ATOM 2686 O O . MET A 1 333 ? 12.204 12.611 -32.477 1.00 81.56 333 MET A O 1
ATOM 2690 N N . GLY A 1 334 ? 10.532 12.352 -33.950 1.00 84.19 334 GLY A N 1
ATOM 2691 C CA . GLY A 1 334 ? 11.323 12.674 -35.140 1.00 84.19 334 GLY A CA 1
ATOM 2692 C C . GLY A 1 334 ? 12.057 11.465 -35.735 1.00 84.19 334 GLY A C 1
ATOM 2693 O O . GLY A 1 334 ? 12.226 10.426 -35.096 1.00 84.19 334 GLY A O 1
ATOM 2694 N N . LYS A 1 335 ? 12.482 11.586 -37.001 1.00 84.62 335 LYS A N 1
ATOM 2695 C CA . LYS A 1 335 ? 12.976 10.465 -37.826 1.00 84.62 335 LYS A CA 1
ATOM 2696 C C . LYS A 1 335 ? 14.211 9.770 -37.246 1.00 84.62 335 LYS A C 1
ATOM 2698 O O . LYS A 1 335 ? 14.225 8.542 -37.174 1.00 84.62 335 LYS A O 1
ATOM 2703 N N . ASP A 1 336 ? 15.218 10.528 -36.828 1.00 84.00 336 ASP A N 1
ATOM 2704 C CA . ASP A 1 336 ? 16.503 9.956 -36.402 1.00 84.00 336 ASP A CA 1
ATOM 2705 C C . ASP A 1 336 ? 16.457 9.405 -34.973 1.00 84.00 336 ASP A C 1
ATOM 2707 O O . ASP A 1 336 ? 17.061 8.374 -34.681 1.00 84.00 336 ASP A O 1
ATOM 2711 N N . ASN A 1 337 ? 15.674 10.023 -34.086 1.00 81.69 337 ASN A N 1
ATOM 2712 C CA . ASN A 1 337 ? 15.416 9.477 -32.751 1.00 81.69 337 ASN A CA 1
ATOM 2713 C C . ASN A 1 337 ? 14.587 8.195 -32.822 1.00 81.69 337 ASN A C 1
ATOM 2715 O O . ASN A 1 337 ? 14.915 7.234 -32.133 1.00 81.69 337 ASN A O 1
ATOM 2719 N N . ALA A 1 338 ? 13.577 8.151 -33.698 1.00 84.62 338 ALA A N 1
ATOM 2720 C CA . ALA A 1 338 ? 12.796 6.943 -33.933 1.00 84.62 338 ALA A CA 1
ATOM 2721 C C . ALA A 1 338 ? 13.688 5.790 -34.420 1.00 84.62 338 ALA A C 1
ATOM 2723 O O . ALA A 1 338 ? 13.618 4.700 -33.865 1.00 84.62 338 ALA A O 1
ATOM 2724 N N . LYS A 1 339 ? 14.591 6.032 -35.384 1.00 86.38 339 LYS A N 1
ATOM 2725 C CA . LYS A 1 339 ? 15.556 5.012 -35.836 1.00 86.38 339 LYS A CA 1
ATOM 2726 C C . LYS A 1 339 ? 16.449 4.506 -34.699 1.00 86.38 339 LYS A C 1
ATOM 2728 O O . LYS A 1 339 ? 16.631 3.301 -34.563 1.00 86.38 339 LYS A O 1
ATOM 2733 N N . ARG A 1 340 ? 16.974 5.411 -33.865 1.00 85.31 340 ARG A N 1
ATOM 2734 C CA . ARG A 1 340 ? 17.797 5.040 -32.701 1.00 85.31 340 ARG A CA 1
ATOM 2735 C C . ARG A 1 340 ? 17.013 4.230 -31.667 1.00 85.31 340 ARG A C 1
ATOM 2737 O O . ARG A 1 340 ? 17.559 3.284 -31.110 1.00 85.31 340 ARG A O 1
ATOM 2744 N N . ALA A 1 341 ? 15.754 4.580 -31.410 1.00 84.62 341 ALA A N 1
ATOM 2745 C CA . ALA A 1 341 ? 14.889 3.844 -30.490 1.00 84.62 341 ALA A CA 1
ATOM 2746 C C . ALA A 1 341 ? 14.603 2.420 -30.995 1.00 84.62 341 ALA A C 1
ATOM 2748 O O . ALA A 1 341 ? 14.787 1.467 -30.240 1.00 84.62 341 ALA A O 1
ATOM 2749 N N . VAL A 1 342 ? 14.258 2.280 -32.282 1.00 89.00 342 VAL A N 1
ATOM 2750 C CA . VAL A 1 342 ? 14.031 0.984 -32.947 1.00 89.00 342 VAL A CA 1
ATOM 2751 C C . VAL A 1 342 ? 15.272 0.095 -32.839 1.00 89.00 342 VAL A C 1
ATOM 2753 O O . VAL A 1 342 ? 15.178 -1.053 -32.404 1.00 89.00 342 VAL A O 1
ATOM 2756 N N . ALA A 1 343 ? 16.449 0.636 -33.173 1.00 88.12 343 ALA A N 1
ATOM 2757 C CA . ALA A 1 343 ? 17.703 -0.106 -33.092 1.00 88.12 343 ALA A CA 1
ATOM 2758 C C . ALA A 1 343 ? 18.012 -0.543 -31.651 1.00 88.12 343 ALA A C 1
ATOM 2760 O O . ALA A 1 343 ? 18.337 -1.703 -31.420 1.00 88.12 343 ALA A O 1
ATOM 2761 N N . ARG A 1 344 ? 17.840 0.346 -30.662 1.00 86.38 344 ARG A N 1
ATOM 2762 C CA . ARG A 1 344 ? 18.052 0.016 -29.241 1.00 86.38 344 ARG A CA 1
ATOM 2763 C C . ARG A 1 344 ? 17.118 -1.086 -28.745 1.00 86.38 344 ARG A C 1
ATOM 2765 O O . ARG A 1 344 ? 17.578 -1.967 -28.024 1.00 86.38 344 ARG A O 1
ATOM 2772 N N . ARG A 1 345 ? 15.833 -1.052 -29.112 1.00 88.94 345 ARG A N 1
ATOM 2773 C CA . ARG A 1 345 ? 14.864 -2.098 -28.738 1.00 88.94 345 ARG A CA 1
ATOM 2774 C C . ARG A 1 345 ? 15.243 -3.440 -29.355 1.00 88.94 345 ARG A C 1
ATOM 2776 O O . ARG A 1 345 ? 15.351 -4.421 -28.635 1.00 88.94 345 ARG A O 1
ATOM 2783 N N . SER A 1 346 ? 15.561 -3.447 -30.646 1.00 92.75 346 SER A N 1
ATOM 2784 C CA . SER A 1 346 ? 16.007 -4.645 -31.372 1.00 92.75 346 SER A CA 1
ATOM 2785 C C . SER A 1 346 ? 17.264 -5.263 -30.745 1.00 92.75 346 SER A C 1
ATOM 2787 O O . SER A 1 346 ? 17.297 -6.458 -30.467 1.00 92.75 346 SER A O 1
ATOM 2789 N N . VAL A 1 347 ? 18.269 -4.435 -30.432 1.00 92.00 347 VAL A N 1
ATOM 2790 C CA . VAL A 1 347 ? 19.483 -4.855 -29.711 1.00 92.00 347 VAL A CA 1
ATOM 2791 C C . VAL A 1 347 ? 19.141 -5.442 -28.340 1.00 92.00 347 VAL A C 1
ATOM 2793 O O . VAL A 1 347 ? 19.653 -6.502 -27.997 1.00 92.00 347 VAL A O 1
ATOM 2796 N N . THR A 1 348 ? 18.258 -4.787 -27.578 1.00 90.94 348 THR A N 1
ATOM 2797 C CA . THR A 1 348 ? 17.850 -5.252 -26.240 1.00 90.94 348 THR A CA 1
ATOM 2798 C C . THR A 1 348 ? 17.216 -6.639 -26.308 1.00 90.94 348 THR A C 1
ATOM 2800 O O . THR A 1 348 ? 17.588 -7.511 -25.532 1.00 90.94 348 THR A O 1
ATOM 2803 N N . GLU A 1 349 ? 16.308 -6.871 -27.257 1.00 93.56 349 GLU A N 1
ATOM 2804 C CA . GLU A 1 349 ? 15.635 -8.164 -27.406 1.00 93.56 349 GLU A CA 1
ATOM 2805 C C . GLU A 1 349 ? 16.578 -9.284 -27.866 1.00 93.56 349 GLU A C 1
ATOM 2807 O O . GLU A 1 349 ? 16.502 -10.396 -27.348 1.00 93.56 349 GLU A O 1
ATOM 2812 N N . LEU A 1 350 ? 17.500 -9.004 -28.794 1.00 94.56 350 LEU A N 1
ATOM 2813 C CA . LEU A 1 350 ? 18.499 -9.988 -29.226 1.00 94.56 350 LEU A CA 1
ATOM 2814 C C . LEU A 1 350 ? 19.487 -10.327 -28.103 1.00 94.56 350 LEU A C 1
ATOM 2816 O O . LEU A 1 350 ? 19.806 -11.497 -27.896 1.00 94.56 350 LEU A O 1
ATOM 2820 N N . GLN A 1 351 ? 19.943 -9.331 -27.337 1.00 93.25 351 GLN A N 1
ATOM 2821 C CA . GLN A 1 351 ? 20.770 -9.582 -26.154 1.00 93.25 351 GLN A CA 1
ATOM 2822 C C . GLN A 1 351 ? 19.992 -10.351 -25.077 1.00 93.25 351 GLN A C 1
ATOM 2824 O O . GLN A 1 351 ? 20.562 -11.236 -24.447 1.00 93.25 351 GLN A O 1
ATOM 2829 N N . ARG A 1 352 ? 18.687 -10.093 -24.914 1.00 94.31 352 ARG A N 1
ATOM 2830 C CA . ARG A 1 352 ? 17.817 -10.850 -24.001 1.00 94.31 352 ARG A CA 1
ATOM 2831 C C . ARG A 1 352 ? 17.740 -12.331 -24.376 1.00 94.31 352 ARG A C 1
ATOM 2833 O O . ARG A 1 352 ? 17.831 -13.174 -23.490 1.00 94.31 352 ARG A O 1
ATOM 2840 N N . ILE A 1 353 ? 17.621 -12.653 -25.667 1.00 95.38 353 ILE A N 1
ATOM 2841 C CA . ILE A 1 353 ? 17.666 -14.042 -26.160 1.00 95.38 353 ILE A CA 1
ATOM 2842 C C . ILE A 1 353 ? 18.998 -14.705 -25.784 1.00 95.38 353 ILE A C 1
ATOM 2844 O O . ILE A 1 353 ? 18.998 -15.809 -25.242 1.00 95.38 353 ILE A O 1
ATOM 2848 N N . LYS A 1 354 ? 20.127 -14.009 -25.982 1.00 94.06 354 LYS A N 1
ATOM 2849 C CA . LYS A 1 354 ? 21.450 -14.514 -25.575 1.00 94.06 354 LYS A CA 1
ATOM 2850 C C . LYS A 1 354 ? 21.556 -14.714 -24.060 1.00 94.06 354 LYS A C 1
ATOM 2852 O O . LYS A 1 354 ? 22.081 -15.733 -23.624 1.00 94.06 354 LYS A O 1
ATOM 2857 N N . ALA A 1 355 ? 21.019 -13.791 -23.259 1.00 91.69 355 ALA A N 1
ATOM 2858 C CA . ALA A 1 355 ? 20.971 -13.913 -21.799 1.00 91.69 355 ALA A CA 1
ATOM 2859 C C . ALA A 1 355 ? 20.112 -15.106 -21.331 1.00 91.69 355 ALA A C 1
ATOM 2861 O O . ALA A 1 355 ? 20.367 -15.667 -20.269 1.00 91.69 355 ALA A O 1
ATOM 2862 N N . GLY A 1 356 ? 19.123 -15.517 -22.132 1.00 90.69 356 GLY A N 1
ATOM 2863 C CA . GLY A 1 356 ? 18.336 -16.736 -21.927 1.00 90.69 356 GLY A CA 1
ATOM 2864 C C . GLY A 1 356 ? 19.026 -18.030 -22.374 1.00 90.69 356 GLY A C 1
ATOM 2865 O O . GLY A 1 356 ? 18.441 -19.098 -22.227 1.00 90.69 356 GLY A O 1
ATOM 2866 N N . GLY A 1 357 ? 20.249 -17.959 -22.914 1.00 91.62 357 GLY A N 1
ATOM 2867 C CA . GLY A 1 357 ? 20.983 -19.112 -23.448 1.00 91.62 357 GLY A CA 1
ATOM 2868 C C . GLY A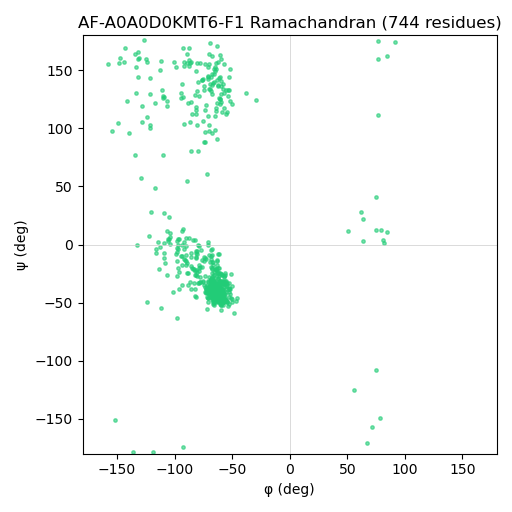 1 357 ? 20.634 -19.472 -24.897 1.00 91.62 357 GLY A C 1
ATOM 2869 O O . GLY A 1 357 ? 21.037 -20.531 -25.372 1.00 91.62 357 GLY A O 1
ATOM 2870 N N . GLY A 1 358 ? 19.892 -18.615 -25.607 1.00 91.69 358 GLY A N 1
ATOM 2871 C CA . GLY A 1 358 ? 19.563 -18.805 -27.016 1.00 91.69 358 GLY A CA 1
ATOM 2872 C C . GLY A 1 358 ? 20.733 -18.487 -27.949 1.00 91.69 358 GLY A C 1
ATOM 2873 O O . GLY A 1 358 ? 21.462 -17.510 -27.751 1.00 91.69 358 GLY A O 1
ATOM 2874 N N . HIS A 1 359 ? 20.883 -19.286 -29.004 1.00 93.00 359 HIS A N 1
ATOM 2875 C CA . HIS A 1 359 ? 21.835 -19.028 -30.082 1.00 93.00 359 HIS A CA 1
ATOM 2876 C C . HIS A 1 359 ? 21.150 -18.284 -31.230 1.00 93.00 359 HIS A C 1
ATOM 2878 O O . HIS A 1 359 ? 20.078 -18.682 -31.686 1.00 93.00 359 HIS A O 1
ATOM 2884 N N . LEU A 1 360 ? 21.773 -17.194 -31.678 1.00 94.06 360 LEU A N 1
ATOM 2885 C CA . LEU A 1 360 ? 21.322 -16.431 -32.838 1.00 94.06 360 LEU A CA 1
ATOM 2886 C C . LEU A 1 360 ? 22.008 -16.953 -34.102 1.00 94.06 360 LEU A C 1
ATOM 2888 O O . LEU A 1 360 ? 23.129 -17.467 -34.041 1.00 94.06 360 LEU A O 1
ATOM 2892 N N . SER A 1 361 ? 21.375 -16.781 -35.260 1.00 94.50 361 SER A N 1
ATOM 2893 C CA . SER A 1 361 ? 22.025 -17.102 -36.530 1.00 94.50 361 SER A CA 1
ATOM 2894 C C . SER A 1 361 ? 23.231 -16.189 -36.792 1.00 94.50 361 SER A C 1
ATOM 2896 O O . SER A 1 361 ? 23.280 -15.033 -36.363 1.00 94.50 361 SER A O 1
ATOM 2898 N N . ILE A 1 362 ? 24.207 -16.695 -37.552 1.00 94.00 362 ILE A N 1
ATOM 2899 C CA . ILE A 1 362 ? 25.432 -15.958 -37.909 1.00 94.00 362 ILE A CA 1
ATOM 2900 C C . ILE A 1 362 ? 25.122 -14.571 -38.523 1.00 94.00 362 ILE A C 1
ATOM 2902 O O . ILE A 1 362 ? 25.749 -13.590 -38.108 1.00 94.00 362 ILE A O 1
ATOM 2906 N N . PRO A 1 363 ? 24.158 -14.423 -39.463 1.00 94.12 363 PRO A N 1
ATOM 2907 C CA . PRO A 1 363 ? 23.773 -13.107 -39.979 1.00 94.12 363 PRO A CA 1
ATOM 2908 C C . PRO A 1 363 ? 23.256 -12.152 -38.895 1.00 94.12 363 PRO A C 1
ATOM 2910 O O . PRO A 1 363 ? 23.619 -10.972 -38.889 1.00 94.12 363 PRO A O 1
ATOM 2913 N N . THR A 1 364 ? 22.439 -12.653 -37.968 1.00 95.00 364 THR A N 1
ATOM 2914 C CA . THR A 1 364 ? 21.854 -11.862 -36.879 1.00 95.00 364 THR A CA 1
ATOM 2915 C C . THR A 1 364 ? 22.916 -11.449 -35.859 1.00 95.00 364 THR A C 1
ATOM 2917 O O . THR A 1 364 ? 22.927 -10.296 -35.424 1.00 95.00 364 THR A O 1
ATOM 2920 N N . GLU A 1 365 ? 23.874 -12.322 -35.536 1.00 94.44 365 GLU A N 1
ATOM 2921 C CA . GLU A 1 365 ? 25.015 -11.966 -34.684 1.00 94.44 365 GLU A CA 1
ATOM 2922 C C . GLU A 1 365 ? 25.888 -10.873 -35.309 1.00 94.44 365 GLU A C 1
ATOM 2924 O O . GLU A 1 365 ? 26.247 -9.900 -34.638 1.00 94.44 365 GLU A O 1
ATOM 2929 N N . ALA A 1 366 ? 26.178 -10.977 -36.610 1.00 93.81 366 ALA A N 1
ATOM 2930 C CA . ALA A 1 366 ? 26.926 -9.953 -37.332 1.00 93.81 366 ALA A CA 1
ATOM 2931 C C . ALA A 1 366 ? 26.176 -8.608 -37.351 1.00 93.81 366 ALA A C 1
ATOM 2933 O O . ALA A 1 366 ? 26.785 -7.545 -37.180 1.00 93.81 366 ALA A O 1
ATOM 2934 N N . TRP A 1 367 ? 24.848 -8.641 -37.514 1.00 95.38 367 TRP A N 1
ATOM 2935 C CA . TRP A 1 367 ? 24.005 -7.449 -37.433 1.00 95.38 367 TRP A CA 1
ATOM 2936 C C . TRP A 1 367 ? 24.028 -6.822 -36.032 1.00 95.38 367 TRP A C 1
ATOM 2938 O O . TRP A 1 367 ? 24.203 -5.605 -35.912 1.00 95.38 367 TRP A O 1
ATOM 2948 N N . LEU A 1 368 ? 23.908 -7.632 -34.975 1.00 92.81 368 LEU A N 1
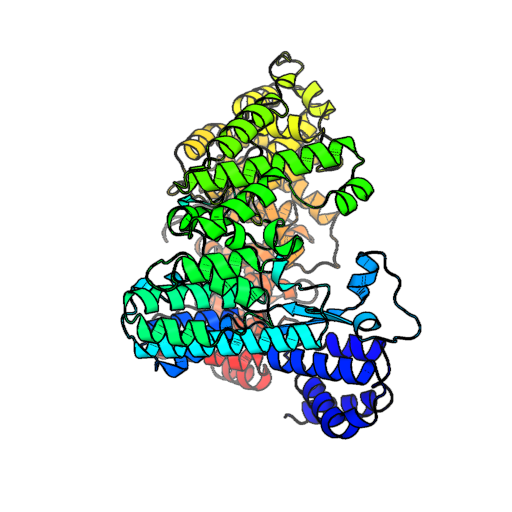ATOM 2949 C CA . LEU A 1 368 ? 23.936 -7.181 -33.582 1.00 92.81 368 LEU A CA 1
ATOM 2950 C C . LEU A 1 368 ? 25.271 -6.503 -33.246 1.00 92.81 368 LEU A C 1
ATOM 2952 O O . LEU A 1 368 ? 25.276 -5.376 -32.748 1.00 92.81 368 LEU A O 1
ATOM 2956 N N . ALA A 1 369 ? 26.394 -7.141 -33.589 1.00 91.62 369 ALA A N 1
ATOM 2957 C CA . ALA A 1 369 ? 27.732 -6.595 -33.364 1.00 91.62 369 ALA A CA 1
ATOM 2958 C C . ALA A 1 369 ? 27.933 -5.253 -34.091 1.00 91.62 369 ALA A C 1
ATOM 2960 O O . ALA A 1 369 ? 28.386 -4.273 -33.496 1.00 91.62 369 ALA A O 1
ATOM 2961 N N . LYS A 1 370 ? 27.522 -5.168 -35.364 1.00 92.88 370 LYS A N 1
ATOM 2962 C CA . LYS A 1 370 ? 27.580 -3.922 -36.143 1.00 92.88 370 LYS A CA 1
ATOM 2963 C C . LYS A 1 370 ? 26.716 -2.817 -35.527 1.00 92.88 370 LYS A C 1
ATOM 2965 O O . LYS A 1 370 ? 27.125 -1.656 -35.509 1.00 92.88 370 LYS A O 1
ATOM 2970 N N . THR A 1 371 ? 25.531 -3.160 -35.030 1.00 90.38 371 THR A N 1
ATOM 2971 C CA . THR A 1 371 ? 24.570 -2.189 -34.487 1.00 90.38 371 THR A CA 1
ATOM 2972 C C . THR A 1 371 ? 25.007 -1.658 -33.122 1.00 90.38 371 THR A C 1
ATOM 2974 O O . THR A 1 371 ? 24.869 -0.462 -32.871 1.00 90.38 371 THR A O 1
ATOM 2977 N N . LEU A 1 372 ? 25.618 -2.494 -32.276 1.00 88.50 372 LEU A N 1
ATOM 2978 C CA . LEU A 1 372 ? 26.220 -2.075 -31.003 1.00 88.50 372 LEU A CA 1
ATOM 2979 C C . LEU A 1 372 ? 27.349 -1.049 -31.200 1.00 88.50 372 LEU A C 1
ATOM 2981 O O . LEU A 1 372 ? 27.430 -0.084 -30.442 1.00 88.50 372 LEU A O 1
ATOM 2985 N N . LEU A 1 373 ? 28.161 -1.190 -32.257 1.00 86.88 373 LEU A N 1
ATOM 2986 C CA . LEU A 1 373 ? 29.190 -0.199 -32.615 1.00 86.88 373 LEU A CA 1
ATOM 2987 C C . LEU A 1 373 ? 28.586 1.147 -33.047 1.00 86.88 373 LEU A C 1
ATOM 2989 O O . LEU A 1 373 ? 29.126 2.204 -32.729 1.00 86.88 373 LEU A O 1
ATOM 2993 N N . GLN A 1 374 ? 27.463 1.125 -33.770 1.00 84.19 374 GLN A N 1
ATOM 2994 C CA . GLN A 1 374 ? 26.782 2.339 -34.244 1.00 84.19 374 GLN A CA 1
ATOM 2995 C C . GLN A 1 374 ? 25.966 3.031 -33.143 1.00 84.19 374 GLN A C 1
ATOM 2997 O O . GLN A 1 374 ? 25.760 4.249 -33.181 1.00 84.19 374 GLN A O 1
ATOM 3002 N N . HIS A 1 375 ? 25.491 2.266 -32.160 1.00 79.81 375 HIS A N 1
ATOM 3003 C CA . HIS A 1 375 ? 24.662 2.739 -31.058 1.00 79.81 375 HIS A CA 1
ATOM 3004 C C . HIS A 1 375 ? 25.146 2.166 -29.718 1.00 79.81 375 HIS A C 1
ATOM 3006 O O . HIS A 1 375 ? 24.497 1.269 -29.174 1.00 79.81 375 HIS A O 1
ATOM 3012 N N . PRO A 1 376 ? 26.239 2.713 -29.151 1.00 75.25 376 PRO A N 1
ATOM 3013 C CA . PRO A 1 376 ? 26.793 2.222 -27.895 1.00 75.25 376 PRO A CA 1
ATOM 3014 C C . PRO A 1 376 ? 25.765 2.277 -26.757 1.00 75.25 376 PRO A C 1
ATOM 3016 O O . PRO A 1 376 ? 25.082 3.291 -26.564 1.00 75.25 376 PRO A O 1
ATOM 3019 N N . ARG A 1 377 ? 25.672 1.188 -25.989 1.00 72.12 377 ARG A N 1
ATOM 3020 C CA . ARG A 1 377 ? 24.877 1.066 -24.757 1.00 72.12 377 ARG A CA 1
ATOM 3021 C C . ARG A 1 377 ? 25.824 0.914 -23.563 1.00 72.12 377 ARG A C 1
ATOM 3023 O O . ARG A 1 377 ? 26.921 0.383 -23.703 1.00 72.12 377 ARG A O 1
ATOM 3030 N N . LYS A 1 378 ? 25.403 1.388 -22.386 1.00 62.91 378 LYS A N 1
ATOM 3031 C CA . LYS A 1 378 ? 26.087 1.073 -21.126 1.00 62.91 378 LYS A CA 1
ATOM 3032 C C . LYS A 1 378 ? 25.736 -0.360 -20.720 1.00 62.91 378 LYS A C 1
ATOM 3034 O O . LYS A 1 378 ? 24.617 -0.586 -20.272 1.00 62.91 378 LYS A O 1
ATOM 3039 N N . GLY A 1 379 ? 26.689 -1.274 -20.879 1.00 65.75 379 GLY A N 1
ATOM 3040 C CA . GLY A 1 379 ? 26.561 -2.675 -20.477 1.00 65.75 379 GLY A CA 1
ATOM 3041 C C . GLY A 1 379 ? 25.716 -3.534 -21.422 1.00 65.75 379 GLY A C 1
ATOM 3042 O O . GLY A 1 379 ? 24.913 -3.026 -22.212 1.00 65.75 379 GLY A O 1
ATOM 3043 N N . ASP A 1 380 ? 25.928 -4.843 -21.320 1.00 75.44 380 ASP A N 1
ATOM 3044 C CA . ASP A 1 380 ? 25.084 -5.861 -21.939 1.00 75.44 380 ASP A CA 1
ATOM 3045 C C . ASP A 1 380 ? 23.832 -6.109 -21.094 1.00 75.44 380 ASP A C 1
ATOM 3047 O O . ASP A 1 380 ? 23.832 -5.864 -19.888 1.00 75.44 380 ASP A O 1
ATOM 3051 N N . VAL A 1 381 ? 22.775 -6.616 -21.735 1.00 81.81 381 VAL A N 1
ATOM 3052 C CA . VAL A 1 381 ? 21.593 -7.106 -21.021 1.00 81.81 381 VAL A CA 1
ATOM 3053 C C . VAL A 1 381 ? 21.994 -8.325 -20.189 1.00 81.81 381 VAL A C 1
ATOM 3055 O O . VAL A 1 381 ? 22.312 -9.378 -20.741 1.00 81.81 381 VAL A O 1
ATOM 3058 N N . ALA A 1 382 ? 21.992 -8.173 -18.868 1.00 78.50 382 ALA A N 1
ATOM 3059 C CA . ALA A 1 382 ? 22.499 -9.165 -17.924 1.00 78.50 382 ALA A CA 1
ATOM 3060 C C . ALA A 1 382 ? 21.458 -10.234 -17.555 1.00 78.50 382 ALA A C 1
ATOM 3062 O O . ALA A 1 382 ? 21.820 -11.297 -17.053 1.00 78.50 382 ALA A O 1
ATOM 3063 N N . SER A 1 383 ? 20.166 -9.972 -17.783 1.00 86.00 383 SER A N 1
ATOM 3064 C CA . SER A 1 383 ? 19.094 -10.918 -17.466 1.00 86.00 383 SER A CA 1
ATOM 3065 C C . SER A 1 383 ? 17.957 -10.898 -18.485 1.00 86.00 383 SER A C 1
ATOM 3067 O O . SER A 1 383 ? 17.695 -9.896 -19.155 1.00 86.00 383 SER A O 1
ATOM 3069 N N . VAL A 1 384 ? 17.209 -12.004 -18.550 1.00 89.69 384 VAL A N 1
ATOM 3070 C CA . VAL A 1 384 ? 16.012 -12.114 -19.400 1.00 89.69 384 VAL A CA 1
ATOM 3071 C C . VAL A 1 384 ? 14.893 -11.138 -19.009 1.00 89.69 384 VAL A C 1
ATOM 3073 O O . VAL A 1 384 ? 14.004 -10.878 -19.814 1.00 89.69 384 VAL A O 1
ATOM 3076 N N . THR A 1 385 ? 14.935 -10.575 -17.797 1.00 88.19 385 THR A N 1
ATOM 3077 C CA . THR A 1 385 ? 13.922 -9.649 -17.269 1.00 88.19 385 THR A CA 1
ATOM 3078 C C . THR A 1 385 ? 14.359 -8.184 -17.265 1.00 88.19 385 THR A C 1
ATOM 3080 O O . THR A 1 385 ? 13.592 -7.312 -16.851 1.00 88.19 385 THR A O 1
ATOM 3083 N N . GLU A 1 386 ? 15.572 -7.879 -17.732 1.00 84.69 386 GLU A N 1
ATOM 3084 C CA . GLU A 1 386 ? 16.088 -6.513 -17.730 1.00 84.69 386 GLU A CA 1
ATOM 3085 C C . GLU A 1 386 ? 15.238 -5.581 -18.604 1.00 84.69 386 GLU A C 1
ATOM 3087 O O . GLU A 1 386 ? 14.863 -5.901 -19.739 1.00 84.69 386 GLU A O 1
ATOM 3092 N N . GLY A 1 387 ? 14.971 -4.385 -18.075 1.00 79.50 387 GLY A N 1
ATOM 3093 C CA . GLY A 1 387 ? 14.221 -3.340 -18.765 1.00 79.50 387 GLY A CA 1
ATOM 3094 C C . GLY A 1 387 ? 12.703 -3.501 -18.698 1.00 79.50 387 GLY A C 1
ATOM 3095 O O . GLY A 1 387 ? 12.004 -2.662 -19.255 1.00 79.50 387 GLY A O 1
ATOM 3096 N N . PHE A 1 388 ? 12.184 -4.529 -18.019 1.00 88.44 388 PHE A N 1
ATOM 3097 C CA . PHE A 1 388 ? 10.762 -4.593 -17.681 1.00 88.44 388 PHE A CA 1
ATOM 3098 C C . PHE A 1 388 ? 10.400 -3.562 -16.614 1.00 88.44 388 PHE A C 1
ATOM 3100 O O . PHE A 1 388 ? 11.249 -3.150 -15.821 1.00 88.44 388 PHE A O 1
ATOM 3107 N N . ASN A 1 389 ? 9.128 -3.159 -16.586 1.00 82.44 389 ASN A N 1
ATOM 3108 C CA . ASN A 1 389 ? 8.636 -2.172 -15.635 1.00 82.44 389 ASN A CA 1
ATOM 3109 C C . ASN A 1 389 ? 8.866 -2.663 -14.185 1.00 82.44 389 ASN A C 1
ATOM 3111 O O . ASN A 1 389 ? 8.258 -3.658 -13.777 1.00 82.44 389 ASN A O 1
ATOM 3115 N N . PRO A 1 390 ? 9.728 -1.986 -13.400 1.00 73.88 390 PRO A N 1
ATOM 3116 C CA . PRO A 1 390 ? 10.066 -2.413 -12.045 1.00 73.88 390 PRO A CA 1
ATOM 3117 C C . PRO A 1 390 ? 8.983 -2.043 -11.020 1.00 73.88 390 PRO A C 1
ATOM 3119 O O . PRO A 1 390 ? 9.147 -2.331 -9.836 1.00 73.88 390 PRO A O 1
ATOM 3122 N N . GLY A 1 391 ? 7.901 -1.382 -11.446 1.00 75.75 391 GLY A N 1
ATOM 3123 C CA . GLY A 1 391 ? 6.882 -0.834 -10.564 1.00 75.75 391 GLY A CA 1
ATOM 3124 C C . GLY A 1 391 ? 7.371 0.384 -9.780 1.00 75.75 391 GLY A C 1
ATOM 3125 O O . GLY A 1 391 ? 8.304 1.092 -10.172 1.00 75.75 391 GLY A O 1
ATOM 3126 N N . VAL A 1 392 ? 6.720 0.641 -8.644 1.00 70.62 392 VAL A N 1
ATOM 3127 C CA . VAL A 1 392 ? 7.111 1.729 -7.740 1.00 70.62 392 VAL A CA 1
ATOM 3128 C C . VAL A 1 392 ? 8.399 1.351 -7.015 1.00 70.62 392 VAL A C 1
ATOM 3130 O O . VAL A 1 392 ? 8.440 0.386 -6.249 1.00 70.62 392 VAL A O 1
ATOM 3133 N N . ARG A 1 393 ? 9.435 2.165 -7.211 1.00 60.91 393 ARG A N 1
ATOM 3134 C CA . ARG A 1 393 ? 10.722 2.049 -6.525 1.00 60.91 393 ARG A CA 1
ATOM 3135 C C . ARG A 1 393 ? 11.041 3.320 -5.758 1.00 60.91 393 ARG A C 1
ATOM 3137 O O . ARG A 1 393 ? 10.776 4.424 -6.236 1.00 60.91 393 ARG A O 1
ATOM 3144 N N . THR A 1 394 ? 11.654 3.150 -4.598 1.00 49.09 394 THR A N 1
ATOM 3145 C CA . THR A 1 394 ? 12.340 4.239 -3.920 1.00 49.09 394 THR A CA 1
ATOM 3146 C C . THR A 1 394 ? 13.692 4.364 -4.593 1.00 49.09 394 THR A C 1
ATOM 3148 O O . THR A 1 394 ? 14.578 3.552 -4.366 1.00 49.09 394 THR A O 1
ATOM 3151 N N . LEU A 1 395 ? 13.851 5.356 -5.461 1.00 46.47 395 LEU A N 1
ATOM 3152 C CA . LEU A 1 395 ? 15.187 5.728 -5.897 1.00 46.47 395 LEU A CA 1
ATOM 3153 C C . LEU A 1 395 ? 15.872 6.382 -4.699 1.00 46.47 395 LEU A C 1
ATOM 3155 O O . LEU A 1 395 ? 15.637 7.557 -4.416 1.00 46.47 395 LEU A O 1
ATOM 3159 N N . ILE A 1 396 ? 16.684 5.608 -3.979 1.00 44.38 396 ILE A N 1
ATOM 3160 C CA . ILE A 1 396 ? 17.801 6.198 -3.253 1.00 44.38 396 ILE A CA 1
ATOM 3161 C C . ILE A 1 396 ? 18.710 6.673 -4.373 1.00 44.38 396 ILE A C 1
ATOM 3163 O O . ILE A 1 396 ? 19.372 5.877 -5.029 1.00 44.38 396 ILE A O 1
ATOM 3167 N N . ASP A 1 397 ? 18.591 7.948 -4.722 1.00 39.41 397 ASP A N 1
ATOM 3168 C CA . ASP A 1 397 ? 19.474 8.537 -5.709 1.00 39.41 397 ASP A CA 1
ATOM 3169 C C . ASP A 1 397 ? 20.868 8.500 -5.073 1.00 39.41 397 ASP A C 1
ATOM 3171 O O . ASP A 1 397 ? 21.187 9.328 -4.215 1.00 39.41 397 ASP A O 1
ATOM 3175 N N . ASP A 1 398 ? 21.681 7.504 -5.435 1.00 40.47 398 ASP A N 1
ATOM 3176 C CA . ASP A 1 398 ? 23.109 7.478 -5.131 1.00 40.47 398 ASP A CA 1
ATOM 3177 C C . ASP A 1 398 ? 23.803 8.519 -6.016 1.00 40.47 398 ASP A C 1
ATOM 3179 O O . ASP A 1 398 ? 24.632 8.245 -6.883 1.00 40.47 398 ASP A O 1
ATOM 3183 N N . ARG A 1 399 ? 23.397 9.780 -5.848 1.00 43.66 399 ARG A N 1
ATOM 3184 C CA . ARG A 1 399 ? 24.194 10.911 -6.284 1.00 43.66 399 ARG A CA 1
ATOM 3185 C C . ARG A 1 399 ? 25.309 10.995 -5.277 1.00 43.66 399 ARG A C 1
ATOM 3187 O O . ARG A 1 399 ? 25.157 11.655 -4.251 1.00 43.66 399 ARG A O 1
ATOM 3194 N N . SER A 1 400 ? 26.394 10.271 -5.534 1.00 39.62 400 SER A N 1
ATOM 3195 C CA . SER A 1 400 ? 27.733 10.588 -5.039 1.00 39.62 400 SER A CA 1
ATOM 3196 C C . SER A 1 400 ? 27.844 12.103 -4.866 1.00 39.62 400 SER A C 1
ATOM 3198 O O . SER A 1 400 ? 27.502 12.826 -5.805 1.00 39.62 400 SER A O 1
ATOM 3200 N N . GLY A 1 401 ? 28.193 12.550 -3.653 1.00 44.94 401 GLY A N 1
ATOM 3201 C CA . GLY A 1 401 ? 28.086 13.942 -3.211 1.00 44.94 401 GLY A CA 1
ATOM 3202 C C . GLY A 1 401 ? 28.439 14.931 -4.310 1.00 44.94 401 GLY A C 1
ATOM 3203 O O . GLY A 1 401 ? 29.461 14.769 -4.972 1.00 44.94 401 GLY A O 1
ATOM 3204 N N . ASP A 1 402 ? 27.569 15.916 -4.525 1.00 50.03 402 ASP A N 1
ATOM 3205 C CA . ASP A 1 402 ? 27.863 16.992 -5.459 1.00 50.03 402 ASP A CA 1
ATOM 3206 C C . ASP A 1 402 ? 29.212 17.603 -5.029 1.00 50.03 402 ASP A C 1
ATOM 3208 O O . ASP A 1 402 ? 29.305 18.116 -3.906 1.00 50.03 402 ASP A O 1
ATOM 3212 N N . PRO A 1 403 ? 30.290 17.493 -5.833 1.00 53.88 403 PRO A N 1
ATOM 3213 C CA . PRO A 1 403 ? 31.630 17.915 -5.420 1.00 53.88 403 PRO A CA 1
ATOM 3214 C C . PRO A 1 403 ? 31.706 19.421 -5.124 1.00 53.88 403 PRO A C 1
ATOM 3216 O O . PRO A 1 403 ? 32.692 19.897 -4.572 1.00 53.88 403 PRO A O 1
ATOM 3219 N N . THR A 1 404 ? 30.645 20.171 -5.434 1.00 68.12 404 THR A N 1
ATOM 3220 C CA . THR A 1 404 ? 30.548 21.626 -5.302 1.00 68.12 404 THR A CA 1
ATOM 3221 C C . THR A 1 404 ? 30.850 22.153 -3.900 1.00 68.12 404 THR A C 1
ATOM 3223 O O . THR A 1 404 ? 31.429 23.228 -3.789 1.00 68.12 404 THR A O 1
ATOM 3226 N N . PHE A 1 405 ? 30.476 21.434 -2.833 1.00 74.94 405 PHE A N 1
ATOM 3227 C CA . PHE A 1 405 ? 30.666 21.910 -1.452 1.00 74.94 405 PHE A CA 1
ATOM 3228 C C . PHE A 1 405 ? 31.916 21.345 -0.765 1.00 74.94 405 PHE A C 1
ATOM 3230 O O . PHE A 1 405 ? 32.329 21.878 0.262 1.00 74.94 405 PHE A O 1
ATOM 3237 N N . GLY A 1 406 ? 32.538 20.302 -1.330 1.00 70.31 406 GLY A N 1
ATOM 3238 C CA . GLY A 1 406 ? 33.759 19.704 -0.777 1.00 70.31 406 GLY A CA 1
ATOM 3239 C C . GLY A 1 406 ? 34.974 20.635 -0.851 1.00 70.31 406 GLY A C 1
ATOM 3240 O O . GLY A 1 406 ? 35.827 20.596 0.031 1.00 70.31 406 GLY A O 1
ATOM 3241 N N . ASP A 1 407 ? 35.010 21.511 -1.859 1.00 77.88 407 ASP A N 1
ATOM 3242 C CA . ASP A 1 407 ? 36.111 22.454 -2.099 1.00 77.88 407 ASP A CA 1
ATOM 3243 C C . ASP A 1 407 ? 35.911 23.825 -1.418 1.00 77.88 407 ASP A C 1
ATOM 3245 O O . ASP A 1 407 ? 36.780 24.700 -1.487 1.00 77.88 407 ASP A O 1
ATOM 3249 N N . VAL A 1 408 ? 34.766 24.052 -0.763 1.00 82.00 408 VAL A N 1
ATOM 3250 C CA . VAL A 1 408 ? 34.461 25.332 -0.108 1.00 82.00 408 VAL A CA 1
ATOM 3251 C C . VAL A 1 408 ? 35.188 25.410 1.242 1.00 82.00 408 VAL A C 1
ATOM 3253 O O . VAL A 1 408 ? 35.026 24.520 2.078 1.00 82.00 408 VAL A O 1
ATOM 3256 N N . PRO A 1 409 ? 35.957 26.483 1.521 1.00 83.94 409 PRO A N 1
ATOM 3257 C CA . PRO A 1 409 ? 36.636 26.637 2.803 1.00 83.94 409 PRO A CA 1
ATOM 3258 C C . PRO A 1 409 ? 35.652 26.611 3.988 1.00 83.94 409 PRO A C 1
ATOM 3260 O O . PRO A 1 409 ? 34.631 27.304 3.924 1.00 83.94 409 PRO A O 1
ATOM 3263 N N . PRO A 1 410 ? 35.972 25.925 5.105 1.00 80.44 410 PRO A N 1
ATOM 3264 C CA . PRO A 1 410 ? 35.050 25.747 6.233 1.00 80.44 410 PRO A CA 1
ATOM 3265 C C . PRO A 1 410 ? 34.446 27.055 6.770 1.00 80.44 410 PRO A C 1
ATOM 3267 O O . PRO A 1 410 ? 33.254 27.118 7.052 1.00 80.44 410 PRO A O 1
ATOM 3270 N N . GLY A 1 411 ? 35.234 28.137 6.813 1.00 81.31 411 GLY A N 1
ATOM 3271 C CA . GLY A 1 411 ? 34.778 29.455 7.277 1.00 81.31 411 GLY A CA 1
ATOM 3272 C C . GLY A 1 411 ? 33.761 30.168 6.373 1.00 81.31 411 GLY A C 1
ATOM 3273 O O . GLY A 1 411 ? 33.215 31.181 6.788 1.00 81.31 411 GLY A O 1
ATOM 3274 N N . LYS A 1 412 ? 33.508 29.676 5.151 1.00 86.19 412 LYS A N 1
ATOM 3275 C CA . LYS A 1 412 ? 32.483 30.200 4.221 1.00 86.19 412 LYS A CA 1
ATOM 3276 C C . LYS A 1 412 ? 31.373 29.191 3.924 1.00 86.19 412 LYS A C 1
ATOM 3278 O O . LYS A 1 412 ? 30.430 29.511 3.204 1.00 86.19 412 LYS A O 1
ATOM 3283 N N . LEU A 1 413 ? 31.493 27.970 4.442 1.00 88.19 413 LEU A N 1
ATOM 3284 C CA . LEU A 1 413 ? 30.637 26.857 4.051 1.00 88.19 413 LEU A CA 1
ATOM 3285 C C . LEU A 1 413 ? 29.188 27.044 4.519 1.00 88.19 413 LEU A C 1
ATOM 3287 O O . LEU A 1 413 ? 28.280 26.726 3.763 1.00 88.19 413 LEU A O 1
ATOM 3291 N N . ILE A 1 414 ? 28.953 27.613 5.707 1.00 89.62 414 ILE A N 1
ATOM 3292 C CA . ILE A 1 414 ? 27.588 27.895 6.195 1.00 89.62 414 ILE A CA 1
ATOM 3293 C C . ILE A 1 414 ? 26.872 28.909 5.301 1.00 89.62 414 ILE A C 1
ATOM 3295 O O . ILE A 1 414 ? 25.740 28.658 4.896 1.00 89.62 414 ILE A O 1
ATOM 3299 N N . ASP A 1 415 ? 27.530 30.017 4.956 1.00 88.88 415 ASP A N 1
ATOM 3300 C CA . ASP A 1 415 ? 26.934 31.054 4.106 1.00 88.88 415 ASP A CA 1
ATOM 3301 C C . ASP A 1 415 ? 26.644 30.522 2.700 1.00 88.88 415 ASP A C 1
ATOM 3303 O O . ASP A 1 415 ? 25.591 30.792 2.120 1.00 88.88 415 ASP A O 1
ATOM 3307 N N . GLU A 1 416 ? 27.567 29.723 2.163 1.00 86.94 416 GLU A N 1
ATOM 3308 C CA . GLU A 1 416 ? 27.407 29.106 0.855 1.00 86.94 416 GLU A CA 1
ATOM 3309 C C . GLU A 1 416 ? 26.270 28.075 0.866 1.00 86.94 416 GLU A C 1
ATOM 3311 O O . GLU A 1 416 ? 25.399 28.135 0.005 1.00 86.94 416 GLU A O 1
ATOM 3316 N N . LEU A 1 417 ? 26.193 27.194 1.870 1.00 87.88 417 LEU A N 1
ATOM 3317 C CA . LEU A 1 417 ? 25.073 26.259 2.020 1.00 87.88 417 LEU A CA 1
ATOM 3318 C C . LEU A 1 417 ? 23.740 27.005 2.149 1.00 87.88 417 LEU A C 1
ATOM 3320 O O . LEU A 1 417 ? 22.807 26.703 1.409 1.00 87.88 417 LEU A O 1
ATOM 3324 N N . ALA A 1 418 ? 23.658 28.019 3.016 1.00 87.25 418 ALA A N 1
ATOM 3325 C CA . ALA A 1 418 ? 22.449 28.818 3.215 1.00 87.25 418 ALA A CA 1
ATOM 3326 C C . ALA A 1 418 ? 21.951 29.484 1.924 1.00 87.25 418 ALA A C 1
ATOM 3328 O O . ALA A 1 418 ? 20.744 29.547 1.688 1.00 87.25 418 ALA A O 1
ATOM 3329 N N . ARG A 1 419 ? 22.868 29.934 1.060 1.00 85.31 419 ARG A N 1
ATOM 3330 C CA . ARG A 1 419 ? 22.553 30.553 -0.236 1.00 85.31 419 ARG A CA 1
ATOM 3331 C C . ARG A 1 419 ? 21.901 29.587 -1.229 1.00 85.31 419 ARG A C 1
ATOM 3333 O O . ARG A 1 419 ? 21.136 30.030 -2.083 1.00 85.31 419 ARG A O 1
ATOM 3340 N N . HIS A 1 420 ? 22.214 28.294 -1.138 1.00 80.69 420 HIS A N 1
ATOM 3341 C CA . HIS A 1 420 ? 21.648 27.246 -2.002 1.00 80.69 420 HIS A CA 1
ATOM 3342 C C . HIS A 1 420 ? 20.473 26.496 -1.358 1.00 80.69 420 HIS A C 1
ATOM 3344 O O . HIS A 1 420 ? 19.858 25.653 -2.011 1.00 80.69 420 HIS A O 1
ATOM 3350 N N . LEU A 1 421 ? 20.133 26.801 -0.103 1.00 79.94 421 LEU A N 1
ATOM 3351 C CA . LEU A 1 421 ? 18.899 26.345 0.533 1.00 79.94 421 LEU A CA 1
ATOM 3352 C C . LEU A 1 421 ? 17.745 27.269 0.114 1.00 79.94 421 LEU A C 1
ATOM 3354 O O . LEU A 1 421 ? 17.845 28.492 0.232 1.00 79.94 421 LEU A O 1
ATOM 3358 N N . SER A 1 422 ? 16.642 26.705 -0.377 1.00 65.44 422 SER A N 1
ATOM 3359 C CA . SER A 1 422 ? 15.428 27.466 -0.696 1.00 65.44 422 SER A CA 1
ATOM 3360 C C . SER A 1 422 ? 14.512 27.617 0.513 1.00 65.44 422 SER A C 1
ATOM 3362 O O . SER A 1 422 ? 14.535 26.787 1.419 1.00 65.44 422 SER A O 1
ATOM 3364 N N . ASP A 1 423 ? 13.671 28.651 0.481 1.00 56.72 423 ASP A N 1
ATOM 3365 C CA . ASP A 1 423 ? 12.572 28.820 1.443 1.00 56.72 423 ASP A CA 1
ATOM 3366 C C . ASP A 1 423 ? 11.331 28.001 1.022 1.00 56.72 423 ASP A C 1
ATOM 3368 O O . ASP A 1 423 ? 10.505 27.632 1.851 1.00 56.72 423 ASP A O 1
ATOM 3372 N N . GLU A 1 424 ? 11.234 27.643 -0.266 1.00 44.06 424 GLU A N 1
ATOM 3373 C CA . GLU A 1 424 ? 10.173 26.813 -0.848 1.00 44.06 424 GLU A CA 1
ATOM 3374 C C . GLU A 1 424 ? 10.736 25.438 -1.252 1.00 44.06 424 GLU A C 1
ATOM 3376 O O . GLU A 1 424 ? 11.753 25.340 -1.941 1.00 44.06 424 GLU A O 1
ATOM 3381 N N . GLY A 1 425 ? 10.126 24.355 -0.766 1.00 44.19 425 GLY A N 1
ATOM 3382 C CA . GLY A 1 425 ? 10.683 23.000 -0.821 1.00 44.19 425 GLY A CA 1
ATOM 3383 C C . GLY A 1 425 ? 10.914 22.373 -2.212 1.00 44.19 425 GLY A C 1
ATOM 3384 O O . GLY A 1 425 ? 10.488 22.859 -3.250 1.00 44.19 425 GLY A O 1
ATOM 3385 N N . TRP A 1 426 ? 11.597 21.220 -2.184 1.00 32.56 426 TRP A N 1
ATOM 3386 C CA . TRP A 1 426 ? 11.688 20.132 -3.182 1.00 32.56 426 TRP A CA 1
ATOM 3387 C C . TRP A 1 426 ? 12.011 20.413 -4.673 1.00 32.56 426 TRP A C 1
ATOM 3389 O O . TRP A 1 426 ? 11.964 19.464 -5.458 1.00 32.56 426 TRP A O 1
ATOM 3399 N N . GLU A 1 427 ? 12.446 21.605 -5.092 1.00 35.12 427 GLU A N 1
ATOM 3400 C CA . GLU A 1 427 ? 12.985 21.809 -6.455 1.00 35.12 427 GLU A CA 1
ATOM 3401 C C . GLU A 1 427 ? 14.501 21.530 -6.611 1.00 35.12 427 GLU A C 1
ATOM 3403 O O . GLU A 1 427 ? 15.300 21.573 -5.674 1.00 35.12 427 GLU A O 1
ATOM 3408 N N . SER A 1 428 ? 14.907 21.175 -7.838 1.00 45.25 428 SER A N 1
ATOM 3409 C CA . SER A 1 428 ? 16.068 20.321 -8.149 1.00 45.25 428 SER A CA 1
ATOM 3410 C C . SER A 1 428 ? 17.472 20.896 -7.912 1.00 45.25 428 SER A C 1
ATOM 3412 O O . SER A 1 428 ? 18.432 20.138 -8.023 1.00 45.25 428 SER A O 1
ATOM 3414 N N . LYS A 1 429 ? 17.629 22.193 -7.618 1.00 46.34 429 LYS A N 1
ATOM 3415 C CA . LYS A 1 429 ? 18.933 22.796 -7.255 1.00 46.34 429 LYS A CA 1
ATOM 3416 C C . LYS A 1 429 ? 19.168 22.839 -5.740 1.00 46.34 429 LYS A C 1
ATOM 3418 O O . LYS A 1 429 ? 20.309 22.910 -5.303 1.00 46.34 429 LYS A O 1
ATOM 3423 N N . ASN A 1 430 ? 18.101 22.701 -4.957 1.00 60.12 430 ASN A N 1
ATOM 3424 C CA . ASN A 1 430 ? 18.098 22.946 -3.512 1.00 60.12 430 ASN A CA 1
ATOM 3425 C C . ASN A 1 430 ? 18.401 21.670 -2.707 1.00 60.12 430 ASN A C 1
ATOM 3427 O O . ASN A 1 430 ? 18.680 21.715 -1.511 1.00 60.12 430 ASN A O 1
ATOM 3431 N N . ARG A 1 431 ? 18.372 20.506 -3.372 1.00 65.38 431 ARG A N 1
ATOM 3432 C CA . ARG A 1 431 ? 18.612 19.205 -2.739 1.00 65.38 431 ARG A CA 1
ATOM 3433 C C . ARG A 1 431 ? 20.093 18.953 -2.439 1.00 65.38 431 ARG A C 1
ATOM 3435 O O . ARG A 1 431 ? 20.391 18.366 -1.413 1.00 65.38 431 ARG A O 1
ATOM 3442 N N . ALA A 1 432 ? 21.015 19.466 -3.259 1.00 73.75 432 ALA A N 1
ATOM 3443 C CA . ALA A 1 432 ? 22.452 19.217 -3.099 1.00 73.75 432 ALA A CA 1
ATOM 3444 C C . ALA A 1 432 ? 23.015 19.749 -1.767 1.00 73.75 432 ALA A C 1
ATOM 3446 O O . ALA A 1 432 ? 23.767 19.045 -1.098 1.00 73.75 432 ALA A O 1
ATOM 3447 N N . ALA A 1 433 ? 22.614 20.957 -1.351 1.00 79.38 433 ALA A N 1
ATOM 3448 C CA . ALA A 1 433 ? 23.019 21.526 -0.063 1.00 79.38 433 ALA A CA 1
ATOM 3449 C C . ALA A 1 433 ? 22.447 20.720 1.118 1.00 79.38 433 ALA A C 1
ATOM 3451 O O . ALA A 1 433 ? 23.173 20.401 2.057 1.00 79.38 433 ALA A O 1
ATOM 3452 N N . SER A 1 434 ? 21.169 20.328 1.049 1.00 79.25 434 SER A N 1
ATOM 3453 C CA . SER A 1 434 ? 20.525 19.499 2.079 1.00 79.25 434 SER A CA 1
ATOM 3454 C C . SER A 1 434 ? 21.142 18.094 2.173 1.00 79.25 434 SER A C 1
ATOM 3456 O O . SER A 1 434 ? 21.432 17.627 3.275 1.00 79.25 434 SER A O 1
ATOM 3458 N N . ASP A 1 435 ? 21.431 17.459 1.034 1.00 78.00 435 ASP A N 1
ATOM 3459 C CA . ASP A 1 435 ? 22.088 16.150 0.959 1.00 78.00 435 ASP A CA 1
ATOM 3460 C C . ASP A 1 435 ? 23.519 16.213 1.515 1.00 78.00 435 ASP A C 1
ATOM 3462 O O . ASP A 1 435 ? 23.943 15.326 2.259 1.00 78.00 435 ASP A O 1
ATOM 3466 N N . PHE A 1 436 ? 24.265 17.278 1.193 1.00 85.88 436 PHE A N 1
ATOM 3467 C CA . PHE A 1 436 ? 25.602 17.502 1.740 1.00 85.88 436 PHE A CA 1
ATOM 3468 C C . PHE A 1 436 ? 25.562 17.649 3.264 1.00 85.88 436 PHE A C 1
ATOM 3470 O O . PHE A 1 436 ? 26.393 17.053 3.954 1.00 85.88 436 PHE A O 1
ATOM 3477 N N . ILE A 1 437 ? 24.579 18.389 3.788 1.00 87.31 437 ILE A N 1
ATOM 3478 C CA . ILE A 1 437 ? 24.394 18.567 5.228 1.00 87.31 437 ILE A CA 1
ATOM 3479 C C . ILE A 1 437 ? 24.107 17.228 5.920 1.00 87.31 437 ILE A C 1
ATOM 3481 O O . ILE A 1 437 ? 24.771 16.895 6.901 1.00 87.31 437 ILE A O 1
ATOM 3485 N N . GLY A 1 438 ? 23.168 16.439 5.388 1.00 84.50 438 GLY A N 1
ATOM 3486 C CA . GLY A 1 438 ? 22.776 15.153 5.973 1.00 84.50 438 GLY A CA 1
ATOM 3487 C C . GLY A 1 438 ? 23.888 14.100 5.972 1.00 84.50 438 GLY A C 1
ATOM 3488 O O . GLY A 1 438 ? 23.966 13.294 6.896 1.00 84.50 438 GLY A O 1
ATOM 3489 N N . ARG A 1 439 ? 24.781 14.122 4.971 1.00 83.62 439 ARG A N 1
ATOM 3490 C CA . ARG A 1 439 ? 25.903 13.170 4.847 1.00 83.62 439 ARG A CA 1
ATOM 3491 C C . ARG A 1 439 ? 27.154 13.556 5.630 1.00 83.62 439 ARG A C 1
ATOM 3493 O O . ARG A 1 439 ? 27.971 12.685 5.910 1.00 83.62 439 ARG A O 1
ATOM 3500 N N . ASN A 1 440 ? 27.313 14.830 5.992 1.00 88.94 440 ASN A N 1
ATOM 3501 C CA . ASN A 1 440 ? 28.484 15.328 6.723 1.00 88.94 440 ASN A CA 1
ATOM 3502 C C . ASN A 1 440 ? 28.117 15.890 8.113 1.00 88.94 440 ASN A C 1
ATOM 3504 O O . ASN A 1 440 ? 28.558 16.990 8.462 1.00 88.94 440 ASN A O 1
ATOM 3508 N N . PRO A 1 441 ? 27.340 15.169 8.944 1.00 89.56 441 PRO A N 1
ATOM 3509 C CA . PRO A 1 441 ? 26.729 15.745 10.138 1.00 89.56 441 PRO A CA 1
ATOM 3510 C C . PRO A 1 441 ? 27.760 16.210 11.171 1.00 89.56 441 PRO A C 1
ATOM 3512 O O . PRO A 1 441 ? 27.584 17.263 11.772 1.00 89.56 441 PRO A O 1
ATOM 3515 N N . ALA A 1 442 ? 28.876 15.492 11.336 1.00 90.12 442 ALA A N 1
ATOM 3516 C CA . ALA A 1 442 ? 29.931 15.876 12.276 1.00 90.12 442 ALA A CA 1
ATOM 3517 C C . ALA A 1 442 ? 30.646 17.179 11.871 1.00 90.12 442 ALA A C 1
ATOM 3519 O O . ALA A 1 442 ? 30.921 18.020 12.729 1.00 90.12 442 ALA A O 1
ATOM 3520 N N . LEU A 1 443 ? 30.922 17.355 10.571 1.00 90.88 443 LEU A N 1
ATOM 3521 C CA . LEU A 1 443 ? 31.534 18.570 10.026 1.00 90.88 443 LEU A CA 1
ATOM 3522 C C . LEU A 1 443 ? 30.586 19.758 10.184 1.00 90.88 443 LEU A C 1
ATOM 3524 O O . LEU A 1 443 ? 30.977 20.787 10.729 1.00 90.88 443 LEU A O 1
ATOM 3528 N N . ILE A 1 444 ? 29.338 19.602 9.732 1.00 92.44 444 ILE A N 1
ATOM 3529 C CA . ILE A 1 444 ? 28.345 20.675 9.787 1.00 92.44 444 ILE A CA 1
ATOM 3530 C C . ILE A 1 444 ? 28.057 21.076 11.228 1.00 92.44 444 ILE A C 1
ATOM 3532 O O . ILE A 1 444 ? 28.046 22.264 11.527 1.00 92.44 444 ILE A O 1
ATOM 3536 N N . LEU A 1 445 ? 27.902 20.111 12.134 1.00 92.69 445 LEU A N 1
ATOM 3537 C CA . LEU A 1 445 ? 27.676 20.399 13.544 1.00 92.69 445 LEU A CA 1
ATOM 3538 C C . LEU A 1 445 ? 28.851 21.159 14.174 1.00 92.69 445 LEU A C 1
ATOM 3540 O O . LEU A 1 445 ? 28.627 22.090 14.940 1.00 92.69 445 LEU A O 1
ATOM 3544 N N . GLY A 1 446 ? 30.096 20.801 13.833 1.00 90.00 446 GLY A N 1
ATOM 3545 C CA . GLY A 1 446 ? 31.276 21.555 14.268 1.00 90.00 446 GLY A CA 1
ATOM 3546 C C . GLY A 1 446 ? 31.231 23.014 13.807 1.00 90.00 446 GLY A C 1
ATOM 3547 O O . GLY A 1 446 ? 31.425 23.921 14.608 1.00 90.00 446 GLY A O 1
ATOM 3548 N N . LEU A 1 447 ? 30.880 23.246 12.541 1.00 90.94 447 LEU A N 1
ATOM 3549 C CA . LEU A 1 447 ? 30.760 24.599 11.997 1.00 90.94 447 LEU A CA 1
ATOM 3550 C C . LEU A 1 447 ? 29.607 25.386 12.620 1.00 90.94 447 LEU A C 1
ATOM 3552 O O . LEU A 1 447 ? 29.760 26.570 12.899 1.00 90.94 447 LEU A O 1
ATOM 3556 N N . LEU A 1 448 ? 28.461 24.748 12.852 1.00 91.38 448 LEU A N 1
ATOM 3557 C CA . LEU A 1 448 ? 27.299 25.386 13.471 1.00 91.38 448 LEU A CA 1
ATOM 3558 C C . LEU A 1 448 ? 27.553 25.774 14.932 1.00 91.38 448 LEU A C 1
ATOM 3560 O O . LEU A 1 448 ? 27.004 26.784 15.386 1.00 91.38 448 LEU A O 1
ATOM 3564 N N . ALA A 1 449 ? 28.370 25.000 15.652 1.00 87.62 449 ALA A N 1
ATOM 3565 C CA . ALA A 1 449 ? 28.773 25.301 17.024 1.00 87.62 449 ALA A CA 1
ATOM 3566 C C . ALA A 1 449 ? 29.660 26.559 17.093 1.00 87.62 449 ALA A C 1
ATOM 3568 O O . ALA A 1 449 ? 29.437 27.418 17.944 1.00 87.62 449 ALA A O 1
ATOM 3569 N N . ASP A 1 450 ? 30.600 26.705 16.152 1.00 84.62 450 ASP A N 1
ATOM 3570 C CA . ASP A 1 450 ? 31.591 27.793 16.146 1.00 84.62 450 ASP A CA 1
ATOM 3571 C C . ASP A 1 450 ? 31.129 29.061 15.395 1.00 84.62 450 ASP A C 1
ATOM 3573 O O . ASP A 1 450 ? 31.725 30.132 15.538 1.00 84.62 450 ASP A O 1
ATOM 3577 N N . ALA A 1 451 ? 30.085 28.964 14.566 1.00 84.62 451 ALA A N 1
ATOM 3578 C CA . ALA A 1 451 ? 29.629 30.068 13.728 1.00 84.62 451 ALA A CA 1
ATOM 3579 C C . ALA A 1 451 ? 28.959 31.206 14.522 1.00 84.62 451 ALA A C 1
ATOM 3581 O O . ALA A 1 451 ? 28.169 30.951 15.439 1.00 84.62 451 ALA A O 1
ATOM 3582 N N . PRO A 1 452 ? 29.188 32.477 14.129 1.00 84.06 452 PRO A N 1
ATOM 3583 C CA . PRO A 1 452 ? 28.479 33.604 14.715 1.00 84.06 452 PRO A CA 1
ATOM 3584 C C . PRO A 1 452 ? 26.980 33.524 14.407 1.00 84.06 452 PRO A C 1
ATOM 3586 O O . PRO A 1 452 ? 26.551 32.927 13.418 1.00 84.06 452 PRO A O 1
ATOM 3589 N N . LYS A 1 453 ? 26.174 34.171 15.249 1.00 85.38 453 LYS A N 1
ATOM 3590 C CA . LYS A 1 453 ? 24.722 34.263 15.060 1.00 85.38 453 LYS A CA 1
ATOM 3591 C C . LYS A 1 453 ? 24.410 34.959 13.734 1.00 85.38 453 LYS A C 1
ATOM 3593 O O . LYS A 1 453 ? 24.828 36.097 13.523 1.00 85.38 453 LYS A O 1
ATOM 3598 N N . SER A 1 454 ? 23.689 34.276 12.851 1.00 88.38 454 SER A N 1
ATOM 3599 C CA . SER A 1 454 ? 23.266 34.805 11.555 1.00 88.38 454 SER A CA 1
ATOM 3600 C C . SER A 1 454 ? 22.041 34.042 11.028 1.00 88.38 454 SER A C 1
ATOM 3602 O O . SER A 1 454 ? 21.880 32.864 11.360 1.00 88.38 454 SER A O 1
ATOM 3604 N N . PRO A 1 455 ? 21.222 34.650 10.150 1.00 87.00 455 PRO A N 1
ATOM 3605 C CA . PRO A 1 455 ? 20.123 33.942 9.482 1.00 87.00 455 PRO A CA 1
ATOM 3606 C C . PRO A 1 455 ? 20.608 32.742 8.651 1.00 87.00 455 PRO A C 1
ATOM 3608 O O . PRO A 1 455 ? 19.948 31.712 8.554 1.00 87.00 455 PRO A O 1
ATOM 3611 N N . ALA A 1 456 ? 21.821 32.830 8.088 1.00 88.75 456 ALA A N 1
ATOM 3612 C CA . ALA A 1 456 ? 22.443 31.715 7.375 1.00 88.75 456 ALA A CA 1
ATOM 3613 C C . ALA A 1 456 ? 22.677 30.508 8.299 1.00 88.75 456 ALA A C 1
ATOM 3615 O O . ALA A 1 456 ? 22.378 29.374 7.924 1.00 88.75 456 ALA A O 1
ATOM 3616 N N . ARG A 1 457 ? 23.150 30.749 9.530 1.00 91.06 457 ARG A N 1
ATOM 3617 C CA . ARG A 1 457 ? 23.334 29.705 10.547 1.00 91.06 457 ARG A CA 1
ATOM 3618 C C . ARG A 1 457 ? 22.006 29.036 10.907 1.00 91.06 457 ARG A C 1
ATOM 3620 O O . ARG A 1 457 ? 21.957 27.810 10.969 1.00 91.06 457 ARG A O 1
ATOM 3627 N N . ALA A 1 458 ? 20.938 29.808 11.103 1.00 90.62 458 ALA A N 1
ATOM 3628 C CA . ALA A 1 458 ? 19.619 29.263 11.422 1.00 90.62 458 ALA A CA 1
ATOM 3629 C C . ALA A 1 458 ? 19.024 28.444 10.263 1.00 90.62 458 ALA A C 1
ATOM 3631 O O . ALA A 1 458 ? 18.555 27.324 10.467 1.00 90.62 458 ALA A O 1
ATOM 3632 N N . LYS A 1 459 ? 19.161 28.929 9.025 1.00 89.56 459 LYS A N 1
ATOM 3633 C CA . LYS A 1 459 ? 18.728 28.206 7.821 1.00 89.56 459 LYS A CA 1
ATOM 3634 C C . LYS A 1 459 ? 19.439 26.859 7.653 1.00 89.56 459 LYS A C 1
ATOM 3636 O O . LYS A 1 459 ? 18.818 25.858 7.292 1.00 89.56 459 LYS A O 1
ATOM 3641 N N . VAL A 1 460 ? 20.739 26.803 7.952 1.00 90.81 460 VAL A N 1
ATOM 3642 C CA . VAL A 1 460 ? 21.502 25.545 7.928 1.00 90.81 460 VAL A CA 1
ATOM 3643 C C . VAL A 1 460 ? 21.102 24.626 9.088 1.00 90.81 460 VAL A C 1
ATOM 3645 O O . VAL A 1 460 ? 20.989 23.424 8.862 1.00 90.81 460 VAL A O 1
ATOM 3648 N N . TRP A 1 461 ? 20.801 25.149 10.285 1.00 93.00 461 TRP A N 1
ATOM 3649 C CA . TRP A 1 461 ? 20.210 24.358 11.379 1.00 93.00 461 TRP A CA 1
ATOM 3650 C C . TRP A 1 461 ? 18.868 23.728 10.991 1.00 93.00 461 TRP A C 1
ATOM 3652 O O . TRP A 1 461 ? 18.639 22.546 11.254 1.00 93.00 461 TRP A O 1
ATOM 3662 N N . GLN A 1 462 ? 18.004 24.482 10.310 1.00 90.12 462 GLN A N 1
ATOM 3663 C CA . GLN A 1 462 ? 16.727 23.975 9.815 1.00 90.12 462 GLN A CA 1
ATOM 3664 C C . GLN A 1 462 ? 16.931 22.815 8.830 1.00 90.12 462 GLN A C 1
ATOM 3666 O O . GLN A 1 462 ? 16.322 21.753 8.970 1.00 90.12 462 GLN A O 1
ATOM 3671 N N . ALA A 1 463 ? 17.830 22.986 7.856 1.00 87.75 463 ALA A N 1
ATOM 3672 C CA . ALA A 1 463 ? 18.152 21.947 6.881 1.00 87.75 463 ALA A CA 1
ATOM 3673 C C . ALA A 1 463 ? 18.858 20.735 7.510 1.00 87.75 463 ALA A C 1
ATOM 3675 O O . ALA A 1 463 ? 18.596 19.602 7.104 1.00 87.75 463 ALA A O 1
ATOM 3676 N N . PHE A 1 464 ? 19.707 20.954 8.519 1.00 90.75 464 PHE A N 1
ATOM 3677 C CA . PHE A 1 464 ? 20.327 19.890 9.309 1.00 90.75 464 PHE A CA 1
ATOM 3678 C C . PHE A 1 464 ? 19.272 19.011 9.968 1.00 90.75 464 PHE A C 1
ATOM 3680 O O . PHE A 1 464 ? 19.360 17.788 9.875 1.00 90.75 464 PHE A O 1
ATOM 3687 N N . GLY A 1 465 ? 18.231 19.622 10.538 1.00 86.25 465 GLY A N 1
ATOM 3688 C CA . GLY A 1 465 ? 17.158 18.878 11.181 1.00 86.25 465 GLY A CA 1
ATOM 3689 C C . GLY A 1 465 ? 16.387 17.940 10.241 1.00 86.25 465 GLY A C 1
ATOM 3690 O O . GLY A 1 465 ? 16.011 16.837 10.633 1.00 86.25 465 GLY A O 1
ATOM 3691 N N . TYR A 1 466 ? 16.213 18.323 8.973 1.00 83.38 466 TYR A N 1
ATOM 3692 C CA . TYR A 1 466 ? 15.582 17.462 7.965 1.00 83.38 466 TYR A CA 1
ATOM 3693 C C . TYR A 1 466 ? 16.538 16.447 7.323 1.00 83.38 466 TYR A C 1
ATOM 3695 O O . TYR A 1 466 ? 16.110 15.360 6.925 1.00 83.38 466 TYR A O 1
ATOM 3703 N N . GLY A 1 467 ? 17.812 16.815 7.174 1.00 82.12 467 GLY A N 1
ATOM 3704 C CA . GLY A 1 467 ? 18.807 16.036 6.439 1.00 82.12 467 GLY A CA 1
ATOM 3705 C C . GLY A 1 467 ? 19.496 14.956 7.271 1.00 82.12 467 GLY A C 1
ATOM 3706 O O . GLY A 1 467 ? 19.750 13.867 6.757 1.00 82.12 467 GLY A O 1
ATOM 3707 N N . PHE A 1 468 ? 19.804 15.230 8.543 1.00 88.75 468 PHE A N 1
ATOM 3708 C CA . PHE A 1 468 ? 20.528 14.297 9.407 1.00 88.75 468 PHE A CA 1
ATOM 3709 C C . PHE A 1 468 ? 19.569 13.320 10.099 1.00 88.75 468 PHE A C 1
ATOM 3711 O O . PHE A 1 468 ? 18.872 13.677 11.049 1.00 88.75 468 PHE A O 1
ATOM 3718 N N . ARG A 1 469 ? 19.544 12.070 9.627 1.00 86.19 469 ARG A N 1
ATOM 3719 C CA . ARG A 1 469 ? 18.627 11.012 10.079 1.00 86.19 469 ARG A CA 1
ATOM 3720 C C . ARG A 1 469 ? 19.283 9.626 9.995 1.00 86.19 469 ARG A C 1
ATOM 3722 O O . ARG A 1 469 ? 20.189 9.466 9.176 1.00 86.19 469 ARG A O 1
ATOM 3729 N N . PRO A 1 470 ? 18.828 8.634 10.781 1.00 81.25 470 PRO A N 1
ATOM 3730 C CA . PRO A 1 470 ? 19.255 7.251 10.606 1.00 81.25 470 PRO A CA 1
ATOM 3731 C C . PRO A 1 470 ? 18.722 6.674 9.287 1.00 81.25 470 PRO A C 1
ATOM 3733 O O . PRO A 1 470 ? 17.768 7.191 8.693 1.00 81.25 470 PRO A O 1
ATOM 3736 N N . SER A 1 471 ? 19.335 5.583 8.840 1.00 79.31 471 SER A N 1
ATOM 3737 C CA . SER A 1 471 ? 18.981 4.877 7.604 1.00 79.31 471 SER A CA 1
ATOM 3738 C C . SER A 1 471 ? 17.606 4.212 7.698 1.00 79.31 471 SER A C 1
ATOM 3740 O O . SER A 1 471 ? 16.842 4.219 6.730 1.00 79.31 471 SER A O 1
ATOM 3742 N N . ASP A 1 472 ? 17.265 3.688 8.878 1.00 73.62 472 ASP A N 1
ATOM 3743 C CA . ASP A 1 472 ? 15.928 3.201 9.217 1.00 73.62 472 ASP A CA 1
ATOM 3744 C C . ASP A 1 472 ? 15.335 4.037 10.360 1.00 73.62 472 ASP A C 1
ATOM 3746 O O . ASP A 1 472 ? 15.879 4.118 11.457 1.00 73.62 472 ASP A O 1
ATOM 3750 N N . LEU A 1 473 ? 14.182 4.655 10.105 1.00 71.44 473 LEU A N 1
ATOM 3751 C CA . LEU A 1 473 ? 13.476 5.514 11.060 1.00 71.44 473 LEU A CA 1
ATOM 3752 C C . LEU A 1 473 ? 12.781 4.720 12.181 1.00 71.44 473 LEU A C 1
ATOM 3754 O O . LEU A 1 473 ? 12.267 5.308 13.134 1.00 71.44 473 LEU A O 1
ATOM 3758 N N . ASN A 1 474 ? 12.700 3.390 12.066 1.00 71.94 474 ASN A N 1
ATOM 3759 C CA . ASN A 1 474 ? 11.991 2.523 13.008 1.00 71.94 474 ASN A CA 1
ATOM 3760 C C . ASN A 1 474 ? 12.893 1.708 13.932 1.00 71.94 474 ASN A C 1
ATOM 3762 O O . ASN A 1 474 ? 12.375 0.949 14.753 1.00 71.94 474 ASN A O 1
ATOM 3766 N N . VAL A 1 475 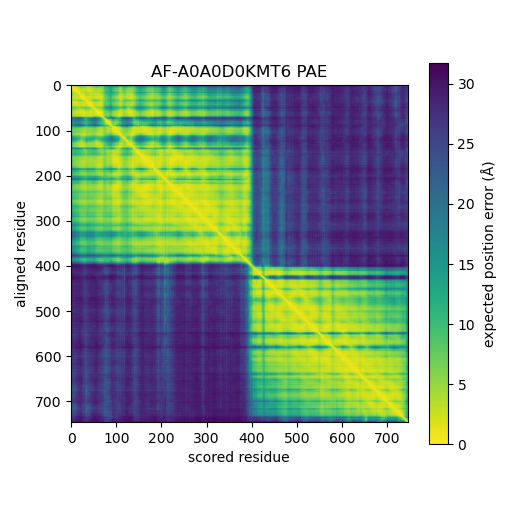? 14.208 1.892 13.852 1.00 73.62 475 VAL A N 1
ATOM 3767 C CA . VAL A 1 475 ? 15.155 1.167 14.702 1.00 73.62 475 VAL A CA 1
ATOM 3768 C C . VAL A 1 475 ? 15.264 1.767 16.102 1.00 73.62 475 VAL A C 1
ATOM 3770 O O . VAL A 1 475 ? 15.301 2.980 16.295 1.00 73.62 475 VAL A O 1
ATOM 3773 N N . THR A 1 476 ? 15.340 0.889 17.098 1.00 79.69 476 THR A N 1
ATOM 3774 C CA . THR A 1 476 ? 15.802 1.198 18.458 1.00 79.69 476 THR A CA 1
ATOM 3775 C C . THR A 1 476 ? 17.301 0.922 18.582 1.00 79.69 476 THR A C 1
ATOM 3777 O O . THR A 1 476 ? 17.877 0.247 17.724 1.00 79.69 476 THR A O 1
ATOM 3780 N N . ILE A 1 477 ? 17.925 1.362 19.682 1.00 79.62 477 ILE A N 1
ATOM 3781 C CA . ILE A 1 477 ? 19.341 1.077 19.999 1.00 79.62 477 ILE A CA 1
ATOM 3782 C C . ILE A 1 477 ? 19.661 -0.426 19.873 1.00 79.62 477 ILE A C 1
ATOM 3784 O O . ILE A 1 477 ? 20.739 -0.807 19.421 1.00 79.62 477 ILE A O 1
ATOM 3788 N N . GLU A 1 478 ? 18.723 -1.304 20.224 1.00 77.94 478 GLU A N 1
ATOM 3789 C CA . GLU A 1 478 ? 18.922 -2.755 20.165 1.00 77.94 478 GLU A CA 1
ATOM 3790 C C . GLU A 1 478 ? 18.950 -3.280 18.722 1.00 77.94 478 GLU A C 1
ATOM 3792 O O . GLU A 1 478 ? 19.802 -4.098 18.376 1.00 77.94 478 GLU A O 1
ATOM 3797 N N . THR A 1 479 ? 18.062 -2.765 17.870 1.00 82.19 479 THR A N 1
ATOM 3798 C CA . THR A 1 479 ? 17.845 -3.239 16.489 1.00 82.19 479 THR A CA 1
ATOM 3799 C C . THR A 1 479 ? 18.642 -2.483 15.423 1.00 82.19 479 THR A C 1
ATOM 3801 O O . THR A 1 479 ? 18.653 -2.896 14.267 1.00 82.19 479 THR A O 1
ATOM 3804 N N . ALA A 1 480 ? 19.282 -1.371 15.791 1.00 83.25 480 ALA A N 1
ATOM 3805 C CA . ALA A 1 480 ? 19.966 -0.486 14.856 1.00 83.25 480 ALA A CA 1
ATOM 3806 C C . ALA A 1 480 ? 21.203 -1.126 14.213 1.00 83.25 480 ALA A C 1
ATOM 3808 O O . ALA A 1 480 ? 21.942 -1.890 14.850 1.00 83.25 480 ALA A O 1
ATOM 3809 N N . SER A 1 481 ? 21.445 -0.751 12.955 1.00 84.56 481 SER A N 1
ATOM 3810 C CA . SER A 1 481 ? 22.642 -1.131 12.209 1.00 84.56 481 SER A CA 1
ATOM 3811 C C . SER A 1 481 ? 23.915 -0.576 12.880 1.00 84.56 481 SER A C 1
ATOM 3813 O O . SER A 1 481 ? 23.848 0.414 13.616 1.00 84.56 481 SER A O 1
ATOM 3815 N N . PRO A 1 482 ? 25.099 -1.174 12.645 1.00 86.19 482 PRO A N 1
ATOM 3816 C CA . PRO A 1 482 ? 26.359 -0.608 13.129 1.00 86.19 482 PRO A CA 1
ATOM 3817 C C . PRO A 1 482 ? 26.612 0.825 12.637 1.00 86.19 482 PRO A C 1
ATOM 3819 O O . PRO A 1 482 ? 27.201 1.619 13.367 1.00 86.19 482 PRO A O 1
ATOM 3822 N N . GLU A 1 483 ? 26.143 1.162 11.433 1.00 83.62 483 GLU A N 1
ATOM 3823 C CA . GLU A 1 483 ? 26.261 2.501 10.847 1.00 83.62 483 GLU A CA 1
ATOM 3824 C C . GLU A 1 483 ? 25.427 3.524 11.628 1.00 83.62 483 GLU A C 1
ATOM 3826 O O . GLU A 1 483 ? 25.967 4.533 12.077 1.00 83.62 483 GLU A O 1
ATOM 3831 N N . ASP A 1 484 ? 24.151 3.224 11.897 1.00 85.31 484 ASP A N 1
ATOM 3832 C CA . ASP A 1 484 ? 23.270 4.117 12.665 1.00 85.31 484 ASP A CA 1
ATOM 3833 C C . ASP A 1 484 ? 23.740 4.267 14.121 1.00 85.31 484 ASP A C 1
ATOM 3835 O O . ASP A 1 484 ? 23.692 5.360 14.687 1.00 85.31 484 ASP A O 1
ATOM 3839 N N . LYS A 1 485 ? 24.275 3.194 14.723 1.00 86.56 485 LYS A N 1
ATOM 3840 C CA . LYS A 1 485 ? 24.913 3.255 16.051 1.00 86.56 485 LYS A CA 1
ATOM 3841 C C . LYS A 1 485 ? 26.135 4.171 16.061 1.00 86.56 485 LYS A C 1
ATOM 3843 O O . LYS A 1 485 ? 26.362 4.872 17.044 1.00 86.56 485 LYS A O 1
ATOM 3848 N N . GLY A 1 486 ? 26.898 4.195 14.969 1.00 87.62 486 GLY A N 1
ATOM 3849 C CA . GLY A 1 486 ? 28.039 5.091 14.794 1.00 87.62 486 GLY A CA 1
ATOM 3850 C C . GLY A 1 486 ? 27.664 6.576 14.754 1.00 87.62 486 GLY A C 1
ATOM 3851 O O . GLY A 1 486 ? 28.515 7.418 15.039 1.00 87.62 486 GLY A O 1
ATOM 3852 N N . LEU A 1 487 ? 26.403 6.911 14.456 1.00 89.69 487 LEU A N 1
ATOM 3853 C CA . LEU A 1 487 ? 25.909 8.292 14.421 1.00 89.69 487 LEU A CA 1
ATOM 3854 C C . LEU A 1 487 ? 25.496 8.830 15.800 1.00 89.69 487 LEU A C 1
ATOM 3856 O O . LEU A 1 487 ? 25.518 10.045 15.991 1.00 89.69 487 LEU A O 1
ATOM 3860 N N . ILE A 1 488 ? 25.201 7.959 16.776 1.00 90.69 488 ILE A N 1
ATOM 3861 C CA . ILE A 1 488 ? 24.721 8.341 18.120 1.00 90.69 488 ILE A CA 1
ATOM 3862 C C . ILE A 1 488 ? 25.604 9.410 18.796 1.00 90.69 488 ILE A C 1
ATOM 3864 O O . ILE A 1 488 ? 25.046 10.396 19.282 1.00 90.69 488 ILE A O 1
ATOM 3868 N N . PRO A 1 489 ? 26.952 9.317 18.802 1.00 92.44 489 PRO A N 1
ATOM 3869 C CA . PRO A 1 489 ? 27.789 10.347 19.425 1.00 92.44 489 PRO A CA 1
ATOM 3870 C C . PRO A 1 489 ? 27.631 11.735 18.786 1.00 92.44 489 PRO A C 1
ATOM 3872 O O . PRO A 1 489 ? 27.685 12.750 19.479 1.00 92.44 489 PRO A O 1
ATOM 3875 N N . VAL A 1 490 ? 27.422 11.793 17.466 1.00 92.19 490 VAL A N 1
ATOM 3876 C CA . VAL A 1 490 ? 27.184 13.053 16.744 1.00 92.19 490 VAL A CA 1
ATOM 3877 C C . VAL A 1 490 ? 25.803 13.603 17.094 1.00 92.19 490 VAL A C 1
ATOM 3879 O O . VAL A 1 490 ? 25.664 14.804 17.315 1.00 92.19 490 VAL A O 1
ATOM 3882 N N . THR A 1 491 ? 24.802 12.731 17.210 1.00 91.81 491 THR A N 1
ATOM 3883 C CA . THR A 1 491 ? 23.438 13.091 17.610 1.00 91.81 491 THR A CA 1
ATOM 3884 C C . THR A 1 491 ? 23.388 13.643 19.039 1.00 91.81 491 THR A C 1
ATOM 3886 O O . THR A 1 491 ? 22.793 14.694 19.258 1.00 91.81 491 THR A O 1
ATOM 3889 N N . LEU A 1 492 ? 24.084 13.021 19.998 1.00 93.00 492 LEU A N 1
ATOM 3890 C CA . LEU A 1 492 ? 24.194 13.534 21.373 1.00 93.00 492 LEU A CA 1
ATOM 3891 C C . LEU A 1 492 ? 24.893 14.898 21.423 1.00 93.00 492 LEU A C 1
ATOM 3893 O O . LEU A 1 492 ? 24.426 15.821 22.089 1.00 93.00 492 LEU A O 1
ATOM 3897 N N . LYS A 1 493 ? 25.970 15.074 20.646 1.00 93.50 493 LYS A N 1
ATOM 3898 C CA . LYS A 1 493 ? 26.612 16.386 20.507 1.00 93.50 493 LYS A CA 1
ATOM 3899 C C . LYS A 1 493 ? 25.639 17.427 19.938 1.00 93.50 493 LYS A C 1
ATOM 3901 O O . LYS A 1 493 ? 25.645 18.565 20.396 1.00 93.50 493 LYS A O 1
ATOM 3906 N N . ALA A 1 494 ? 24.784 17.051 18.985 1.00 94.12 494 ALA A N 1
ATOM 3907 C CA . ALA A 1 494 ? 23.773 17.955 18.445 1.00 94.12 494 ALA A CA 1
ATOM 3908 C C . ALA A 1 494 ? 22.765 18.389 19.519 1.00 94.12 494 ALA A C 1
ATOM 3910 O O . ALA A 1 494 ? 22.446 19.571 19.580 1.00 94.12 494 ALA A O 1
ATOM 3911 N N . CYS A 1 495 ? 22.338 17.492 20.415 1.00 94.81 495 CYS A N 1
ATOM 3912 C CA . CYS A 1 495 ? 21.493 17.857 21.557 1.00 94.81 495 CYS A CA 1
ATOM 3913 C C . CYS A 1 495 ? 22.147 18.924 22.452 1.00 94.81 495 CYS A C 1
ATOM 3915 O O . CYS A 1 495 ? 21.500 19.908 22.813 1.00 94.81 495 CYS A O 1
ATOM 3917 N N . ILE A 1 496 ? 23.439 18.769 22.761 1.00 94.06 496 ILE A N 1
ATOM 3918 C CA . ILE A 1 496 ? 24.197 19.734 23.574 1.00 94.06 496 ILE A CA 1
ATOM 3919 C C . ILE A 1 496 ? 24.251 21.111 22.900 1.00 94.06 496 ILE A C 1
ATOM 3921 O O . ILE A 1 496 ? 24.087 22.129 23.572 1.00 94.06 496 ILE A O 1
ATOM 3925 N N . GLU A 1 497 ? 24.471 21.155 21.585 1.00 94.44 497 GLU A N 1
ATOM 3926 C CA . GLU A 1 497 ? 24.515 22.418 20.841 1.00 94.44 497 GLU A CA 1
ATOM 3927 C C . GLU A 1 497 ? 23.126 23.056 20.699 1.00 94.44 497 GLU A C 1
ATOM 3929 O O . GLU A 1 497 ? 22.997 24.265 20.884 1.00 94.44 497 GLU A O 1
ATOM 3934 N N . ILE A 1 498 ? 22.074 22.259 20.468 1.00 94.75 498 ILE A N 1
ATOM 3935 C CA . ILE A 1 498 ? 20.679 22.732 20.430 1.00 94.75 498 ILE A CA 1
ATOM 3936 C C . ILE A 1 498 ? 20.296 23.387 21.761 1.00 94.75 498 ILE A C 1
ATOM 3938 O O . ILE A 1 498 ? 19.713 24.469 21.769 1.00 94.75 498 ILE A O 1
ATOM 3942 N N . ALA A 1 499 ? 20.690 22.787 22.888 1.00 94.12 499 ALA A N 1
ATOM 3943 C CA . ALA A 1 499 ? 20.424 23.327 24.222 1.00 94.12 499 ALA A CA 1
ATOM 3944 C C . ALA A 1 499 ? 21.093 24.694 24.494 1.00 94.12 499 ALA A C 1
ATOM 3946 O O . ALA A 1 499 ? 20.772 25.347 25.485 1.00 94.12 499 ALA A O 1
ATOM 3947 N N . ARG A 1 500 ? 22.034 25.126 23.642 1.00 92.38 500 ARG A N 1
ATOM 3948 C CA . ARG A 1 500 ? 22.773 26.397 23.751 1.00 92.38 500 ARG A CA 1
ATOM 3949 C C . ARG A 1 500 ? 22.382 27.422 22.685 1.00 92.38 500 ARG A C 1
ATOM 3951 O O . ARG A 1 500 ? 22.981 28.500 22.643 1.00 92.38 500 ARG A O 1
ATOM 3958 N N . LEU A 1 501 ? 21.434 27.095 21.807 1.00 92.81 501 LEU A N 1
ATOM 3959 C CA . LEU A 1 501 ? 20.986 28.016 20.768 1.00 92.81 501 LEU A CA 1
ATOM 3960 C C . LEU A 1 501 ? 20.286 29.231 21.377 1.00 92.81 501 LEU A C 1
ATOM 3962 O O . LEU A 1 501 ? 19.633 29.156 22.414 1.00 92.81 501 LEU A O 1
ATOM 3966 N N . ASP A 1 502 ? 20.444 30.371 20.714 1.00 91.12 502 ASP A N 1
ATOM 3967 C CA . ASP A 1 502 ? 19.664 31.561 21.022 1.00 91.12 502 ASP A CA 1
ATOM 3968 C C . ASP A 1 502 ? 18.252 31.476 20.438 1.00 91.12 502 ASP A C 1
ATOM 3970 O O . ASP A 1 502 ? 18.011 30.798 19.441 1.00 91.12 502 ASP A O 1
ATOM 3974 N N . GLU A 1 503 ? 17.341 32.222 21.055 1.00 89.75 503 GLU A N 1
ATOM 3975 C CA . GLU A 1 503 ? 15.915 32.236 20.730 1.00 89.75 503 GLU A CA 1
ATOM 3976 C C . GLU A 1 503 ? 15.631 32.561 19.256 1.00 89.75 503 GLU A C 1
ATOM 3978 O O . GLU A 1 503 ? 14.837 31.866 18.635 1.00 89.75 503 GLU A O 1
ATOM 3983 N N . ALA A 1 504 ? 16.347 33.523 18.660 1.00 89.62 504 ALA A N 1
ATOM 3984 C CA . ALA A 1 504 ? 16.171 33.886 17.250 1.00 89.62 504 ALA A CA 1
ATOM 3985 C C . ALA A 1 504 ? 16.548 32.733 16.303 1.00 89.62 504 ALA A C 1
ATOM 3987 O O . ALA A 1 504 ? 15.841 32.446 15.339 1.00 89.62 504 ALA A O 1
ATOM 3988 N N . THR A 1 505 ? 17.643 32.024 16.599 1.00 92.69 505 THR A N 1
ATOM 3989 C CA . THR A 1 505 ? 18.033 30.832 15.830 1.00 92.69 505 THR A CA 1
ATOM 3990 C C . THR A 1 505 ? 17.007 29.705 15.988 1.00 92.69 505 THR A C 1
ATOM 3992 O O . THR A 1 505 ? 16.714 29.006 15.018 1.00 92.69 505 THR A O 1
ATOM 3995 N N . ILE A 1 506 ? 16.458 29.522 17.194 1.00 93.88 506 ILE A N 1
ATOM 3996 C CA . ILE A 1 506 ? 15.414 28.523 17.459 1.00 93.88 506 ILE A CA 1
ATOM 3997 C C . ILE A 1 506 ? 14.138 28.860 16.689 1.00 93.88 506 ILE A C 1
ATOM 3999 O O . ILE A 1 506 ? 13.575 27.963 16.071 1.00 93.88 506 ILE A O 1
ATOM 4003 N N . GLU A 1 507 ? 13.701 30.120 16.689 1.00 91.50 507 GLU A N 1
ATOM 4004 C CA . GLU A 1 507 ? 12.494 30.576 15.992 1.00 91.50 507 GLU A CA 1
ATOM 4005 C C . GLU A 1 507 ? 12.566 30.283 14.487 1.00 91.50 507 GLU A C 1
ATOM 4007 O O . GLU A 1 507 ? 11.658 29.662 13.931 1.00 91.50 507 GLU A O 1
ATOM 4012 N N . GLU A 1 508 ? 13.687 30.622 13.844 1.00 89.44 508 GLU A N 1
ATOM 4013 C CA . GLU A 1 508 ? 13.897 30.370 12.414 1.00 89.44 508 GLU A CA 1
ATOM 4014 C C . GLU A 1 508 ? 14.053 28.868 12.084 1.00 89.44 508 GLU A C 1
ATOM 4016 O O . GLU A 1 508 ? 13.572 28.405 11.049 1.00 89.44 508 GLU A O 1
ATOM 4021 N N . ALA A 1 509 ? 14.684 28.073 12.958 1.00 91.56 509 ALA A N 1
ATOM 4022 C CA . ALA A 1 509 ? 14.978 26.657 12.697 1.00 91.56 509 ALA A CA 1
ATOM 4023 C C . ALA A 1 509 ? 13.970 25.656 13.300 1.00 91.56 509 ALA A C 1
ATOM 4025 O O . ALA A 1 509 ? 14.123 24.441 13.115 1.00 91.56 509 ALA A O 1
ATOM 4026 N N . LEU A 1 510 ? 12.933 26.134 13.997 1.00 91.56 510 LEU A N 1
ATOM 4027 C CA . LEU A 1 510 ? 12.065 25.346 14.880 1.00 91.56 510 LEU A CA 1
ATOM 4028 C C . LEU A 1 510 ? 11.512 24.069 14.233 1.00 91.56 510 LEU A C 1
ATOM 4030 O O . LEU A 1 510 ? 11.549 22.989 14.824 1.00 91.56 510 LEU A O 1
ATOM 4034 N N . GLN A 1 511 ? 10.998 24.170 13.007 1.00 85.19 511 GLN A N 1
ATOM 4035 C CA . GLN A 1 511 ? 10.372 23.036 12.318 1.00 85.19 511 GLN A CA 1
ATOM 4036 C C . GLN A 1 511 ? 11.380 21.928 11.989 1.00 85.19 511 GLN A C 1
ATOM 4038 O O . GLN A 1 511 ? 11.080 20.746 12.159 1.00 85.19 511 GLN A O 1
ATOM 4043 N N . GLY A 1 512 ? 12.594 22.301 11.574 1.00 85.88 512 GLY A N 1
ATOM 4044 C CA . GLY A 1 512 ? 13.671 21.346 11.323 1.00 85.88 512 GLY A CA 1
ATOM 4045 C C . GLY A 1 512 ? 14.121 20.666 12.615 1.00 85.88 512 GLY A C 1
ATOM 4046 O O . GLY A 1 512 ? 14.213 19.442 12.664 1.00 85.88 512 GLY A O 1
ATOM 4047 N N . LEU A 1 513 ? 14.333 21.443 13.682 1.00 92.88 513 LEU A N 1
ATOM 4048 C CA . LEU A 1 513 ? 14.819 20.939 14.972 1.00 92.88 513 LEU A CA 1
ATOM 4049 C C . LEU A 1 513 ? 13.802 20.028 15.677 1.00 92.88 513 LEU A C 1
ATOM 4051 O O . LEU A 1 513 ? 14.162 18.962 16.176 1.00 92.88 513 LEU A O 1
ATOM 4055 N N . THR A 1 514 ? 12.520 20.395 15.682 1.00 89.12 514 THR A N 1
ATOM 4056 C CA . THR A 1 514 ? 11.469 19.555 16.282 1.00 89.12 514 THR A CA 1
ATOM 4057 C C . THR A 1 514 ? 11.229 18.277 15.474 1.00 89.12 514 THR A C 1
ATOM 4059 O O . THR A 1 514 ? 11.093 17.201 16.060 1.00 89.12 514 THR A O 1
ATOM 4062 N N . SER A 1 515 ? 11.271 18.353 14.135 1.00 83.62 515 SER A N 1
ATOM 4063 C CA . SER A 1 515 ? 11.241 17.167 13.269 1.00 83.62 515 SER A CA 1
ATOM 4064 C C . SER A 1 515 ? 12.427 16.245 13.552 1.00 83.62 515 SER A C 1
ATOM 4066 O O . SER A 1 515 ? 12.243 15.036 13.685 1.00 83.62 515 SER A O 1
ATOM 4068 N N . TRP A 1 516 ? 13.631 16.801 13.684 1.00 89.62 516 TRP A N 1
ATOM 4069 C CA . TRP A 1 516 ? 14.845 16.051 13.993 1.00 89.62 516 TRP A CA 1
ATOM 4070 C C . TRP A 1 516 ? 14.732 15.280 15.307 1.00 89.62 516 TRP A C 1
ATOM 4072 O O . TRP A 1 516 ? 15.001 14.081 15.340 1.00 89.62 516 TRP A O 1
ATOM 4082 N N . MET A 1 517 ? 14.249 15.923 16.374 1.00 88.00 517 MET A N 1
ATOM 4083 C CA . MET A 1 517 ? 14.050 15.240 17.656 1.00 88.00 517 MET A CA 1
ATOM 4084 C C . MET A 1 517 ? 13.091 14.052 17.531 1.00 88.00 517 MET A C 1
ATOM 4086 O O . MET A 1 517 ? 13.377 12.983 18.061 1.00 88.00 517 MET A O 1
ATOM 4090 N N . SER A 1 518 ? 11.996 14.201 16.779 1.00 79.94 518 SER A N 1
ATOM 4091 C CA . SER A 1 518 ? 11.027 13.113 16.558 1.00 79.94 518 SER A CA 1
ATOM 4092 C C . SER A 1 518 ? 11.569 11.943 15.719 1.00 79.94 518 SER A C 1
ATOM 4094 O O . SER A 1 518 ? 11.016 10.844 15.767 1.00 79.94 518 SER A O 1
ATOM 4096 N N . ILE A 1 519 ? 12.629 12.181 14.936 1.00 82.12 519 ILE A N 1
ATOM 4097 C CA . ILE A 1 519 ? 13.317 11.175 14.115 1.00 82.12 519 ILE A CA 1
ATOM 4098 C C . ILE A 1 519 ? 14.315 10.371 14.960 1.00 82.12 519 ILE A C 1
ATOM 4100 O O . ILE A 1 519 ? 14.454 9.165 14.761 1.00 82.12 519 ILE A O 1
ATOM 4104 N N . TRP A 1 520 ? 15.012 11.031 15.888 1.00 86.25 520 TRP A N 1
ATOM 4105 C CA . TRP A 1 520 ? 16.085 10.425 16.686 1.00 86.25 520 TRP A CA 1
ATOM 4106 C C . TRP A 1 520 ? 15.641 9.890 18.053 1.00 86.25 520 TRP A C 1
ATOM 4108 O O . TRP A 1 520 ? 16.405 9.166 18.691 1.00 86.25 520 TRP A O 1
ATOM 4118 N N . ASP A 1 521 ? 14.417 10.187 18.494 1.00 80.50 521 ASP A N 1
ATOM 4119 C CA . ASP A 1 521 ? 13.899 9.831 19.823 1.00 80.50 521 ASP A CA 1
ATOM 4120 C C . ASP A 1 521 ? 14.040 8.340 20.195 1.00 80.50 521 ASP A C 1
ATOM 4122 O O . ASP A 1 521 ? 14.390 8.014 21.327 1.00 80.50 521 ASP A O 1
ATOM 4126 N N . ARG A 1 522 ? 13.849 7.420 19.242 1.00 81.25 522 ARG A N 1
ATOM 4127 C CA . ARG A 1 522 ? 13.990 5.965 19.449 1.00 81.25 522 ARG A CA 1
ATOM 4128 C C . ARG A 1 522 ? 15.430 5.516 19.701 1.00 81.25 522 ARG A C 1
ATOM 4130 O O . ARG A 1 522 ? 15.638 4.510 20.382 1.00 81.25 522 ARG A O 1
ATOM 4137 N N . LEU A 1 523 ? 16.406 6.224 19.132 1.00 84.88 523 LEU A N 1
ATOM 4138 C CA . LEU A 1 523 ? 17.836 5.937 19.286 1.00 84.88 523 LEU A CA 1
ATOM 4139 C C . LEU A 1 523 ? 18.461 6.667 20.477 1.00 84.88 523 LEU A C 1
ATOM 4141 O O . LEU A 1 523 ? 19.523 6.257 20.930 1.00 84.88 523 LEU A O 1
ATOM 4145 N N . LEU A 1 524 ? 17.801 7.707 20.984 1.00 86.38 524 LEU A N 1
ATOM 4146 C CA . LEU A 1 524 ? 18.221 8.493 22.146 1.00 86.38 524 LEU A CA 1
ATOM 4147 C C . LEU A 1 524 ? 17.322 8.249 23.372 1.00 86.38 524 LEU A C 1
ATOM 4149 O O . LEU A 1 524 ? 17.144 9.126 24.215 1.00 86.38 524 LEU A O 1
ATOM 4153 N N . ASN A 1 525 ? 16.709 7.066 23.456 1.00 83.69 525 ASN A N 1
ATOM 4154 C CA . ASN A 1 525 ? 15.805 6.727 24.550 1.00 83.69 525 ASN A CA 1
ATOM 4155 C C . ASN A 1 525 ? 16.540 6.756 25.904 1.00 83.69 525 ASN A C 1
ATOM 4157 O O . ASN A 1 525 ? 17.546 6.070 26.071 1.00 83.69 525 ASN A O 1
ATOM 4161 N N . GLY A 1 526 ? 16.011 7.521 26.863 1.00 81.06 526 GLY A N 1
ATOM 4162 C CA . GLY A 1 526 ? 16.563 7.666 28.208 1.00 81.06 526 GLY A CA 1
ATOM 4163 C C . GLY A 1 526 ? 17.731 8.648 28.339 1.00 81.06 526 GLY A C 1
ATOM 4164 O O . GLY A 1 526 ? 18.276 8.763 29.432 1.00 81.06 526 GLY A O 1
ATOM 4165 N N . GLU A 1 527 ? 18.117 9.356 27.274 1.00 88.75 527 GLU A N 1
ATOM 4166 C CA . GLU A 1 527 ? 19.259 10.280 27.295 1.00 88.75 527 GLU A CA 1
ATOM 4167 C C . GLU A 1 527 ? 18.867 11.679 27.802 1.00 88.75 527 GLU A C 1
ATOM 4169 O O . GLU A 1 527 ? 18.023 12.363 27.216 1.00 88.75 527 GLU A O 1
ATOM 4174 N N . ASP A 1 528 ? 19.532 12.153 28.860 1.00 91.56 528 ASP A N 1
ATOM 4175 C CA . ASP A 1 528 ? 19.256 13.462 29.472 1.00 91.56 528 ASP A CA 1
ATOM 4176 C C . ASP A 1 528 ? 19.538 14.637 28.523 1.00 91.56 528 ASP A C 1
ATOM 4178 O O . ASP A 1 528 ? 18.839 15.654 28.561 1.00 91.56 528 ASP A O 1
ATOM 4182 N N . ASP A 1 529 ? 20.544 14.514 27.653 1.00 92.81 529 ASP A N 1
ATOM 4183 C CA . ASP A 1 529 ? 20.905 15.567 26.698 1.00 92.81 529 ASP A CA 1
ATOM 4184 C C . ASP A 1 529 ? 19.768 15.850 25.708 1.00 92.81 529 ASP A C 1
ATOM 4186 O O . ASP A 1 529 ? 19.523 17.012 25.366 1.00 92.81 529 ASP A O 1
ATOM 4190 N N . LEU A 1 530 ? 19.003 14.823 25.315 1.00 92.88 530 LEU A N 1
ATOM 4191 C CA . LEU A 1 530 ? 17.817 14.994 24.477 1.00 92.88 530 LEU A CA 1
ATOM 4192 C C . LEU A 1 530 ? 16.772 15.871 25.176 1.00 92.88 530 LEU A C 1
ATOM 4194 O O . LEU A 1 530 ? 16.169 16.737 24.543 1.00 92.88 530 LEU A O 1
ATOM 4198 N N . ILE A 1 531 ? 16.582 15.694 26.485 1.00 94.56 531 ILE A N 1
ATOM 4199 C CA . ILE A 1 531 ? 15.616 16.478 27.265 1.00 94.56 531 ILE A CA 1
ATOM 4200 C C . ILE A 1 531 ? 16.120 17.895 27.535 1.00 94.56 531 ILE A C 1
ATOM 4202 O O . ILE A 1 531 ? 15.330 18.836 27.547 1.00 94.56 531 ILE A O 1
ATOM 4206 N N . ARG A 1 532 ? 17.432 18.104 27.667 1.00 95.12 532 ARG A N 1
ATOM 4207 C CA . ARG A 1 532 ? 17.999 19.463 27.714 1.00 95.12 532 ARG A CA 1
ATOM 4208 C C . ARG A 1 532 ? 17.755 20.219 26.407 1.00 95.12 532 ARG A C 1
ATOM 4210 O O . ARG A 1 532 ? 17.368 21.384 26.449 1.00 95.12 532 ARG A O 1
ATOM 4217 N N . ALA A 1 533 ? 17.917 19.554 25.261 1.00 95.56 533 ALA A N 1
ATOM 4218 C CA . ALA A 1 533 ? 17.558 20.121 23.961 1.00 95.56 533 ALA A CA 1
ATOM 4219 C C . ALA A 1 533 ? 16.046 20.384 23.859 1.00 95.56 533 ALA A C 1
ATOM 4221 O O . ALA A 1 533 ? 15.632 21.451 23.412 1.00 95.56 533 ALA A O 1
ATOM 4222 N N . TRP A 1 534 ? 15.223 19.448 24.346 1.00 96.38 534 TRP A N 1
ATOM 4223 C CA . TRP A 1 534 ? 13.766 19.593 24.414 1.00 96.38 534 TRP A CA 1
ATOM 4224 C C . TRP A 1 534 ? 13.354 20.863 25.167 1.00 96.38 534 TRP A C 1
ATOM 4226 O O . TRP A 1 534 ? 12.552 21.651 24.669 1.00 96.38 534 TRP A O 1
ATOM 4236 N N . LEU A 1 535 ? 13.946 21.086 26.346 1.00 96.19 535 LEU A N 1
ATOM 4237 C CA . LEU A 1 535 ? 13.676 22.237 27.209 1.00 96.19 535 LEU A CA 1
ATOM 4238 C C . LEU A 1 535 ? 14.014 23.570 26.539 1.00 96.19 535 LEU A C 1
ATOM 4240 O O . LEU A 1 535 ? 13.306 24.548 26.761 1.00 96.19 535 LEU A O 1
ATOM 4244 N N . ALA A 1 536 ? 15.059 23.607 25.710 1.00 96.44 536 ALA A N 1
ATOM 4245 C CA . ALA A 1 536 ? 15.420 24.803 24.957 1.00 96.44 536 ALA A CA 1
ATOM 4246 C C . ALA A 1 536 ? 14.397 25.128 23.854 1.00 96.44 536 ALA A C 1
ATOM 4248 O O . ALA A 1 536 ? 14.079 26.293 23.640 1.00 96.44 536 ALA A O 1
ATOM 4249 N N . LEU A 1 537 ? 13.845 24.111 23.179 1.00 96.62 537 LEU A N 1
ATOM 4250 C CA . LEU A 1 537 ? 12.892 24.298 22.076 1.00 96.62 537 LEU A CA 1
ATOM 4251 C C . LEU A 1 537 ? 11.445 24.529 22.539 1.00 96.62 537 LEU A C 1
ATOM 4253 O O . LEU A 1 537 ? 10.651 25.132 21.813 1.00 96.62 537 LEU A O 1
ATOM 4257 N N . TRP A 1 538 ? 11.081 24.029 23.723 1.00 96.88 538 TRP A N 1
ATOM 4258 C CA . TRP A 1 538 ? 9.698 24.012 24.201 1.00 96.88 538 TRP A CA 1
ATOM 4259 C C . TRP A 1 538 ? 9.013 25.392 24.246 1.00 96.88 538 TRP A C 1
ATOM 4261 O O . TRP A 1 538 ? 7.902 25.493 23.716 1.00 96.88 538 TRP A O 1
ATOM 4271 N N . PRO A 1 539 ? 9.618 26.469 24.795 1.00 96.31 539 PRO A N 1
ATOM 4272 C CA . PRO A 1 539 ? 8.953 27.773 24.889 1.00 96.31 539 PRO A CA 1
ATOM 4273 C C . PRO A 1 539 ? 8.533 28.332 23.522 1.00 96.31 539 PRO A C 1
ATOM 4275 O O . PRO A 1 539 ? 7.365 28.676 23.325 1.00 96.31 539 PRO A O 1
ATOM 4278 N N . THR A 1 540 ? 9.448 28.331 22.549 1.00 95.69 540 THR A N 1
ATOM 4279 C CA . THR A 1 540 ? 9.195 28.824 21.187 1.00 95.69 540 THR A CA 1
ATOM 4280 C C . THR A 1 540 ? 8.201 27.931 20.437 1.00 95.69 540 THR A C 1
ATOM 4282 O O . THR A 1 540 ? 7.348 28.426 19.696 1.00 95.69 540 THR A O 1
ATOM 4285 N N . ALA A 1 541 ? 8.238 26.611 20.666 1.00 94.62 541 ALA A N 1
ATOM 4286 C CA . ALA A 1 541 ? 7.252 25.683 20.111 1.00 94.62 541 ALA A CA 1
ATOM 4287 C C . ALA A 1 541 ? 5.831 25.969 20.617 1.00 94.62 541 ALA A C 1
ATOM 4289 O O . ALA A 1 541 ? 4.879 25.958 19.826 1.00 94.62 541 ALA A O 1
ATOM 4290 N N . VAL A 1 542 ? 5.686 26.241 21.918 1.00 96.12 542 VAL A N 1
ATOM 4291 C CA . VAL A 1 542 ? 4.409 26.594 22.552 1.00 96.12 542 VAL A CA 1
ATOM 4292 C C . VAL A 1 542 ? 3.862 27.896 21.983 1.00 96.12 542 VAL A C 1
ATOM 4294 O O . VAL A 1 542 ? 2.686 27.948 21.612 1.00 96.12 542 VAL A O 1
ATOM 4297 N N . GLU A 1 543 ? 4.695 28.931 21.885 1.00 94.44 543 GLU A N 1
ATOM 4298 C CA . GLU A 1 543 ? 4.295 30.219 21.322 1.00 94.44 543 GLU A CA 1
ATOM 4299 C C . GLU A 1 543 ? 3.827 30.074 19.869 1.00 94.44 543 GLU A C 1
ATOM 4301 O O . GLU A 1 543 ? 2.685 30.420 19.551 1.00 94.44 543 GLU A O 1
ATOM 4306 N N . THR A 1 544 ? 4.646 29.445 19.023 1.00 91.62 544 THR A N 1
ATOM 4307 C CA . THR A 1 544 ? 4.340 29.230 17.599 1.00 91.62 544 THR A CA 1
ATOM 4308 C C . THR A 1 544 ? 3.042 28.443 17.411 1.00 91.62 544 THR A C 1
ATOM 4310 O O . THR A 1 544 ? 2.196 28.799 16.588 1.00 91.62 544 THR A O 1
ATOM 4313 N N . THR A 1 545 ? 2.839 27.378 18.192 1.00 91.00 545 THR A N 1
ATOM 4314 C CA . THR A 1 545 ? 1.639 26.527 18.093 1.00 91.00 545 THR A CA 1
ATOM 4315 C C . THR A 1 545 ? 0.382 27.270 18.548 1.00 91.00 545 THR A C 1
ATOM 4317 O O . THR A 1 545 ? -0.679 27.130 17.942 1.00 91.00 545 THR A O 1
ATOM 4320 N N . ASN A 1 546 ? 0.485 28.098 19.590 1.00 92.25 546 ASN A N 1
ATOM 4321 C CA . ASN A 1 546 ? -0.639 28.902 20.062 1.00 92.25 546 ASN A CA 1
ATOM 4322 C C . ASN A 1 546 ? -1.024 30.015 19.074 1.00 92.25 546 ASN A C 1
ATOM 4324 O O . ASN A 1 546 ? -2.212 30.309 18.938 1.00 92.25 546 ASN A O 1
ATOM 4328 N N . GLN A 1 547 ? -0.053 30.609 18.373 1.00 88.25 547 GLN A N 1
ATOM 4329 C CA . GLN A 1 547 ? -0.297 31.649 17.366 1.00 88.25 547 GLN A CA 1
ATOM 4330 C C . GLN A 1 547 ? -0.875 31.089 16.052 1.00 88.25 547 GLN A C 1
ATOM 4332 O O . GLN A 1 547 ? -1.713 31.733 15.424 1.00 88.25 547 GLN A O 1
ATOM 4337 N N . SER A 1 548 ? -0.469 29.880 15.650 1.00 76.44 548 SER A N 1
ATOM 4338 C CA . SER A 1 548 ? -0.833 29.248 14.367 1.00 76.44 548 SER A CA 1
ATOM 4339 C C . SER A 1 548 ? -2.062 28.326 14.422 1.00 76.44 548 SER A C 1
ATOM 4341 O O . SER A 1 548 ? -2.328 27.590 13.475 1.00 76.44 548 SER A O 1
ATOM 4343 N N . ALA A 1 549 ? -2.825 28.341 15.519 1.00 66.19 549 ALA A N 1
ATOM 4344 C CA . ALA A 1 549 ? -3.890 27.375 15.787 1.00 66.19 549 ALA A CA 1
ATOM 4345 C C . ALA A 1 549 ? -5.051 27.413 14.763 1.00 66.19 549 ALA A C 1
ATOM 4347 O O . ALA A 1 549 ? -6.071 28.082 14.960 1.00 66.19 549 ALA A O 1
ATOM 4348 N N . GLU A 1 550 ? -4.955 26.618 13.694 1.00 62.84 550 GLU A N 1
ATOM 4349 C CA . GLU A 1 550 ? -6.067 26.347 12.781 1.00 62.84 550 GLU A CA 1
ATOM 4350 C C . GLU A 1 550 ? -7.088 25.399 13.433 1.00 62.84 550 GLU A C 1
ATOM 4352 O O . GLU A 1 550 ? -6.967 24.176 13.411 1.00 62.84 550 GLU A O 1
ATOM 4357 N N . LYS A 1 551 ? -8.157 25.965 14.006 1.00 64.88 551 LYS A N 1
ATOM 4358 C CA . LYS A 1 551 ? -9.212 25.208 14.718 1.00 64.88 551 LYS A CA 1
ATOM 4359 C C . LYS A 1 551 ? -10.136 24.368 13.821 1.00 64.88 551 LYS A C 1
ATOM 4361 O O . LYS A 1 551 ? -11.074 23.761 14.325 1.00 64.88 551 LYS A O 1
ATOM 4366 N N . LYS A 1 552 ? -9.932 24.377 12.499 1.00 66.56 552 LYS A N 1
ATOM 4367 C CA . LYS A 1 552 ? -10.777 23.651 11.528 1.00 66.56 552 LYS A CA 1
ATOM 4368 C C . LYS A 1 552 ? -10.288 22.227 11.243 1.00 66.56 552 LYS A C 1
ATOM 4370 O O . LYS A 1 552 ? -11.035 21.452 10.653 1.00 66.56 552 LYS A O 1
ATOM 4375 N N . VAL A 1 553 ? -9.060 21.896 11.642 1.00 71.69 553 VAL A N 1
ATOM 4376 C CA . VAL A 1 553 ? -8.460 20.563 11.497 1.00 71.69 553 VAL A CA 1
ATOM 4377 C C . VAL A 1 553 ? -8.713 19.760 12.786 1.00 71.69 553 VAL A C 1
ATOM 4379 O O . VAL A 1 553 ? -8.573 20.337 13.868 1.00 71.69 553 VAL A O 1
ATOM 4382 N N . PRO A 1 554 ? -9.076 18.461 12.717 1.00 76.81 554 PRO A N 1
ATOM 4383 C CA . PRO A 1 554 ? -9.257 17.621 13.907 1.00 76.81 554 PRO A CA 1
ATOM 4384 C C . PRO A 1 554 ? -8.035 17.654 14.834 1.00 76.81 554 PRO A C 1
ATOM 4386 O O . PRO A 1 554 ? -6.901 17.697 14.351 1.00 76.81 554 PRO A O 1
ATOM 4389 N N . LEU A 1 555 ? -8.239 17.604 16.160 1.00 81.50 555 LEU A N 1
ATOM 4390 C CA . LEU A 1 555 ? -7.154 17.634 17.156 1.00 81.50 555 LEU A CA 1
ATOM 4391 C C . LEU A 1 555 ? -6.114 16.549 16.904 1.00 81.50 555 LEU A C 1
ATOM 4393 O O . LEU A 1 555 ? -4.924 16.831 17.006 1.00 81.50 555 LEU A O 1
ATOM 4397 N N . ARG A 1 556 ? -6.552 15.356 16.490 1.00 79.56 556 ARG A N 1
ATOM 4398 C CA . ARG A 1 556 ? -5.661 14.264 16.082 1.00 79.56 556 ARG A CA 1
ATOM 4399 C C . ARG A 1 556 ? -4.593 14.740 15.098 1.00 79.56 556 ARG A C 1
ATOM 4401 O O . ARG A 1 556 ? -3.411 14.632 15.400 1.00 79.56 556 ARG A O 1
ATOM 4408 N N . ASP A 1 557 ? -5.002 15.278 13.955 1.00 73.62 557 ASP A N 1
ATOM 4409 C CA . ASP A 1 557 ? -4.087 15.557 12.847 1.00 73.62 557 ASP A CA 1
ATOM 4410 C C . ASP A 1 557 ? -3.139 16.710 13.198 1.00 73.62 557 ASP A C 1
ATOM 4412 O O . ASP A 1 557 ? -1.924 16.576 13.057 1.00 73.62 557 ASP A O 1
ATOM 4416 N N . ARG A 1 558 ? -3.676 17.799 13.767 1.00 80.81 558 ARG A N 1
ATOM 4417 C CA . ARG A 1 558 ? -2.862 18.953 14.184 1.00 80.81 558 ARG A CA 1
ATOM 4418 C C . ARG A 1 558 ? -1.940 18.645 15.365 1.00 80.81 558 ARG A C 1
ATOM 4420 O O . ARG A 1 558 ? -0.855 19.213 15.437 1.00 80.81 558 ARG A O 1
ATOM 4427 N N . SER A 1 559 ? -2.326 17.722 16.255 1.00 82.56 559 SER A N 1
ATOM 4428 C CA . SER A 1 559 ? -1.472 17.310 17.373 1.00 82.56 559 SER A CA 1
ATOM 4429 C C . SER A 1 559 ? -0.220 16.577 16.915 1.00 82.56 559 SER A C 1
ATOM 4431 O O . SER A 1 559 ? 0.766 16.663 17.624 1.00 82.56 559 SER A O 1
ATOM 4433 N N . TYR A 1 560 ? -0.214 15.894 15.764 1.00 78.56 560 TYR A N 1
ATOM 4434 C CA . TYR A 1 560 ? 0.963 15.167 15.260 1.00 78.56 560 TYR A CA 1
ATOM 4435 C C . TYR A 1 560 ? 1.772 15.939 14.212 1.00 78.56 560 TYR A C 1
ATOM 4437 O O . TYR A 1 560 ? 2.832 15.469 13.809 1.00 78.56 560 TYR A O 1
ATOM 4445 N N . SER A 1 561 ? 1.291 17.097 13.754 1.00 76.75 561 SER A N 1
ATOM 4446 C CA . SER A 1 561 ? 1.961 17.900 12.723 1.00 76.75 561 SER A CA 1
ATOM 4447 C C . SER A 1 561 ? 2.569 19.205 13.243 1.00 76.75 561 SER A C 1
ATOM 4449 O O . SER A 1 561 ? 3.227 19.908 12.480 1.00 76.75 561 SER A O 1
ATOM 4451 N N . SER A 1 562 ? 2.317 19.576 14.501 1.00 85.69 562 SER A N 1
ATOM 4452 C CA . SER A 1 562 ? 2.812 20.822 15.097 1.00 85.69 562 SER A CA 1
ATOM 4453 C C . SER A 1 562 ? 4.191 20.661 15.748 1.00 85.69 562 SER A C 1
ATOM 4455 O O . SER A 1 562 ? 4.632 19.553 16.062 1.00 85.69 562 SER A O 1
ATOM 4457 N N . ALA A 1 563 ? 4.860 21.788 16.016 1.00 88.44 563 ALA A N 1
ATOM 4458 C CA . ALA A 1 563 ? 6.132 21.809 16.741 1.00 88.44 563 ALA A CA 1
ATOM 4459 C C . ALA A 1 563 ? 5.989 21.202 18.151 1.00 88.44 563 ALA A C 1
ATOM 4461 O O . ALA A 1 563 ? 6.794 20.361 18.550 1.00 88.44 563 ALA A O 1
ATOM 4462 N N . VAL A 1 564 ? 4.920 21.565 18.874 1.00 92.69 564 VAL A N 1
ATOM 4463 C CA . VAL A 1 564 ? 4.567 20.953 20.169 1.00 92.69 564 VAL A CA 1
ATOM 4464 C C . VAL A 1 564 ? 4.323 19.457 20.010 1.00 92.69 564 VAL A C 1
ATOM 4466 O O . VAL A 1 564 ? 4.823 18.667 20.804 1.00 92.69 564 VAL A O 1
ATOM 4469 N N . GLY A 1 565 ? 3.606 19.058 18.964 1.00 87.06 565 GLY A N 1
ATOM 4470 C CA . GLY A 1 565 ? 3.315 17.668 18.654 1.00 87.06 565 GLY A CA 1
ATOM 4471 C C . GLY A 1 565 ? 4.552 16.793 18.494 1.00 87.06 565 GLY A C 1
ATOM 4472 O O . GLY A 1 565 ? 4.653 15.728 19.106 1.00 87.06 565 GLY A O 1
ATOM 4473 N N . ASN A 1 566 ? 5.513 17.269 17.706 1.00 86.50 566 ASN A N 1
ATOM 4474 C CA . ASN A 1 566 ? 6.790 16.594 17.492 1.00 86.50 566 ASN A CA 1
ATOM 4475 C C . ASN A 1 566 ? 7.594 16.481 18.795 1.00 86.50 566 ASN A C 1
ATOM 4477 O O . ASN A 1 566 ? 8.138 15.417 19.096 1.00 86.50 566 ASN A O 1
ATOM 4481 N N . LEU A 1 567 ? 7.623 17.552 19.597 1.00 92.44 567 LEU A N 1
ATOM 4482 C CA . LEU A 1 567 ? 8.316 17.570 20.885 1.00 92.44 567 LEU A CA 1
ATOM 4483 C C . LEU A 1 567 ? 7.673 16.633 21.911 1.00 92.44 567 LEU A C 1
ATOM 4485 O O . LEU A 1 567 ? 8.392 15.928 22.616 1.00 92.44 567 LEU A O 1
ATOM 4489 N N . VAL A 1 568 ? 6.343 16.580 22.002 1.00 91.06 568 VAL A N 1
ATOM 4490 C CA . VAL A 1 568 ? 5.656 15.661 22.924 1.00 91.06 568 VAL A CA 1
ATOM 4491 C C . VAL A 1 568 ? 5.865 14.209 22.506 1.00 91.06 568 VAL A C 1
ATOM 4493 O O . VAL A 1 568 ? 6.161 13.379 23.364 1.00 91.06 568 VAL A O 1
ATOM 4496 N N . SER A 1 569 ? 5.822 13.906 21.206 1.00 86.06 569 SER A N 1
ATOM 4497 C CA . SER A 1 569 ? 6.166 12.570 20.710 1.00 86.06 569 SER A CA 1
ATOM 4498 C C . SER A 1 569 ? 7.599 12.184 21.094 1.00 86.06 569 SER A C 1
ATOM 4500 O O . SER A 1 569 ? 7.808 11.086 21.609 1.00 86.06 569 SER A O 1
ATOM 4502 N N . ALA A 1 570 ? 8.571 13.081 20.891 1.00 86.94 570 ALA A N 1
ATOM 4503 C CA . ALA A 1 570 ? 9.964 12.831 21.260 1.00 86.94 570 ALA A CA 1
ATOM 4504 C C . ALA A 1 570 ? 10.120 12.597 22.773 1.00 86.94 570 ALA A C 1
ATOM 4506 O O . ALA A 1 570 ? 10.757 11.631 23.188 1.00 86.94 570 ALA A O 1
ATOM 4507 N N . PHE A 1 571 ? 9.466 13.418 23.600 1.00 90.75 571 PHE A N 1
ATOM 4508 C CA . PHE A 1 571 ? 9.446 13.260 25.056 1.00 90.75 571 PHE A CA 1
ATOM 4509 C C . PHE A 1 571 ? 8.860 11.909 25.488 1.00 90.75 571 PHE A C 1
ATOM 4511 O O . PHE A 1 571 ? 9.468 11.193 26.282 1.00 90.75 571 PHE A O 1
ATOM 4518 N N . MET A 1 572 ? 7.702 11.526 24.939 1.00 87.69 572 MET A N 1
ATOM 4519 C CA . MET A 1 572 ? 7.036 10.257 25.244 1.00 87.69 572 MET A CA 1
ATOM 4520 C C . MET A 1 572 ? 7.904 9.040 24.920 1.00 87.69 572 MET A C 1
ATOM 4522 O O . MET A 1 572 ? 7.865 8.054 25.653 1.00 87.69 572 MET A O 1
ATOM 4526 N N . ARG A 1 573 ? 8.656 9.080 23.815 1.00 83.31 573 ARG A N 1
ATOM 4527 C CA . ARG A 1 573 ? 9.519 7.962 23.399 1.00 83.31 573 ARG A CA 1
ATOM 4528 C C . ARG A 1 573 ? 10.849 7.927 24.139 1.00 83.31 573 ARG A C 1
ATOM 4530 O O . ARG A 1 573 ? 11.406 6.845 24.294 1.00 83.31 573 ARG A O 1
ATOM 4537 N N . ALA A 1 574 ? 11.326 9.080 24.597 1.00 83.75 574 ALA A N 1
ATOM 4538 C CA . ALA A 1 574 ? 12.538 9.189 25.393 1.00 83.75 574 ALA A CA 1
ATOM 4539 C C . ALA A 1 574 ? 12.331 8.813 26.865 1.00 83.75 574 ALA A C 1
ATOM 4541 O O . ALA A 1 574 ? 13.304 8.517 27.554 1.00 83.75 574 ALA A O 1
ATOM 4542 N N . CYS A 1 575 ? 11.083 8.850 27.346 1.00 84.44 575 CYS A N 1
ATOM 4543 C CA . CYS A 1 575 ? 10.724 8.521 28.719 1.00 84.44 575 CYS A CA 1
ATOM 4544 C C . CYS A 1 575 ? 11.332 7.168 29.156 1.00 84.44 575 CYS A C 1
ATOM 4546 O O . CYS A 1 575 ? 11.020 6.133 28.557 1.00 84.44 575 CYS A O 1
ATOM 4548 N N . PRO A 1 576 ? 12.164 7.147 30.213 1.00 80.44 576 PRO A N 1
ATOM 4549 C CA . PRO A 1 576 ? 12.884 5.949 30.625 1.00 80.44 576 PRO A CA 1
ATOM 4550 C C . PRO A 1 576 ? 11.951 4.896 31.233 1.00 80.44 576 PRO A C 1
ATOM 4552 O O . PRO A 1 576 ? 11.020 5.195 31.980 1.00 80.44 576 PRO A O 1
ATOM 4555 N N . SER A 1 577 ? 12.234 3.616 30.995 1.00 78.44 577 SER A N 1
ATOM 4556 C CA . SER A 1 577 ? 11.539 2.539 31.710 1.00 78.44 577 SER A CA 1
ATOM 4557 C C . SER A 1 577 ? 11.885 2.565 33.203 1.00 78.44 577 SER A C 1
ATOM 4559 O O . SER A 1 577 ? 13.056 2.712 33.551 1.00 78.44 577 SER A O 1
ATOM 4561 N N . PHE A 1 578 ? 10.910 2.336 34.087 1.00 73.31 578 PHE A N 1
ATOM 4562 C CA . PHE A 1 578 ? 11.145 2.322 35.532 1.00 73.31 578 PHE A CA 1
ATOM 4563 C C . PHE A 1 578 ? 10.512 1.124 36.240 1.00 73.31 578 PHE A C 1
ATOM 4565 O O . PHE A 1 578 ? 9.530 0.536 35.785 1.00 73.31 578 PHE A O 1
ATOM 4572 N N . LYS A 1 579 ? 11.114 0.742 37.371 1.00 71.00 579 LYS A N 1
ATOM 4573 C CA . LYS A 1 579 ? 10.545 -0.221 38.321 1.00 71.00 579 LYS A CA 1
ATOM 4574 C C . LYS A 1 579 ? 9.657 0.527 39.314 1.00 71.00 579 LYS A C 1
ATOM 4576 O O . LYS A 1 579 ? 9.842 1.718 39.529 1.00 71.00 579 LYS A O 1
ATOM 4581 N N . LYS A 1 580 ? 8.736 -0.186 39.965 1.00 61.19 580 LYS A N 1
ATOM 4582 C CA . LYS A 1 580 ? 7.721 0.387 40.871 1.00 61.19 580 LYS A CA 1
ATOM 4583 C C . LYS A 1 580 ? 8.278 1.322 41.966 1.00 61.19 580 LYS A C 1
ATOM 4585 O O . LYS A 1 580 ? 7.562 2.216 42.394 1.00 61.19 580 LYS A O 1
ATOM 4590 N N . ASP A 1 581 ? 9.542 1.156 42.360 1.00 64.44 581 ASP A N 1
ATOM 4591 C CA . ASP A 1 581 ? 10.194 1.936 43.425 1.00 64.44 581 ASP A CA 1
ATOM 4592 C C . ASP A 1 581 ? 11.173 3.014 42.910 1.00 64.44 581 ASP A C 1
ATOM 4594 O O . ASP A 1 581 ? 11.884 3.639 43.693 1.00 64.44 581 ASP A O 1
ATOM 4598 N N . THR A 1 582 ? 11.239 3.240 41.594 1.00 71.50 582 THR A N 1
ATOM 4599 C CA . THR A 1 582 ? 12.089 4.272 40.973 1.00 71.50 582 THR A CA 1
ATOM 4600 C C . THR A 1 582 ? 11.227 5.384 40.384 1.00 71.50 582 THR A C 1
ATOM 4602 O O . THR A 1 582 ? 10.271 5.090 39.672 1.00 71.50 582 THR A O 1
ATOM 4605 N N . LYS A 1 583 ? 11.577 6.649 40.652 1.00 76.38 583 LYS A N 1
ATOM 4606 C CA . LYS A 1 583 ? 10.881 7.840 40.134 1.00 76.38 583 LYS A CA 1
ATOM 4607 C C . LYS A 1 583 ? 11.759 8.576 39.115 1.00 76.38 583 LYS A C 1
ATOM 4609 O O . LYS A 1 583 ? 12.356 9.591 39.458 1.00 76.38 583 LYS A O 1
ATOM 4614 N N . PRO A 1 584 ? 11.882 8.083 37.874 1.00 72.00 584 PRO A N 1
ATOM 4615 C CA . PRO A 1 584 ? 12.855 8.628 36.926 1.00 72.00 584 PRO A CA 1
ATOM 4616 C C . PRO A 1 584 ? 12.521 10.050 36.452 1.00 72.00 584 PRO A C 1
ATOM 4618 O O . PRO A 1 584 ? 13.396 10.746 35.956 1.00 72.00 584 PRO A O 1
ATOM 4621 N N . LEU A 1 585 ? 11.266 10.490 36.602 1.00 84.69 585 LEU A N 1
ATOM 4622 C CA . LEU A 1 585 ? 10.830 11.834 36.216 1.00 84.69 585 LEU A CA 1
ATOM 4623 C C . LEU A 1 585 ? 10.959 12.861 37.354 1.00 84.69 585 LEU A C 1
ATOM 4625 O O . LEU A 1 585 ? 10.622 14.025 37.159 1.00 84.69 585 LEU A O 1
ATOM 4629 N N . ALA A 1 586 ? 11.418 12.446 38.541 1.00 84.44 586 ALA A N 1
ATOM 4630 C CA . ALA A 1 586 ? 11.521 13.326 39.706 1.00 84.44 586 ALA A CA 1
ATOM 4631 C C . ALA A 1 586 ? 12.754 14.244 39.666 1.00 84.44 586 ALA A C 1
ATOM 4633 O O . ALA A 1 586 ? 12.750 15.299 40.303 1.00 84.44 586 ALA A O 1
ATOM 4634 N N . ASP A 1 587 ? 13.784 13.862 38.910 1.00 86.75 587 ASP A N 1
ATOM 4635 C CA . ASP A 1 587 ? 15.043 14.595 38.813 1.00 86.75 587 ASP A CA 1
ATOM 4636 C C . ASP A 1 587 ? 15.114 15.454 37.538 1.00 86.75 587 ASP A C 1
ATOM 4638 O O . ASP A 1 587 ? 14.422 15.221 36.544 1.00 86.75 587 ASP A O 1
ATOM 4642 N N . SER A 1 588 ? 15.953 16.493 37.569 1.00 87.19 588 SER A N 1
ATOM 4643 C CA . SER A 1 588 ? 16.271 17.306 36.385 1.00 87.19 588 SER A CA 1
ATOM 4644 C C . SER A 1 588 ? 17.108 16.473 35.402 1.00 87.19 588 SER A C 1
ATOM 4646 O O . SER A 1 588 ? 18.021 15.782 35.858 1.00 87.19 588 SER A O 1
ATOM 4648 N N . PRO A 1 589 ? 16.859 16.535 34.078 1.00 92.06 589 PRO A N 1
ATOM 4649 C CA . PRO A 1 589 ? 16.019 17.512 33.365 1.00 92.06 589 PRO A CA 1
ATOM 4650 C C . PRO A 1 589 ? 14.534 17.126 33.208 1.00 92.06 589 PRO A C 1
ATOM 4652 O O . PRO A 1 589 ? 13.721 17.957 32.806 1.00 92.06 589 PRO A O 1
ATOM 4655 N N . TRP A 1 590 ? 14.150 15.896 33.548 1.00 90.69 590 TRP A N 1
ATOM 4656 C CA . TRP A 1 590 ? 12.800 15.356 33.336 1.00 90.69 590 TRP A CA 1
ATOM 4657 C C . TRP A 1 590 ? 11.715 16.083 34.131 1.00 90.69 590 TRP A C 1
ATOM 4659 O O . TRP A 1 590 ? 10.666 16.425 33.580 1.00 90.69 590 TRP A O 1
ATOM 4669 N N . ARG A 1 591 ? 11.992 16.385 35.402 1.00 92.38 591 ARG A N 1
ATOM 4670 C CA . ARG A 1 591 ? 11.094 17.170 36.258 1.00 92.38 591 ARG A CA 1
ATOM 4671 C C . ARG A 1 591 ? 10.808 18.544 35.660 1.00 92.38 591 ARG A C 1
ATOM 4673 O O . ARG A 1 591 ? 9.675 19.017 35.679 1.00 92.38 591 ARG A O 1
ATOM 4680 N N . ASP A 1 592 ? 11.842 19.182 35.119 1.00 94.56 592 ASP A N 1
ATOM 4681 C CA . ASP A 1 592 ? 11.731 20.528 34.565 1.00 94.56 592 ASP A CA 1
ATOM 4682 C C . ASP A 1 592 ? 10.918 20.503 33.252 1.00 94.56 592 ASP A C 1
ATOM 4684 O O . ASP A 1 592 ? 10.150 21.428 32.985 1.00 94.56 592 ASP A O 1
ATOM 4688 N N . ALA A 1 593 ? 10.996 19.413 32.475 1.00 93.81 593 ALA A N 1
ATOM 4689 C CA . ALA A 1 593 ? 10.157 19.210 31.291 1.00 93.81 593 ALA A CA 1
ATOM 4690 C C . ALA A 1 593 ? 8.671 19.038 31.656 1.00 93.81 593 ALA A C 1
ATOM 4692 O O . ALA A 1 593 ? 7.813 19.689 31.056 1.00 93.81 593 ALA A O 1
ATOM 4693 N N . LEU A 1 594 ? 8.358 18.238 32.685 1.00 93.62 594 LEU A N 1
ATOM 4694 C CA . LEU A 1 594 ? 6.988 18.100 33.199 1.00 93.62 594 LEU A CA 1
ATOM 4695 C C . LEU A 1 594 ? 6.424 19.432 33.713 1.00 93.62 594 LEU A C 1
ATOM 4697 O O . LEU A 1 594 ? 5.276 19.768 33.410 1.00 93.62 594 LEU A O 1
ATOM 4701 N N . ALA A 1 595 ? 7.237 20.218 34.423 1.00 94.06 595 ALA A N 1
ATOM 4702 C CA . ALA A 1 595 ? 6.861 21.562 34.858 1.00 94.06 595 ALA A CA 1
ATOM 4703 C C . ALA A 1 595 ? 6.607 22.502 33.661 1.00 94.06 595 ALA A C 1
ATOM 4705 O O . ALA A 1 595 ? 5.651 23.279 33.664 1.00 94.06 595 ALA A O 1
ATOM 4706 N N . GLY A 1 596 ? 7.411 22.400 32.597 1.00 94.38 596 GLY A N 1
ATOM 4707 C CA . GLY A 1 596 ? 7.202 23.141 31.349 1.00 94.38 596 GLY A CA 1
ATOM 4708 C C . GLY A 1 596 ? 5.865 22.817 30.670 1.00 94.38 596 GLY A C 1
ATOM 4709 O O . GLY A 1 596 ? 5.162 23.722 30.208 1.00 94.38 596 GLY A O 1
ATOM 4710 N N . ILE A 1 597 ? 5.470 21.541 30.648 1.00 94.88 597 ILE A N 1
ATOM 4711 C CA . ILE A 1 597 ? 4.163 21.105 30.127 1.00 94.88 597 ILE A CA 1
ATOM 4712 C C . ILE A 1 597 ? 3.028 21.629 31.015 1.00 94.88 597 ILE A C 1
ATOM 4714 O O . ILE A 1 597 ? 2.035 22.150 30.505 1.00 94.88 597 ILE A O 1
ATOM 4718 N N . GL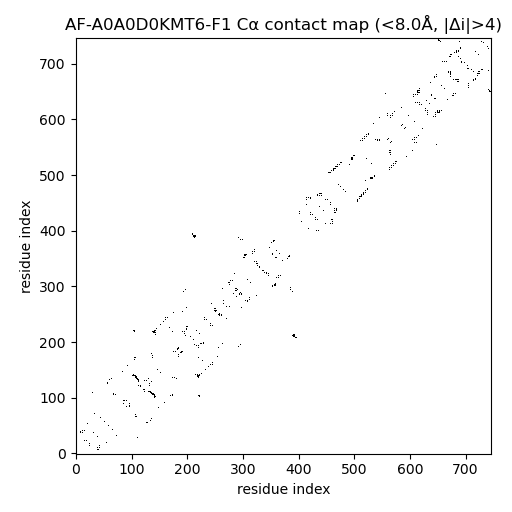U A 1 598 ? 3.178 21.549 32.336 1.00 94.31 598 GLU A N 1
ATOM 4719 C CA . GLU A 1 598 ? 2.173 22.009 33.300 1.00 94.31 598 GLU A CA 1
ATOM 4720 C C . GLU A 1 598 ? 1.842 23.501 33.130 1.00 94.31 598 GLU A C 1
ATOM 4722 O O . GLU A 1 598 ? 0.665 23.879 33.042 1.00 94.31 598 GLU A O 1
ATOM 4727 N N . LEU A 1 599 ? 2.879 24.336 32.997 1.00 94.56 599 LEU A N 1
ATOM 4728 C CA . LEU A 1 599 ? 2.770 25.788 32.823 1.00 94.56 599 LEU A CA 1
ATOM 4729 C C . LEU A 1 599 ? 2.186 26.206 31.463 1.00 94.56 599 LEU A C 1
ATOM 4731 O O . LEU A 1 599 ? 1.762 27.356 31.298 1.00 94.56 599 LEU A O 1
ATOM 4735 N N . THR A 1 600 ? 2.134 25.290 30.493 1.00 95.12 600 THR A N 1
ATOM 4736 C CA . THR A 1 600 ? 1.627 25.559 29.143 1.00 95.12 600 THR A CA 1
ATOM 4737 C C . THR A 1 600 ? 0.119 25.821 29.159 1.00 95.12 600 THR A C 1
ATOM 4739 O O . THR A 1 600 ? -0.638 25.216 29.921 1.00 95.12 600 THR A O 1
ATOM 4742 N N . LYS A 1 601 ? -0.341 26.736 28.296 1.00 92.94 601 LYS A N 1
ATOM 4743 C CA . LYS A 1 601 ? -1.753 27.132 28.147 1.00 92.94 601 LYS A CA 1
ATOM 4744 C C . LYS A 1 601 ? -2.170 27.125 26.674 1.00 92.94 601 LYS A C 1
ATOM 4746 O O . LYS A 1 601 ? -1.320 27.126 25.786 1.00 92.94 601 LYS A O 1
ATOM 4751 N N . GLY A 1 602 ? -3.479 27.165 26.428 1.00 91.00 602 GLY A N 1
ATOM 4752 C CA . GLY A 1 602 ? -4.048 27.304 25.086 1.00 91.00 602 GLY A CA 1
ATOM 475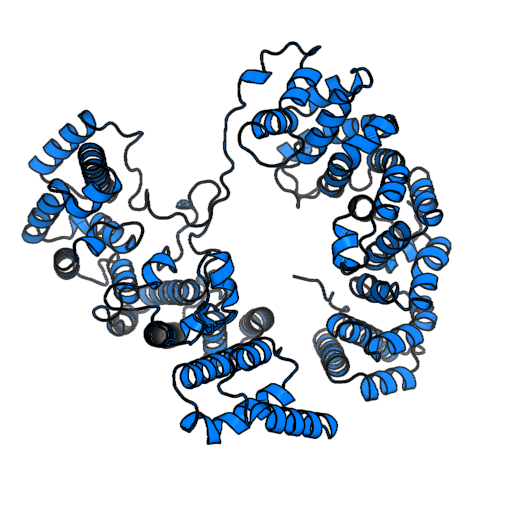3 C C . GLY A 1 602 ? -4.055 26.008 24.273 1.00 91.00 602 GLY A C 1
ATOM 4754 O O . GLY A 1 602 ? -4.182 24.914 24.822 1.00 91.00 602 GLY A O 1
ATOM 4755 N N . GLU A 1 603 ? -3.935 26.153 22.955 1.00 91.12 603 GLU A N 1
ATOM 4756 C CA . GLU A 1 603 ? -3.949 25.051 21.986 1.00 91.12 603 GLU A CA 1
ATOM 4757 C C . GLU A 1 603 ? -2.756 24.106 22.184 1.00 91.12 603 GLU A C 1
ATOM 4759 O O . GLU A 1 603 ? -2.920 22.889 22.130 1.00 91.12 603 GLU A O 1
ATOM 4764 N N . ALA A 1 604 ? -1.577 24.648 22.499 1.00 93.00 604 ALA A N 1
ATOM 4765 C CA . ALA A 1 604 ? -0.387 23.857 22.800 1.00 93.00 604 ALA A CA 1
ATOM 4766 C C . ALA A 1 604 ? -0.623 22.875 23.964 1.00 93.00 604 ALA A C 1
ATOM 4768 O O . ALA A 1 604 ? -0.256 21.704 23.868 1.00 93.00 604 ALA A O 1
ATOM 4769 N N . LYS A 1 605 ? -1.302 23.320 25.038 1.00 94.62 605 LYS A N 1
ATOM 4770 C CA . LYS A 1 605 ? -1.636 22.451 26.183 1.00 94.62 605 LYS A CA 1
ATOM 4771 C C . LYS A 1 605 ? -2.568 21.321 25.748 1.00 94.62 605 LYS A C 1
ATOM 4773 O O . LYS A 1 605 ? -2.333 20.169 26.097 1.00 94.62 605 LYS A O 1
ATOM 4778 N N . LEU A 1 606 ? -3.588 21.646 24.953 1.00 92.69 606 LEU A N 1
ATOM 4779 C CA . LEU A 1 606 ? -4.570 20.677 24.472 1.00 92.69 606 LEU A CA 1
ATOM 4780 C C . LEU A 1 606 ? -3.922 19.589 23.596 1.00 92.69 606 LEU A C 1
ATOM 4782 O O . LEU A 1 606 ? -4.204 18.406 23.779 1.00 92.69 606 LEU A O 1
ATOM 4786 N N . GLN A 1 607 ? -3.023 19.972 22.684 1.00 91.81 607 GLN A N 1
ATOM 4787 C CA . GLN A 1 607 ? -2.290 19.022 21.838 1.00 91.81 607 GLN A CA 1
ATOM 4788 C C . GLN A 1 607 ? -1.333 18.140 22.647 1.00 91.81 607 GLN A C 1
ATOM 4790 O O . GLN A 1 607 ? -1.263 16.934 22.403 1.00 91.81 607 GLN A O 1
ATOM 4795 N N . ALA A 1 608 ? -0.644 18.711 23.640 1.00 94.00 608 ALA A N 1
ATOM 4796 C CA . ALA A 1 608 ? 0.215 17.943 24.534 1.00 94.00 608 ALA A CA 1
ATOM 4797 C C . ALA A 1 608 ? -0.586 16.910 25.338 1.00 94.00 608 ALA A C 1
ATOM 4799 O O . ALA A 1 608 ? -0.250 15.727 25.339 1.00 94.00 608 ALA A O 1
ATOM 4800 N N . GLN A 1 609 ? -1.695 17.329 25.953 1.00 94.94 609 GLN A N 1
ATOM 4801 C CA . GLN A 1 609 ? -2.589 16.442 26.701 1.00 94.94 609 GLN A CA 1
ATOM 4802 C C . GLN A 1 609 ? -3.131 15.307 25.828 1.00 94.94 609 GLN A C 1
ATOM 4804 O O . GLN A 1 609 ? -3.114 14.153 26.251 1.00 94.94 609 GLN A O 1
ATOM 4809 N N . TYR A 1 610 ? -3.556 15.617 24.598 1.00 92.00 610 TYR A N 1
ATOM 4810 C CA . TYR A 1 610 ? -4.064 14.623 23.655 1.00 92.00 610 TYR A CA 1
ATOM 4811 C C . TYR A 1 610 ? -3.077 13.470 23.434 1.00 92.00 610 TYR A C 1
ATOM 4813 O O . TYR A 1 610 ? -3.458 12.305 23.550 1.00 92.00 610 TYR A O 1
ATOM 4821 N N . GLN A 1 611 ? -1.808 13.779 23.149 1.00 90.62 611 GLN A N 1
ATOM 4822 C CA . GLN A 1 611 ? -0.800 12.746 22.917 1.00 90.62 611 GLN A CA 1
ATOM 4823 C C . GLN A 1 611 ? -0.425 11.999 24.204 1.00 90.62 611 GLN A C 1
ATOM 4825 O O . GLN A 1 611 ? -0.395 10.766 24.206 1.00 90.62 611 GLN A O 1
ATOM 4830 N N . LEU A 1 612 ? -0.193 12.719 25.308 1.00 91.62 612 LEU A N 1
ATOM 4831 C CA . LEU A 1 612 ? 0.235 12.134 26.586 1.00 91.62 612 LEU A CA 1
ATOM 4832 C C . LEU A 1 612 ? -0.788 11.135 27.148 1.00 91.62 612 LEU A C 1
ATOM 4834 O O . LEU A 1 612 ? -0.407 10.136 27.761 1.00 91.62 612 LEU A O 1
ATOM 4838 N N . LEU A 1 613 ? -2.083 11.344 26.882 1.00 91.94 613 LEU A N 1
ATOM 4839 C CA . LEU A 1 613 ? -3.154 10.426 27.285 1.00 91.94 613 LEU A CA 1
ATOM 4840 C C . LEU A 1 613 ? -3.012 9.013 26.696 1.00 91.94 613 LEU A C 1
ATOM 4842 O O . LEU A 1 613 ? -3.462 8.051 27.323 1.00 91.94 613 LEU A O 1
ATOM 4846 N N . SER A 1 614 ? -2.339 8.850 25.553 1.00 86.31 614 SER A N 1
ATOM 4847 C CA . SER A 1 614 ? -2.053 7.520 24.990 1.00 86.31 614 SER A CA 1
ATOM 4848 C C . SER A 1 614 ? -1.060 6.702 25.835 1.00 86.31 614 SER A C 1
ATOM 4850 O O . SER A 1 614 ? -1.005 5.480 25.720 1.00 86.31 614 SER A O 1
ATOM 4852 N N . SER A 1 615 ? -0.343 7.348 26.757 1.00 86.50 615 SER A N 1
ATOM 4853 C CA . SER A 1 615 ? 0.542 6.712 27.739 1.00 86.50 615 SER A CA 1
ATOM 4854 C C . SER A 1 615 ? 0.118 7.025 29.180 1.00 86.50 615 SER A C 1
ATOM 4856 O O . SER A 1 615 ? 0.950 6.995 30.082 1.00 86.50 615 SER A O 1
ATOM 4858 N N . PHE A 1 616 ? -1.177 7.281 29.428 1.00 90.44 616 PHE A N 1
ATOM 4859 C CA . PHE A 1 616 ? -1.708 7.683 30.744 1.00 90.44 616 PHE A CA 1
ATOM 4860 C C . PHE A 1 616 ? -1.168 6.844 31.915 1.00 90.44 616 PHE A C 1
ATOM 4862 O O . PHE A 1 616 ? -0.725 7.389 32.919 1.00 90.44 616 PHE A O 1
ATOM 4869 N N . ASN A 1 617 ? -1.148 5.515 31.773 1.00 87.44 617 ASN A N 1
ATOM 4870 C CA . ASN A 1 617 ? -0.723 4.611 32.849 1.00 87.44 617 ASN A CA 1
ATOM 4871 C C . ASN A 1 617 ? 0.754 4.762 33.223 1.00 87.44 617 ASN A C 1
ATOM 4873 O O . ASN A 1 617 ? 1.112 4.547 34.377 1.00 87.44 617 ASN A O 1
ATOM 4877 N N . TYR A 1 618 ? 1.600 5.112 32.252 1.00 88.00 618 TYR A N 1
ATOM 4878 C CA . TYR A 1 618 ? 3.011 5.375 32.505 1.00 88.00 618 TYR A CA 1
ATOM 4879 C C . TYR A 1 618 ? 3.158 6.623 33.380 1.00 88.00 618 TYR A C 1
ATOM 4881 O O . TYR A 1 618 ? 3.800 6.559 34.425 1.00 88.00 618 TYR A O 1
ATOM 4889 N N . TYR A 1 619 ? 2.497 7.722 33.002 1.00 89.44 619 TYR A N 1
ATOM 4890 C CA . TYR A 1 619 ? 2.552 8.974 33.759 1.00 89.44 619 TYR A CA 1
ATOM 4891 C C . TYR A 1 619 ? 1.938 8.826 35.145 1.00 89.44 619 TYR A C 1
ATOM 4893 O O . TYR A 1 619 ? 2.553 9.247 36.118 1.00 89.44 619 TYR A O 1
ATOM 4901 N N . TRP A 1 620 ? 0.804 8.130 35.256 1.00 90.06 620 TRP A N 1
ATOM 4902 C CA . TRP A 1 620 ? 0.173 7.856 36.545 1.00 90.06 620 TRP A CA 1
ATOM 4903 C C . TRP A 1 620 ? 1.101 7.104 37.502 1.00 90.06 620 TRP A C 1
ATOM 4905 O O . TRP A 1 620 ? 1.161 7.408 38.688 1.00 90.06 620 TRP A O 1
ATOM 4915 N N . ALA A 1 621 ? 1.833 6.111 36.992 1.00 86.44 621 ALA A N 1
ATOM 4916 C CA . ALA A 1 621 ? 2.783 5.352 37.795 1.00 86.44 621 ALA A CA 1
ATOM 4917 C C . ALA A 1 621 ? 4.063 6.144 38.120 1.00 86.44 621 ALA A C 1
ATOM 4919 O O . ALA A 1 621 ? 4.703 5.853 39.129 1.00 86.44 621 ALA A O 1
ATOM 4920 N N . ALA A 1 622 ? 4.446 7.108 37.278 1.00 85.81 622 ALA A N 1
ATOM 4921 C CA . ALA A 1 622 ? 5.647 7.918 37.464 1.00 85.81 622 ALA A CA 1
ATOM 4922 C C . ALA A 1 622 ? 5.419 9.083 38.443 1.00 85.81 622 ALA A C 1
ATOM 4924 O O . ALA A 1 622 ? 6.257 9.327 39.311 1.00 85.81 622 ALA A O 1
ATOM 4925 N N . ASP A 1 623 ? 4.289 9.779 38.300 1.00 89.19 623 ASP A N 1
ATOM 4926 C CA . ASP A 1 623 ? 3.875 10.918 39.117 1.00 89.19 623 ASP A CA 1
ATOM 4927 C C . ASP A 1 623 ? 2.337 11.039 39.115 1.00 89.19 623 ASP A C 1
ATOM 4929 O O . ASP A 1 623 ? 1.719 11.549 38.171 1.00 89.19 623 ASP A O 1
ATOM 4933 N N . GLU A 1 624 ? 1.708 10.512 40.170 1.00 90.00 624 GLU A N 1
ATOM 4934 C CA . GLU A 1 624 ? 0.250 10.497 40.331 1.00 90.00 624 GLU A CA 1
ATOM 4935 C C . GLU A 1 624 ? -0.327 11.913 40.468 1.00 90.00 624 GLU A C 1
ATOM 4937 O O . GLU A 1 624 ? -1.323 12.233 39.813 1.00 90.00 624 GLU A O 1
ATOM 4942 N N . ASP A 1 625 ? 0.313 12.769 41.269 1.00 91.12 625 ASP A N 1
ATOM 4943 C CA . ASP A 1 625 ? -0.164 14.126 41.550 1.00 91.12 625 ASP A CA 1
ATOM 4944 C C . ASP A 1 625 ? -0.136 14.978 40.277 1.00 91.12 625 ASP A C 1
ATOM 4946 O O . ASP A 1 625 ? -1.129 15.626 39.926 1.00 91.12 625 ASP A O 1
ATOM 4950 N N . TRP A 1 626 ? 0.965 14.910 39.522 1.00 93.31 626 TRP A N 1
ATOM 4951 C CA . TRP A 1 626 ? 1.082 15.614 38.249 1.00 93.31 626 TRP A CA 1
ATOM 4952 C C . TRP A 1 626 ? 0.067 15.104 37.218 1.00 93.31 626 TRP A C 1
ATOM 4954 O O . TRP A 1 626 ? -0.583 15.899 36.530 1.00 93.31 626 TRP A O 1
ATOM 4964 N N . SER A 1 627 ? -0.104 13.780 37.121 1.00 93.56 627 SER A N 1
ATOM 4965 C CA . SER A 1 627 ? -1.018 13.148 36.160 1.00 93.56 627 SER A CA 1
ATOM 4966 C C . SER A 1 627 ? -2.479 13.461 36.452 1.00 93.56 627 SER A C 1
ATOM 4968 O O . SER A 1 627 ? -3.269 13.623 35.519 1.00 93.56 627 SER A O 1
ATOM 4970 N N . ARG A 1 628 ? -2.846 13.582 37.731 1.00 94.56 628 ARG A N 1
ATOM 4971 C CA . ARG A 1 628 ? -4.191 13.988 38.137 1.00 94.56 628 ARG A CA 1
ATOM 4972 C C . ARG A 1 628 ? -4.532 15.366 37.578 1.00 94.56 628 ARG A C 1
ATOM 4974 O O . ARG A 1 628 ? -5.474 15.493 36.799 1.00 94.56 628 ARG A O 1
ATOM 4981 N N . VAL A 1 629 ? -3.694 16.355 37.883 1.00 94.38 629 VAL A N 1
ATOM 4982 C CA . VAL A 1 629 ? -3.914 17.756 37.496 1.00 94.38 629 VAL A CA 1
ATOM 4983 C C . VAL A 1 629 ? -3.842 17.951 35.978 1.00 94.38 629 VAL A C 1
ATOM 4985 O O . VAL A 1 629 ? -4.630 18.703 35.404 1.00 94.38 629 VAL A O 1
ATOM 4988 N N . ASN A 1 630 ? -2.893 17.294 35.303 1.00 94.50 630 ASN A N 1
ATOM 4989 C CA . ASN A 1 630 ? -2.601 17.588 33.899 1.00 94.50 630 ASN A CA 1
ATOM 4990 C C . ASN A 1 630 ? -3.282 16.657 32.892 1.00 94.50 630 ASN A C 1
ATOM 4992 O O . ASN A 1 630 ? -3.426 17.066 31.737 1.00 94.50 630 ASN A O 1
ATOM 4996 N N . LEU A 1 631 ? -3.717 15.456 33.291 1.00 95.00 631 LEU A N 1
ATOM 4997 C CA . LEU A 1 631 ? -4.321 14.466 32.388 1.00 95.00 631 LEU A CA 1
ATOM 4998 C C . LEU A 1 631 ? -5.717 14.016 32.840 1.00 95.00 631 LEU A C 1
ATOM 5000 O O . LEU A 1 631 ? -6.635 14.038 32.021 1.00 95.00 631 LEU A O 1
ATOM 5004 N N . LEU A 1 632 ? -5.900 13.632 34.110 1.00 95.06 632 LEU A N 1
ATOM 5005 C CA . LEU A 1 632 ? -7.174 13.082 34.595 1.00 95.06 632 LEU A CA 1
ATOM 5006 C C . LEU A 1 632 ? -8.275 14.147 34.695 1.00 95.06 632 LEU A C 1
ATOM 5008 O O . LEU A 1 632 ? -9.316 13.993 34.058 1.00 95.06 632 LEU A O 1
ATOM 5012 N N . ASP A 1 633 ? -8.044 15.236 35.431 1.00 94.81 633 ASP A N 1
ATOM 5013 C CA . ASP A 1 633 ? -9.049 16.293 35.625 1.00 94.81 633 ASP A CA 1
ATOM 5014 C C . ASP A 1 633 ? -9.474 16.948 34.291 1.00 94.81 633 ASP A C 1
ATOM 5016 O O . ASP A 1 633 ? -10.677 17.161 34.079 1.00 94.81 633 ASP A O 1
ATOM 5020 N N . PRO A 1 634 ? -8.549 17.214 33.338 1.00 94.38 634 PRO A N 1
ATOM 5021 C CA . PRO A 1 634 ? -8.904 17.693 32.003 1.00 94.38 634 PRO A CA 1
ATOM 5022 C C . PRO A 1 634 ? -9.716 16.689 31.183 1.00 94.38 634 PRO A C 1
ATOM 5024 O O . PRO A 1 634 ? -10.588 17.105 30.425 1.00 94.38 634 PRO A O 1
ATOM 5027 N N . LEU A 1 635 ? -9.462 15.384 31.331 1.00 94.31 635 LEU A N 1
ATOM 5028 C CA . LEU A 1 635 ? -10.235 14.340 30.654 1.00 94.31 635 LEU A CA 1
ATOM 5029 C C . LEU A 1 635 ? -11.653 14.221 31.236 1.00 94.31 635 LEU A C 1
ATOM 5031 O O . LEU A 1 635 ? -12.618 14.110 30.485 1.00 94.31 635 LEU A O 1
ATOM 5035 N N . ILE A 1 636 ? -11.790 14.295 32.563 1.00 93.56 636 ILE A N 1
ATOM 5036 C CA . ILE A 1 636 ? -13.084 14.296 33.267 1.00 93.56 636 ILE A CA 1
ATOM 5037 C C . ILE A 1 636 ? -13.929 15.507 32.855 1.00 93.56 636 ILE A C 1
ATOM 5039 O O . ILE A 1 636 ? -15.133 15.383 32.622 1.00 93.56 636 ILE A O 1
ATOM 5043 N N . SER A 1 637 ? -13.284 16.668 32.735 1.00 91.00 637 SER A N 1
ATOM 5044 C CA . SER A 1 637 ? -13.920 17.942 32.381 1.00 91.00 637 SER A CA 1
ATOM 5045 C C . SER A 1 637 ? -14.018 18.177 30.866 1.00 91.00 637 SER A C 1
ATOM 5047 O O . SER A 1 637 ? -14.414 19.265 30.442 1.00 91.00 637 SER A O 1
ATOM 5049 N N . ALA A 1 638 ? -13.637 17.191 30.044 1.00 88.94 638 ALA A N 1
ATOM 5050 C CA . ALA A 1 638 ? -13.549 17.332 28.597 1.00 88.94 638 ALA A CA 1
ATOM 5051 C C . ALA A 1 638 ? -14.928 17.595 27.970 1.00 88.94 638 ALA A C 1
ATOM 5053 O O . ALA A 1 638 ? -15.827 16.757 28.019 1.00 88.94 638 ALA A O 1
ATOM 5054 N N . ALA A 1 639 ? -15.068 18.758 27.336 1.00 83.44 639 ALA A N 1
ATOM 5055 C CA . ALA A 1 639 ? -16.264 19.194 26.620 1.00 83.44 639 ALA A CA 1
ATOM 5056 C C . ALA A 1 639 ? -15.907 20.079 25.412 1.00 83.44 639 ALA A C 1
ATOM 5058 O O . ALA A 1 639 ? -14.811 20.653 25.330 1.00 83.44 639 ALA A O 1
ATOM 5059 N N . GLY A 1 640 ? -16.838 20.213 24.462 1.00 82.56 640 GLY A N 1
ATOM 5060 C CA . GLY A 1 640 ? -16.641 21.027 23.259 1.00 82.56 640 GLY A CA 1
ATOM 5061 C C . GLY A 1 640 ? -15.386 20.599 22.493 1.00 82.56 640 GLY A C 1
ATOM 5062 O O . GLY A 1 640 ? -15.210 19.423 22.209 1.00 82.56 640 GLY A O 1
ATOM 5063 N N . ALA A 1 641 ? -14.466 21.527 22.213 1.00 72.00 641 ALA A N 1
ATOM 5064 C CA . ALA A 1 641 ? -13.222 21.214 21.496 1.00 72.00 641 ALA A CA 1
ATOM 5065 C C . ALA A 1 641 ? -12.279 20.247 22.248 1.00 72.00 641 ALA A C 1
ATOM 5067 O O . ALA A 1 641 ? -11.447 19.596 21.624 1.00 72.00 641 ALA A O 1
ATOM 5068 N N . SER A 1 642 ? -12.400 20.140 23.577 1.00 83.75 642 SER A N 1
ATOM 5069 C CA . SER A 1 642 ? -11.582 19.226 24.388 1.00 83.75 642 SER A CA 1
ATOM 5070 C C . SER A 1 642 ? -12.152 17.811 24.475 1.00 83.75 642 SER A C 1
ATOM 5072 O O . SER A 1 642 ? -11.456 16.921 24.955 1.00 83.75 642 SER A O 1
ATOM 5074 N N . ILE A 1 643 ? -13.366 17.562 23.954 1.00 87.69 643 ILE A N 1
ATOM 5075 C CA . ILE A 1 643 ? -13.948 16.209 23.908 1.00 87.69 643 ILE A CA 1
ATOM 5076 C C . ILE A 1 643 ? -13.035 15.236 23.149 1.00 87.69 643 ILE A C 1
ATOM 5078 O O . ILE A 1 643 ? -12.970 14.051 23.470 1.00 87.69 643 ILE A O 1
ATOM 5082 N N . GLU A 1 644 ? -12.242 15.751 22.203 1.00 86.31 644 GLU A N 1
ATOM 5083 C CA . GLU A 1 644 ? -11.260 14.969 21.460 1.00 86.31 644 GLU A CA 1
ATOM 5084 C C . GLU A 1 644 ? -10.140 14.383 22.340 1.00 86.31 644 GLU A C 1
ATOM 5086 O O . GLU A 1 644 ? -9.484 13.440 21.913 1.00 86.31 644 GLU A O 1
ATOM 5091 N N . LEU A 1 645 ? -9.947 14.825 23.589 1.00 91.94 645 LEU A N 1
ATOM 5092 C CA . LEU A 1 645 ? -9.020 14.175 24.529 1.00 91.94 645 LEU A CA 1
ATOM 5093 C C . LEU A 1 645 ? -9.370 12.698 24.774 1.00 91.94 645 LEU A C 1
ATOM 5095 O O . LEU A 1 645 ? -8.473 11.865 24.927 1.00 91.94 645 LEU A O 1
ATOM 5099 N N . TRP A 1 646 ? -10.655 12.332 24.706 1.00 92.06 646 TRP A N 1
ATOM 5100 C CA . TRP A 1 646 ? -11.076 10.931 24.768 1.00 92.06 646 TRP A CA 1
ATOM 5101 C C . TRP A 1 646 ? -10.508 10.097 23.618 1.00 92.06 646 TRP A C 1
ATOM 5103 O O . TRP A 1 646 ? -10.200 8.923 23.824 1.00 92.06 646 TRP A O 1
ATOM 5113 N N . HIS A 1 647 ? -10.298 10.690 22.435 1.00 85.12 647 HIS A N 1
ATOM 5114 C CA . HIS A 1 647 ? -9.610 10.013 21.336 1.00 85.12 647 HIS A CA 1
ATOM 5115 C C . HIS A 1 647 ? -8.148 9.716 21.685 1.00 85.12 647 HIS A C 1
ATOM 5117 O O . HIS A 1 647 ? -7.678 8.628 21.380 1.00 85.12 647 HIS A O 1
ATOM 5123 N N . GLY A 1 648 ? -7.435 10.619 22.359 1.00 83.56 648 GLY A N 1
ATOM 5124 C CA . GLY A 1 648 ? -6.080 10.341 22.849 1.00 83.56 648 GLY A CA 1
ATOM 5125 C C . GLY A 1 648 ? -6.061 9.185 23.855 1.00 83.56 648 GLY A C 1
ATOM 5126 O O . GLY A 1 648 ? -5.309 8.221 23.707 1.00 83.56 648 GLY A O 1
ATOM 5127 N N . PHE A 1 649 ? -6.975 9.223 24.827 1.00 89.56 649 PHE A N 1
ATOM 5128 C CA . PHE A 1 649 ? -7.068 8.229 25.899 1.00 89.56 649 PHE A CA 1
ATOM 5129 C C . PHE A 1 649 ? -7.391 6.807 25.411 1.00 89.56 649 PHE A C 1
ATOM 5131 O O . PHE A 1 649 ? -6.843 5.833 25.934 1.00 89.56 649 PHE A O 1
ATOM 5138 N N . VAL A 1 650 ? -8.245 6.642 24.390 1.00 84.50 650 VAL A N 1
ATOM 5139 C CA . VAL A 1 650 ? -8.596 5.297 23.890 1.00 84.50 650 VAL A CA 1
ATOM 5140 C C . VAL A 1 650 ? -7.432 4.551 23.235 1.00 84.50 650 VAL A C 1
ATOM 5142 O O . VAL A 1 650 ? -7.530 3.330 23.113 1.00 84.50 650 VAL A O 1
ATOM 5145 N N . HIS A 1 651 ? -6.334 5.228 22.890 1.00 76.06 651 HIS A N 1
ATOM 5146 C CA . HIS A 1 651 ? -5.102 4.594 22.405 1.00 76.06 651 HIS A CA 1
ATOM 5147 C C . HIS A 1 651 ? -4.213 4.055 23.543 1.00 76.06 651 HIS A C 1
ATOM 5149 O O . HIS A 1 651 ? -3.218 3.382 23.286 1.00 76.06 651 HIS A O 1
ATOM 5155 N N . SER A 1 652 ? -4.563 4.298 24.814 1.00 75.38 652 SER A N 1
ATOM 5156 C CA . SER A 1 652 ? -3.793 3.783 25.951 1.00 75.38 652 SER A CA 1
ATOM 5157 C C . SER A 1 652 ? -3.786 2.261 26.006 1.00 75.38 652 SER A C 1
ATOM 5159 O O . SER A 1 652 ? -4.829 1.627 26.137 1.00 75.38 652 SER A O 1
ATOM 5161 N N . ARG A 1 653 ? -2.611 1.634 25.969 1.00 67.25 653 ARG A N 1
ATOM 5162 C CA . ARG A 1 653 ? -2.510 0.169 25.883 1.00 67.25 653 ARG A CA 1
ATOM 5163 C C . ARG A 1 653 ? -3.207 -0.581 27.027 1.00 67.25 653 ARG A C 1
ATOM 5165 O O . ARG A 1 653 ? -3.790 -1.633 26.787 1.00 67.25 653 ARG A O 1
ATOM 5172 N N . PHE A 1 654 ? -3.146 -0.066 28.253 1.00 76.25 654 PHE A N 1
ATOM 5173 C CA . PHE A 1 654 ? -3.632 -0.778 29.441 1.00 76.25 654 PHE A CA 1
ATOM 5174 C C . PHE A 1 654 ? -4.879 -0.117 30.037 1.00 76.25 654 PHE A C 1
ATOM 5176 O O . PHE A 1 654 ? -5.135 1.073 29.823 1.00 76.25 654 PHE A O 1
ATOM 5183 N N . LEU A 1 655 ? -5.663 -0.888 30.797 1.00 83.75 655 LEU A N 1
ATOM 5184 C CA . LEU A 1 655 ? -6.706 -0.307 31.641 1.00 83.75 655 LEU A CA 1
ATOM 5185 C C . LEU A 1 655 ? -6.065 0.588 32.713 1.00 83.75 655 LEU A C 1
ATOM 5187 O O . LEU A 1 655 ? -5.019 0.211 33.249 1.00 83.75 655 LEU A O 1
ATOM 5191 N N . PRO A 1 656 ? -6.684 1.735 33.041 1.00 87.00 656 PRO A N 1
ATOM 5192 C CA . PRO A 1 656 ? -6.264 2.530 34.180 1.00 87.00 656 PRO A CA 1
ATOM 5193 C C . PRO A 1 656 ? -6.287 1.733 35.487 1.00 87.00 656 PRO A C 1
ATOM 5195 O O . PRO A 1 656 ? -7.062 0.778 35.614 1.00 87.00 656 PRO A O 1
ATOM 5198 N N . PRO A 1 657 ? -5.480 2.141 36.481 1.00 87.38 657 PRO A N 1
ATOM 5199 C CA . PRO A 1 657 ? -5.585 1.630 37.838 1.00 87.38 657 PRO A CA 1
ATOM 5200 C C . PRO A 1 657 ? -7.014 1.736 38.379 1.00 87.38 657 PRO A C 1
ATOM 5202 O O . PRO A 1 657 ? -7.781 2.625 38.007 1.00 87.38 657 PRO A O 1
ATOM 5205 N N . LYS A 1 658 ? -7.380 0.823 39.281 1.00 87.38 658 LYS A N 1
ATOM 5206 C CA . LYS A 1 658 ? -8.758 0.687 39.765 1.00 87.38 658 LYS A CA 1
ATOM 5207 C C . LYS A 1 658 ? -9.327 1.973 40.375 1.00 87.38 658 LYS A C 1
ATOM 5209 O O . LYS A 1 658 ? -10.459 2.326 40.073 1.00 87.38 658 LYS A O 1
ATOM 5214 N N . ASN A 1 659 ? -8.536 2.682 41.177 1.00 89.19 659 ASN A N 1
ATOM 5215 C CA . ASN A 1 659 ? -8.915 3.969 41.766 1.00 89.19 659 ASN A CA 1
ATOM 5216 C C . ASN A 1 659 ? -9.223 5.029 40.695 1.00 89.19 659 ASN A C 1
ATOM 5218 O O . ASN A 1 659 ? -10.159 5.803 40.856 1.00 89.19 659 ASN A O 1
ATOM 5222 N N . VAL A 1 660 ? -8.491 5.025 39.577 1.00 92.31 660 VAL A N 1
ATOM 5223 C CA . VAL A 1 660 ? -8.786 5.900 38.434 1.00 92.31 660 VAL A CA 1
ATOM 5224 C C . VAL A 1 660 ? -10.072 5.465 37.738 1.00 92.31 660 VAL A C 1
ATOM 5226 O O . VAL A 1 660 ? -10.876 6.310 37.370 1.00 92.31 660 VAL A O 1
ATOM 5229 N N . LEU A 1 661 ? -10.303 4.161 37.562 1.00 91.69 661 LEU A N 1
ATOM 5230 C CA . LEU A 1 661 ? -11.531 3.647 36.941 1.00 91.69 661 LEU A CA 1
ATOM 5231 C C . LEU A 1 661 ? -12.795 3.949 37.756 1.00 91.69 661 LEU A C 1
ATOM 5233 O O . LEU A 1 661 ? -13.843 4.188 37.160 1.00 91.69 661 LEU A O 1
ATOM 5237 N N . GLU A 1 662 ? -12.705 3.950 39.087 1.00 91.94 662 GLU A N 1
ATOM 5238 C CA . GLU A 1 662 ? -13.813 4.330 39.976 1.00 91.94 662 GLU A CA 1
ATOM 5239 C C . GLU A 1 662 ? -14.252 5.785 39.750 1.00 91.94 662 GLU A C 1
ATOM 5241 O O . GLU A 1 662 ? -15.447 6.078 39.733 1.00 91.94 662 GLU A O 1
ATOM 5246 N N . GLU A 1 663 ? -13.291 6.680 39.515 1.00 92.88 663 GLU A N 1
ATOM 5247 C CA . GLU A 1 663 ? -13.529 8.102 39.256 1.00 92.88 663 GLU A CA 1
ATOM 5248 C C . GLU A 1 663 ? -13.923 8.365 37.789 1.00 92.88 663 GLU A C 1
ATOM 5250 O O . GLU A 1 663 ? -14.892 9.064 37.499 1.00 92.88 663 GLU A O 1
ATOM 5255 N N . LEU A 1 664 ? -13.210 7.750 36.842 1.00 92.81 664 LEU A N 1
ATOM 5256 C CA . LEU A 1 664 ? -13.343 7.988 35.404 1.00 92.81 664 LEU A CA 1
ATOM 5257 C C . LEU A 1 664 ? -14.527 7.233 34.770 1.00 92.81 664 LEU A C 1
ATOM 5259 O O . LEU A 1 664 ? -15.039 7.638 33.724 1.00 92.81 664 LEU A O 1
ATOM 5263 N N . GLY A 1 665 ? -14.981 6.139 35.386 1.00 90.75 665 GLY A N 1
ATOM 5264 C CA . GLY A 1 665 ? -16.001 5.232 34.854 1.00 90.75 665 GLY A CA 1
ATOM 5265 C C . GLY A 1 665 ? -17.308 5.908 34.416 1.00 90.75 665 GLY A C 1
ATOM 5266 O O . GLY A 1 665 ? -17.736 5.693 33.276 1.00 90.75 665 GLY A O 1
ATOM 5267 N N . PRO A 1 666 ? -17.945 6.751 35.254 1.00 90.94 666 PRO A N 1
ATOM 5268 C CA . PRO A 1 666 ? -19.150 7.486 34.866 1.00 90.94 666 PRO A CA 1
ATOM 5269 C C . PRO A 1 666 ? -18.937 8.390 33.642 1.00 90.94 666 PRO A C 1
ATOM 5271 O O . PRO A 1 666 ? -19.789 8.440 32.753 1.00 90.94 666 PRO A O 1
ATOM 5274 N N . HIS A 1 667 ? -17.777 9.047 33.553 1.00 92.88 667 HIS A N 1
ATOM 5275 C CA . HIS A 1 667 ? -17.430 9.946 32.451 1.00 92.88 667 HIS A CA 1
ATOM 5276 C C . HIS A 1 667 ? -17.133 9.180 31.155 1.00 92.88 667 HIS A C 1
ATOM 5278 O O . HIS A 1 667 ? -17.598 9.580 30.089 1.00 92.88 667 HIS A O 1
ATOM 5284 N N . MET A 1 668 ? -16.464 8.024 31.240 1.00 91.69 668 MET A N 1
ATOM 5285 C CA . MET A 1 668 ? -16.273 7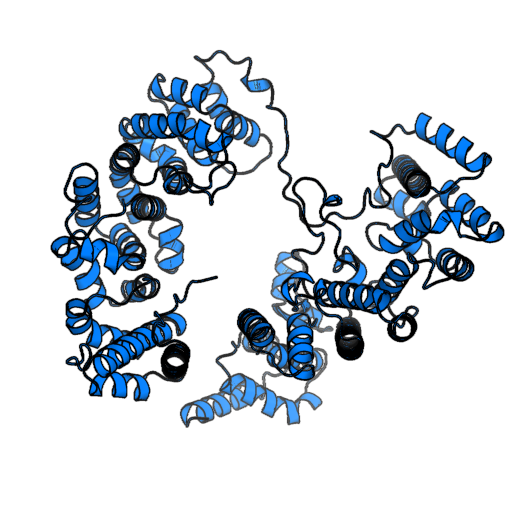.122 30.096 1.00 91.69 668 MET A CA 1
ATOM 5286 C C . MET A 1 668 ? -17.601 6.646 29.515 1.00 91.69 668 MET A C 1
ATOM 5288 O O . MET A 1 668 ? -17.746 6.561 28.298 1.00 91.69 668 MET A O 1
ATOM 5292 N N . ILE A 1 669 ? -18.571 6.329 30.375 1.00 91.00 669 ILE A N 1
ATOM 5293 C CA . ILE A 1 669 ? -19.898 5.885 29.945 1.00 91.00 669 ILE A CA 1
ATOM 5294 C C . ILE A 1 669 ? -20.654 7.025 29.267 1.00 91.00 669 ILE A C 1
ATOM 5296 O O . ILE A 1 669 ? -21.220 6.815 28.194 1.00 91.00 669 ILE A O 1
ATOM 5300 N N . ALA A 1 670 ? -20.628 8.228 29.844 1.00 90.19 670 ALA A N 1
ATOM 5301 C CA . ALA A 1 670 ? -21.235 9.405 29.230 1.00 90.19 670 ALA A CA 1
ATOM 5302 C C . ALA A 1 670 ? -20.635 9.685 27.838 1.00 90.19 670 ALA A C 1
ATOM 5304 O O . ALA A 1 670 ? -21.378 9.839 26.868 1.00 90.19 670 ALA A O 1
ATOM 5305 N N . ALA A 1 671 ? -19.305 9.648 27.723 1.00 89.62 671 ALA A N 1
ATOM 5306 C CA . ALA A 1 671 ? -18.585 9.839 26.467 1.00 89.62 671 ALA A CA 1
ATOM 5307 C C . ALA A 1 671 ? -18.882 8.732 25.435 1.00 89.62 671 ALA A C 1
ATOM 5309 O O . ALA A 1 671 ? -19.086 9.020 24.257 1.00 89.62 671 ALA A O 1
ATOM 5310 N N . ALA A 1 672 ? -18.965 7.466 25.861 1.00 89.56 672 ALA A N 1
ATOM 5311 C CA . ALA A 1 672 ? -19.272 6.342 24.975 1.00 89.56 672 ALA A CA 1
ATOM 5312 C C . ALA A 1 672 ? -20.705 6.395 24.420 1.00 89.56 672 ALA A C 1
ATOM 5314 O O . ALA A 1 672 ? -20.940 6.068 23.255 1.00 89.56 672 ALA A O 1
ATOM 5315 N N . VAL A 1 673 ? -21.673 6.796 25.249 1.00 88.44 673 VAL A N 1
ATOM 5316 C CA . VAL A 1 673 ? -23.085 6.877 24.852 1.00 88.44 673 VAL A CA 1
ATOM 5317 C C . VAL A 1 673 ? -23.364 8.125 24.012 1.00 88.44 673 VAL A C 1
ATOM 5319 O O . VAL A 1 673 ? -24.197 8.057 23.108 1.00 88.44 673 VAL A O 1
ATOM 5322 N N . GLY A 1 674 ? -22.657 9.230 24.262 1.00 83.81 674 GLY A N 1
ATOM 5323 C CA . GLY A 1 674 ? -22.811 10.488 23.533 1.00 83.81 674 GLY A CA 1
ATOM 5324 C C . GLY A 1 674 ? -22.551 10.378 22.025 1.00 83.81 674 GLY A C 1
ATOM 5325 O O . GLY A 1 674 ? -21.883 9.461 21.554 1.00 83.81 674 GLY A O 1
ATOM 5326 N N . ASN A 1 675 ? -23.077 11.342 21.264 1.00 81.25 675 ASN A N 1
ATOM 5327 C CA . ASN A 1 675 ? -22.928 11.412 19.801 1.00 81.25 675 ASN A CA 1
ATOM 5328 C C . ASN A 1 675 ? -21.791 12.352 19.352 1.00 81.25 675 ASN A C 1
ATOM 5330 O O . ASN A 1 675 ? -21.637 12.603 18.162 1.00 81.25 675 ASN A O 1
ATOM 5334 N N . GLU A 1 676 ? -21.023 12.901 20.297 1.00 81.75 676 GLU A N 1
ATOM 5335 C CA . GLU A 1 676 ? -19.957 13.879 20.031 1.00 81.75 676 GLU A CA 1
ATOM 5336 C C . GLU A 1 676 ? -18.635 13.223 19.598 1.00 81.75 676 GLU A C 1
ATOM 5338 O O . GLU A 1 676 ? -17.814 13.862 18.946 1.00 81.75 676 GLU A O 1
ATOM 5343 N N . LEU A 1 677 ? -18.432 11.945 19.937 1.00 83.25 677 LEU A N 1
ATOM 5344 C CA . LEU A 1 677 ? -17.243 11.167 19.584 1.00 83.25 677 LEU A CA 1
ATOM 5345 C C . LEU A 1 677 ? -17.491 10.274 18.367 1.00 83.25 677 LEU A C 1
ATOM 5347 O O . LEU A 1 677 ? -18.604 9.795 18.148 1.00 83.25 677 LEU A O 1
ATOM 5351 N N . LEU A 1 678 ? -16.431 9.966 17.613 1.00 79.81 678 LEU A N 1
ATOM 5352 C CA . LEU A 1 678 ? -16.523 8.978 16.532 1.00 79.81 678 LEU A CA 1
ATOM 5353 C C . LEU A 1 678 ? -16.822 7.581 17.097 1.00 79.81 678 LEU A C 1
ATOM 5355 O O . LEU A 1 678 ? -16.343 7.211 18.174 1.00 79.81 678 LEU A O 1
ATOM 5359 N N . ASP A 1 679 ? -17.532 6.769 16.314 1.00 81.00 679 ASP A N 1
ATOM 5360 C CA . ASP A 1 679 ? -17.942 5.405 16.677 1.00 81.00 679 ASP A CA 1
ATOM 5361 C C . ASP A 1 679 ? -16.785 4.508 17.135 1.00 81.00 679 ASP A C 1
ATOM 5363 O O . ASP A 1 679 ? -16.953 3.679 18.029 1.00 81.00 679 ASP A O 1
ATOM 5367 N N . GLU A 1 680 ? -15.588 4.706 16.578 1.00 78.06 680 GLU A N 1
ATOM 5368 C CA . GLU A 1 680 ? -14.371 4.003 16.988 1.00 78.06 680 GLU A CA 1
ATOM 5369 C C . GLU A 1 680 ? -13.998 4.280 18.453 1.00 78.06 680 GLU A C 1
ATOM 5371 O O . GLU A 1 680 ? -13.736 3.346 19.217 1.00 78.06 680 GLU A O 1
ATOM 5376 N N . ALA A 1 681 ? -14.003 5.549 18.871 1.00 81.62 681 ALA A N 1
ATOM 5377 C CA . ALA A 1 681 ? -13.681 5.919 20.246 1.00 81.62 681 ALA A CA 1
ATOM 5378 C C . ALA A 1 681 ? -14.790 5.497 21.204 1.00 81.62 681 ALA A C 1
ATOM 5380 O O . ALA A 1 681 ? -14.498 4.914 22.246 1.00 81.62 681 ALA A O 1
ATOM 5381 N N . ARG A 1 682 ? -16.056 5.689 20.820 1.00 88.69 682 ARG A N 1
ATOM 5382 C CA . ARG A 1 682 ? -17.218 5.230 21.599 1.00 88.69 682 ARG A CA 1
ATOM 5383 C C . ARG A 1 682 ? -17.162 3.727 21.856 1.00 88.69 682 ARG A C 1
ATOM 5385 O O . ARG A 1 682 ? -17.275 3.267 22.993 1.00 88.69 682 ARG A O 1
ATOM 5392 N N . GLY A 1 683 ? -16.902 2.962 20.800 1.00 84.25 683 GLY A N 1
ATOM 5393 C CA . GLY A 1 683 ? -16.709 1.523 20.869 1.00 84.25 683 GLY A CA 1
ATOM 5394 C C . GLY A 1 683 ? -15.523 1.130 21.756 1.00 84.25 683 GLY A C 1
ATOM 5395 O O . GLY A 1 683 ? -15.655 0.251 22.606 1.00 84.25 683 GLY A O 1
ATOM 5396 N N . SER A 1 684 ? -14.388 1.817 21.640 1.00 83.75 684 SER A N 1
ATOM 5397 C CA . SER A 1 684 ? -13.186 1.534 22.440 1.00 83.75 684 SER A CA 1
ATOM 5398 C C . SER A 1 684 ? -13.364 1.851 23.928 1.00 83.75 684 SER A C 1
ATOM 5400 O O . SER A 1 684 ? -12.924 1.080 24.783 1.00 83.75 684 SER A O 1
ATOM 5402 N N . LEU A 1 685 ? -14.061 2.941 24.262 1.00 90.38 685 LEU A N 1
ATOM 5403 C CA . LEU A 1 685 ? -14.452 3.253 25.639 1.00 90.38 685 LEU A CA 1
ATOM 5404 C C . LEU A 1 685 ? -15.361 2.159 26.201 1.00 90.38 685 LEU A C 1
ATOM 5406 O O . LEU A 1 685 ? -15.106 1.652 27.293 1.00 90.38 685 LEU A O 1
ATOM 5410 N N . SER A 1 686 ? -16.360 1.723 25.427 1.00 90.44 686 SER A N 1
ATOM 5411 C CA . SER A 1 686 ? -17.265 0.654 25.858 1.00 90.44 686 SER A CA 1
ATOM 5412 C C . SER A 1 686 ? -16.548 -0.675 26.108 1.00 90.44 686 SER A C 1
ATOM 5414 O O . SER A 1 686 ? -16.814 -1.349 27.103 1.00 90.44 686 SER A O 1
ATOM 5416 N N . GLN A 1 687 ? -15.576 -1.016 25.258 1.00 87.94 687 GLN A N 1
ATOM 5417 C CA . GLN A 1 687 ? -14.725 -2.188 25.422 1.00 87.94 687 GLN A CA 1
ATOM 5418 C C . GLN A 1 687 ? -13.964 -2.129 26.752 1.00 87.94 687 GLN A C 1
ATOM 5420 O O . GLN A 1 687 ? -13.945 -3.118 27.482 1.00 87.94 687 GLN A O 1
ATOM 5425 N N . ARG A 1 688 ? -13.386 -0.975 27.111 1.00 89.56 688 ARG A N 1
ATOM 5426 C CA . ARG A 1 688 ? -12.673 -0.799 28.389 1.00 89.56 688 ARG A CA 1
ATOM 5427 C C . ARG A 1 688 ? -13.593 -0.952 29.599 1.00 89.56 688 ARG A C 1
ATOM 5429 O O . ARG A 1 688 ? -13.222 -1.647 30.542 1.00 89.56 688 ARG A O 1
ATOM 5436 N N . VAL A 1 689 ? -14.793 -0.365 29.554 1.00 92.06 689 VAL A N 1
ATOM 5437 C CA . VAL A 1 689 ? -15.807 -0.501 30.619 1.00 92.06 689 VAL A CA 1
ATOM 5438 C C . VAL A 1 689 ? -16.180 -1.972 30.832 1.00 92.06 689 VAL A C 1
ATOM 5440 O O . VAL A 1 689 ? -16.228 -2.456 31.966 1.00 92.06 689 VAL A O 1
ATOM 5443 N N . VAL A 1 690 ? -16.398 -2.709 29.739 1.00 91.12 690 VAL A N 1
ATOM 5444 C CA . VAL A 1 690 ? -16.747 -4.134 29.780 1.00 91.12 690 VAL A CA 1
ATOM 5445 C C . VAL A 1 690 ? -15.590 -4.980 30.310 1.00 91.12 690 VAL A C 1
ATOM 5447 O O . VAL A 1 690 ? -15.815 -5.790 31.205 1.00 91.12 690 VAL A O 1
ATOM 5450 N N . PHE A 1 691 ? -14.358 -4.767 29.835 1.00 87.94 691 PHE A N 1
ATOM 5451 C CA . PHE A 1 691 ? -13.183 -5.479 30.353 1.00 87.94 691 PHE A CA 1
ATOM 5452 C C . PHE A 1 691 ? -12.981 -5.240 31.851 1.00 87.94 691 PHE A C 1
ATOM 5454 O O . PHE A 1 691 ? -12.801 -6.203 32.589 1.00 87.94 691 PHE A O 1
ATOM 5461 N N . SER A 1 692 ? -13.067 -3.987 32.311 1.00 89.44 692 SER A N 1
ATOM 5462 C CA . SER A 1 692 ? -12.975 -3.663 33.741 1.00 89.44 692 SER A CA 1
ATOM 5463 C C . SER A 1 692 ? -14.036 -4.406 34.556 1.00 89.44 692 SER A C 1
ATOM 5465 O O . SER A 1 692 ? -13.702 -5.033 35.557 1.00 89.44 692 SER A O 1
ATOM 5467 N N . THR A 1 693 ? -15.290 -4.407 34.089 1.00 89.88 693 THR A N 1
ATOM 5468 C CA . THR A 1 693 ? -16.393 -5.097 34.776 1.00 89.88 693 THR A CA 1
ATOM 5469 C C . THR A 1 693 ? -16.151 -6.609 34.848 1.00 89.88 693 THR A C 1
ATOM 5471 O O . THR A 1 693 ? -16.316 -7.209 35.906 1.00 89.88 693 THR A O 1
ATOM 5474 N N . ILE A 1 694 ? -15.740 -7.235 33.739 1.00 87.38 694 ILE A N 1
ATOM 5475 C CA . ILE A 1 694 ? -15.485 -8.681 33.670 1.00 87.38 694 ILE A CA 1
ATOM 5476 C C . ILE A 1 694 ? -14.325 -9.084 34.588 1.00 87.38 694 ILE A C 1
ATOM 5478 O O . ILE A 1 694 ? -14.439 -10.077 35.304 1.00 87.38 694 ILE A O 1
ATOM 5482 N N . ILE A 1 695 ? -13.229 -8.319 34.586 1.00 85.62 695 ILE A N 1
ATOM 5483 C CA . ILE A 1 695 ? -12.052 -8.591 35.422 1.00 85.62 695 ILE A CA 1
ATOM 5484 C C . ILE A 1 695 ? -12.419 -8.509 36.907 1.00 85.62 695 ILE A C 1
ATOM 5486 O O . ILE A 1 695 ? -12.138 -9.452 37.644 1.00 85.62 695 ILE A O 1
ATOM 5490 N N . ASP A 1 696 ? -13.113 -7.447 37.334 1.00 88.44 696 ASP A N 1
ATOM 5491 C CA . ASP A 1 696 ? -13.549 -7.311 38.729 1.00 88.44 696 ASP A CA 1
ATOM 5492 C C . ASP A 1 696 ? -14.488 -8.459 39.147 1.00 88.44 696 ASP A C 1
ATOM 5494 O O . ASP A 1 696 ? -14.351 -8.994 40.248 1.00 88.44 696 ASP A O 1
ATOM 5498 N N . MET A 1 697 ? -15.408 -8.880 38.265 1.00 86.69 697 MET A N 1
ATOM 5499 C CA . MET A 1 697 ? -16.300 -10.018 38.523 1.00 86.69 697 MET A CA 1
ATOM 5500 C C . MET A 1 697 ? -15.545 -11.348 38.634 1.00 86.69 697 MET A C 1
ATOM 5502 O O . MET A 1 697 ? -15.838 -12.121 39.546 1.00 86.69 697 MET A O 1
ATOM 5506 N N . ARG A 1 698 ? -14.584 -11.620 37.737 1.00 85.25 698 ARG A N 1
ATOM 5507 C CA . ARG A 1 698 ? -13.745 -12.834 37.784 1.00 85.25 698 ARG A CA 1
ATOM 5508 C C . ARG A 1 698 ? -12.967 -12.896 39.095 1.00 85.25 698 ARG A C 1
ATOM 5510 O O . ARG A 1 698 ? -12.928 -13.943 39.734 1.00 85.25 698 ARG A O 1
ATOM 5517 N N . ASP A 1 699 ? -12.373 -11.776 39.494 1.00 84.31 699 ASP A N 1
ATOM 5518 C CA . ASP A 1 699 ? -11.475 -11.709 40.648 1.00 84.31 699 ASP A CA 1
ATOM 5519 C C . ASP A 1 699 ? -12.226 -11.584 41.989 1.00 84.31 699 ASP A C 1
ATOM 5521 O O . ASP A 1 699 ? -11.598 -11.446 43.041 1.00 84.31 699 ASP A O 1
ATOM 5525 N N . GLY A 1 700 ? -13.567 -11.623 41.976 1.00 84.50 700 GLY A N 1
ATOM 5526 C CA . GLY A 1 700 ? -14.404 -11.489 43.173 1.00 84.50 700 GLY A CA 1
ATOM 5527 C C . GLY A 1 700 ? -14.279 -10.122 43.854 1.00 84.50 700 GLY A C 1
ATOM 5528 O O . GLY A 1 700 ? -14.537 -9.995 45.051 1.00 84.50 700 GLY A O 1
ATOM 5529 N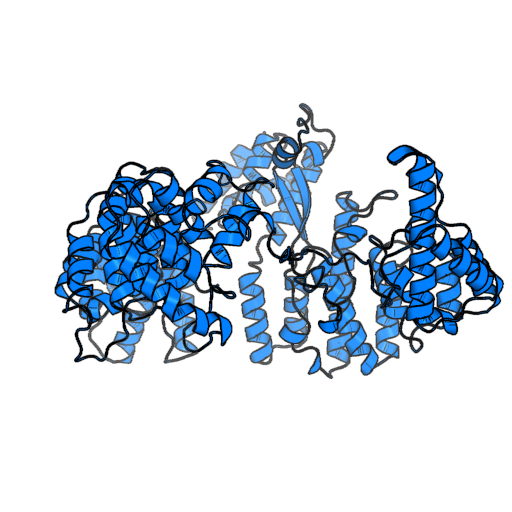 N . GLN A 1 701 ? -13.846 -9.103 43.113 1.00 87.38 701 GLN A N 1
ATOM 5530 C CA . GLN A 1 701 ? -13.598 -7.760 43.619 1.00 87.38 701 GLN A CA 1
ATOM 5531 C C . GLN A 1 701 ? -14.862 -6.893 43.532 1.00 87.38 701 GLN A C 1
ATOM 5533 O O . GLN A 1 701 ? -15.739 -7.103 42.693 1.00 87.38 701 GLN A O 1
ATOM 5538 N N . LYS A 1 702 ? -14.950 -5.852 44.372 1.00 90.00 702 LYS A N 1
ATOM 5539 C CA . LYS A 1 702 ? -15.979 -4.807 44.217 1.00 90.00 702 LYS A CA 1
ATOM 5540 C C . LYS A 1 702 ? -15.822 -4.149 42.842 1.00 90.00 702 LYS A C 1
ATOM 5542 O O . LYS A 1 702 ? -14.716 -3.735 42.518 1.00 90.00 702 LYS A O 1
ATOM 5547 N N . LEU A 1 703 ? -16.898 -4.027 42.064 1.00 89.50 703 LEU A N 1
ATOM 5548 C CA . LEU A 1 703 ? -16.842 -3.416 40.730 1.00 89.50 703 LEU A CA 1
ATOM 5549 C C . LEU A 1 703 ? -16.368 -1.959 40.810 1.00 89.50 703 LEU A C 1
ATOM 5551 O O . LEU A 1 703 ? -16.989 -1.166 41.522 1.00 89.50 703 LEU A O 1
ATOM 5555 N N . ALA A 1 704 ? -15.318 -1.615 40.059 1.00 91.56 704 ALA A N 1
ATOM 5556 C CA . ALA A 1 704 ? -14.854 -0.235 39.914 1.00 91.56 704 ALA A CA 1
ATOM 5557 C C . ALA A 1 704 ? -15.927 0.631 39.238 1.00 91.56 704 ALA A C 1
ATOM 5559 O O . ALA A 1 704 ? -16.209 1.749 39.658 1.00 91.56 704 ALA A O 1
ATOM 5560 N N . ILE A 1 705 ? -16.584 0.064 38.223 1.00 92.50 705 ILE A N 1
ATOM 5561 C CA . ILE A 1 705 ? -17.707 0.681 37.522 1.00 92.50 705 ILE A CA 1
ATOM 5562 C C . ILE A 1 705 ? -18.999 -0.034 37.939 1.00 92.50 705 ILE A C 1
ATOM 5564 O O . ILE A 1 705 ? -19.137 -1.237 37.698 1.00 92.50 705 ILE A O 1
ATOM 5568 N N . PRO A 1 706 ? -19.972 0.667 38.550 1.00 90.44 706 PRO A N 1
ATOM 5569 C CA . PRO A 1 706 ? -21.233 0.061 38.958 1.00 90.44 706 PRO A CA 1
ATOM 5570 C C . PRO A 1 706 ? -21.962 -0.638 37.802 1.00 90.44 706 PRO A C 1
ATOM 5572 O O . PRO A 1 706 ? -22.180 -0.057 36.738 1.00 90.44 706 PRO A O 1
ATOM 5575 N N . SER A 1 707 ? -22.425 -1.870 38.036 1.00 88.50 707 SER A N 1
ATOM 5576 C CA . SER A 1 707 ? -23.054 -2.715 37.008 1.00 88.50 707 SER A CA 1
ATOM 5577 C C . SER A 1 707 ? -24.255 -2.065 36.313 1.00 88.50 707 SER A C 1
ATOM 5579 O O . SER A 1 707 ? -24.462 -2.278 35.118 1.00 88.50 707 SER A O 1
ATOM 5581 N N . HIS A 1 708 ? -25.029 -1.245 37.028 1.00 88.75 708 HIS A N 1
ATOM 5582 C CA . HIS A 1 708 ? -26.170 -0.529 36.458 1.00 88.75 708 HIS A CA 1
ATOM 5583 C C . HIS A 1 708 ? -25.751 0.489 35.383 1.00 88.75 708 HIS A C 1
ATOM 5585 O O . HIS A 1 708 ? -26.458 0.628 34.386 1.00 88.75 708 HIS A O 1
ATOM 5591 N N . LEU A 1 709 ? -24.588 1.139 35.524 1.00 90.94 709 LEU A N 1
ATOM 5592 C CA . LEU A 1 709 ? -24.067 2.070 34.519 1.00 90.94 709 LEU A CA 1
ATOM 5593 C C . LEU A 1 709 ? -23.565 1.312 33.285 1.00 90.94 709 LEU A C 1
ATOM 5595 O O . LEU A 1 709 ? -23.880 1.696 32.159 1.00 90.94 709 LEU A O 1
ATOM 5599 N N . THR A 1 710 ? -22.871 0.185 33.477 1.00 90.75 710 THR A N 1
ATOM 5600 C CA . THR A 1 710 ? -22.464 -0.695 32.368 1.00 90.75 710 THR A CA 1
ATOM 5601 C C . THR A 1 710 ? -23.685 -1.194 31.584 1.00 90.75 710 THR A C 1
ATOM 5603 O O . THR A 1 710 ? -23.694 -1.163 30.355 1.00 90.75 710 THR A O 1
ATOM 5606 N N . GLN A 1 711 ? -24.763 -1.591 32.270 1.00 88.94 711 GLN A N 1
ATOM 5607 C CA . GLN A 1 711 ? -26.022 -1.980 31.623 1.00 88.94 711 GLN A CA 1
ATOM 5608 C C . GLN A 1 711 ? -26.680 -0.816 30.872 1.00 88.94 711 GLN A C 1
ATOM 5610 O O . GLN A 1 711 ? -27.178 -1.004 29.760 1.00 88.94 711 GLN A O 1
ATOM 5615 N N . GLN A 1 712 ? -26.685 0.383 31.456 1.00 88.38 712 GLN A N 1
ATOM 5616 C CA . GLN A 1 712 ? -27.227 1.581 30.818 1.00 88.38 712 GLN A CA 1
ATOM 5617 C C . GLN A 1 712 ? -26.461 1.932 29.536 1.00 88.38 712 GLN A C 1
ATOM 5619 O O . GLN A 1 712 ? -27.090 2.185 28.507 1.00 88.38 712 GLN A O 1
ATOM 5624 N N . MET A 1 713 ? -25.127 1.858 29.564 1.00 93.12 713 MET A N 1
ATOM 5625 C CA . MET A 1 713 ? -24.270 2.059 28.394 1.00 93.12 713 MET A CA 1
ATOM 5626 C C . MET A 1 713 ? -24.661 1.122 27.243 1.00 93.12 713 MET A C 1
ATOM 5628 O O . MET A 1 713 ? -24.861 1.572 26.118 1.00 93.12 713 MET A O 1
ATOM 5632 N N . LEU A 1 714 ? -24.842 -0.173 27.525 1.00 89.62 714 LEU A N 1
ATOM 5633 C CA . LEU A 1 714 ? -25.218 -1.171 26.514 1.00 89.62 714 LEU A CA 1
ATOM 5634 C C . LEU A 1 714 ? -26.635 -0.958 25.959 1.00 89.62 714 LEU A C 1
ATOM 5636 O O . LEU A 1 714 ? -26.903 -1.252 24.791 1.00 89.62 714 LEU A O 1
ATOM 5640 N N . ARG A 1 715 ? -27.557 -0.443 26.780 1.00 86.31 715 ARG A N 1
ATOM 5641 C CA . ARG A 1 715 ? -28.931 -0.146 26.353 1.00 86.31 715 ARG A CA 1
ATOM 5642 C C . ARG A 1 715 ? -28.986 1.063 25.423 1.00 86.31 715 ARG A C 1
ATOM 5644 O O . ARG A 1 715 ? -29.654 0.978 24.396 1.00 86.31 715 ARG A O 1
ATOM 5651 N N . ILE A 1 716 ? -28.279 2.143 25.755 1.00 87.50 716 ILE A N 1
ATOM 5652 C CA . ILE A 1 716 ? -28.438 3.452 25.097 1.00 87.50 716 ILE A CA 1
ATOM 5653 C C . ILE A 1 716 ? -27.377 3.702 24.007 1.00 87.50 716 ILE A C 1
ATOM 5655 O O . ILE A 1 716 ? -27.662 4.391 23.037 1.00 87.50 716 ILE A O 1
ATOM 5659 N N . GLY A 1 717 ? -26.184 3.106 24.102 1.00 76.69 717 GLY A N 1
ATOM 5660 C CA . GLY A 1 717 ? -25.021 3.439 23.260 1.00 76.69 717 GLY A CA 1
ATOM 5661 C C . GLY A 1 717 ? -25.071 3.031 21.778 1.00 76.69 717 GLY A C 1
ATOM 5662 O O . GLY A 1 717 ? -24.099 3.249 21.061 1.00 76.69 717 GLY A O 1
ATOM 5663 N N . GLY A 1 718 ? -26.170 2.441 21.300 1.00 84.62 718 GLY A N 1
ATOM 5664 C CA . GLY A 1 718 ? -26.315 2.021 19.901 1.00 84.62 718 GLY A CA 1
ATOM 5665 C C . GLY A 1 718 ? -25.395 0.865 19.482 1.00 84.62 718 GLY A C 1
ATOM 5666 O O . GLY A 1 718 ? -24.752 0.205 20.304 1.00 84.62 718 GLY A O 1
ATOM 5667 N N . ASP A 1 719 ? -25.357 0.589 18.181 1.00 80.06 719 ASP A N 1
ATOM 5668 C CA . ASP A 1 719 ? -24.667 -0.583 17.626 1.00 80.06 719 ASP A CA 1
ATOM 5669 C C . ASP A 1 719 ? -23.131 -0.548 17.733 1.00 80.06 719 ASP A C 1
ATOM 5671 O O . ASP A 1 719 ? -22.562 -1.600 18.044 1.00 80.06 719 ASP A O 1
ATOM 5675 N N . PRO A 1 720 ? -22.430 0.598 17.576 1.00 75.62 720 PRO A N 1
ATOM 5676 C CA . PRO A 1 720 ? -20.976 0.659 17.758 1.00 75.62 720 PRO A CA 1
ATOM 5677 C C . PRO A 1 720 ? -20.526 0.221 19.158 1.00 75.62 720 PRO A C 1
ATOM 5679 O O . PRO A 1 720 ? -19.584 -0.562 19.305 1.00 75.62 720 PRO A O 1
ATOM 5682 N N . VAL A 1 721 ? -21.250 0.673 20.186 1.00 86.56 721 VAL A N 1
ATOM 5683 C CA . VAL A 1 721 ? -21.008 0.325 21.592 1.00 86.56 721 VAL A CA 1
ATOM 5684 C C . VAL A 1 721 ? -21.311 -1.150 21.848 1.00 86.56 721 VAL A C 1
ATOM 5686 O O . VAL A 1 721 ? -20.486 -1.861 22.418 1.00 86.56 721 VAL A O 1
ATOM 5689 N N . ARG A 1 722 ? -22.464 -1.655 21.388 1.00 86.62 722 ARG A N 1
ATOM 5690 C CA . ARG A 1 722 ? -22.846 -3.064 21.603 1.00 86.62 722 ARG A CA 1
ATOM 5691 C C . ARG A 1 722 ? -21.922 -4.039 20.881 1.00 86.62 722 ARG A C 1
ATOM 5693 O O . ARG A 1 722 ? -21.566 -5.068 21.451 1.00 86.62 722 ARG A O 1
ATOM 5700 N N . THR A 1 723 ? -21.510 -3.715 19.657 1.00 82.44 723 THR A N 1
ATOM 5701 C CA . THR A 1 723 ? -20.625 -4.569 18.853 1.00 82.44 723 THR A CA 1
ATOM 5702 C C . THR A 1 723 ? -19.251 -4.686 19.503 1.00 82.44 723 THR A C 1
ATOM 5704 O O . THR A 1 723 ? -18.783 -5.796 19.749 1.00 82.44 723 THR A O 1
ATOM 5707 N N . ARG A 1 724 ? -18.631 -3.560 19.881 1.00 79.00 724 ARG A N 1
ATOM 5708 C CA . ARG A 1 724 ? -17.313 -3.576 20.537 1.00 79.00 724 ARG A CA 1
ATOM 5709 C C . ARG A 1 724 ? -17.356 -4.167 21.944 1.00 79.00 724 ARG A C 1
ATOM 5711 O O . ARG A 1 724 ? -16.426 -4.875 22.325 1.00 79.00 724 ARG A O 1
ATOM 5718 N N . ALA A 1 725 ? -18.441 -3.963 22.689 1.00 83.19 725 ALA A N 1
ATOM 5719 C CA . ALA A 1 725 ? -18.680 -4.662 23.949 1.00 83.19 725 ALA A CA 1
ATOM 5720 C C . ALA A 1 725 ? -18.763 -6.188 23.762 1.00 83.19 725 ALA A C 1
ATOM 5722 O O . ALA A 1 725 ? -18.147 -6.938 24.520 1.00 83.19 725 ALA A O 1
ATOM 5723 N N . LEU A 1 726 ? -19.481 -6.658 22.737 1.00 83.75 726 LEU A N 1
ATOM 5724 C CA . LEU A 1 726 ? -19.579 -8.082 22.416 1.00 83.75 726 LEU A CA 1
ATOM 5725 C C . LEU A 1 726 ? -18.220 -8.661 22.003 1.00 83.75 726 LEU A C 1
ATOM 5727 O O . LEU A 1 726 ? -17.873 -9.766 22.416 1.00 83.75 726 LEU A O 1
ATOM 5731 N N . ASP A 1 727 ? -17.436 -7.924 21.220 1.00 78.00 727 ASP A N 1
ATOM 5732 C CA . ASP A 1 727 ? -16.085 -8.335 20.841 1.00 78.00 727 ASP A CA 1
ATOM 5733 C C . ASP A 1 727 ? -15.148 -8.403 22.049 1.00 78.00 727 ASP A C 1
ATOM 5735 O O . ASP A 1 727 ? -14.350 -9.334 22.147 1.00 78.00 727 ASP A O 1
ATOM 5739 N N . ALA A 1 728 ? -15.270 -7.472 23.000 1.00 74.00 728 ALA A N 1
ATOM 5740 C CA . ALA A 1 728 ? -14.548 -7.516 24.269 1.00 74.00 728 ALA A CA 1
ATOM 5741 C C . ALA A 1 728 ? -14.848 -8.815 25.034 1.00 74.00 728 ALA A C 1
ATOM 5743 O O . ALA A 1 728 ? -13.928 -9.546 25.399 1.00 74.00 728 ALA A O 1
ATOM 5744 N N . MET A 1 729 ? -16.136 -9.149 25.182 1.00 80.06 729 MET A N 1
ATOM 5745 C CA . MET A 1 729 ? -16.587 -10.389 25.823 1.00 80.06 729 MET A CA 1
ATOM 5746 C C . MET A 1 729 ? -16.072 -11.631 25.086 1.00 80.06 729 MET A C 1
ATOM 5748 O O . MET A 1 729 ? -15.530 -12.540 25.708 1.00 80.06 729 MET A O 1
ATOM 5752 N N . LYS A 1 730 ? -16.192 -11.671 23.753 1.00 79.81 730 LYS A N 1
ATOM 5753 C CA . LYS A 1 730 ? -15.701 -12.787 22.926 1.00 79.81 730 LYS A CA 1
ATOM 5754 C C . LYS A 1 730 ? -14.187 -12.958 23.019 1.00 79.81 730 LYS A C 1
ATOM 5756 O O . LYS A 1 730 ? -13.718 -14.091 23.017 1.00 79.81 730 LYS A O 1
ATOM 5761 N N . ASN A 1 731 ? -13.429 -11.862 23.045 1.00 71.81 731 ASN A N 1
ATOM 5762 C CA . ASN A 1 731 ? -11.973 -11.902 23.167 1.00 71.81 731 ASN A CA 1
ATOM 5763 C C . ASN A 1 731 ? -11.561 -12.453 24.531 1.00 71.81 731 ASN A C 1
ATOM 5765 O O . ASN A 1 731 ? -10.711 -13.333 24.577 1.00 71.81 731 ASN A O 1
ATOM 5769 N N . TYR A 1 732 ? -12.210 -11.997 25.601 1.00 71.31 732 TYR A N 1
ATOM 5770 C CA . TYR A 1 732 ? -11.983 -12.521 26.943 1.00 71.31 732 TYR A CA 1
ATOM 5771 C C . TYR A 1 732 ? -12.312 -14.017 27.052 1.00 71.31 732 TYR A C 1
ATOM 5773 O O . TYR A 1 732 ? -11.501 -14.788 27.538 1.00 71.31 732 TYR A O 1
ATOM 5781 N N . LEU A 1 733 ? -13.448 -14.467 26.507 1.00 74.81 733 LEU A N 1
ATOM 5782 C CA . LEU A 1 733 ? -13.823 -15.892 26.523 1.00 74.81 733 LEU A CA 1
ATOM 5783 C C . LEU A 1 733 ? -12.868 -16.801 25.730 1.00 74.81 733 LEU A C 1
ATOM 5785 O O . LEU A 1 733 ? -12.871 -18.013 25.928 1.00 74.81 733 LEU A O 1
ATOM 5789 N N . LYS A 1 734 ? -12.102 -16.246 24.784 1.00 74.75 734 LYS A N 1
ATOM 5790 C CA . LYS A 1 734 ? -11.105 -16.992 23.999 1.00 74.75 734 LYS A CA 1
ATOM 5791 C C . LYS A 1 734 ? -9.731 -17.020 24.660 1.00 74.75 734 LYS A C 1
ATOM 5793 O O . LYS A 1 734 ? -8.945 -17.911 24.354 1.00 74.75 734 LYS A O 1
ATOM 5798 N N . ASP A 1 735 ? -9.438 -16.039 25.501 1.00 69.88 735 ASP A N 1
ATOM 5799 C CA . ASP A 1 735 ? -8.169 -15.883 26.195 1.00 69.88 735 ASP A CA 1
ATOM 5800 C C . ASP A 1 735 ? -8.435 -15.195 27.539 1.00 69.88 735 ASP A C 1
ATOM 5802 O O . ASP A 1 735 ? -8.655 -13.984 27.596 1.00 69.88 735 ASP A O 1
ATOM 5806 N N . ASP A 1 736 ? -8.387 -15.962 28.632 1.00 58.44 736 ASP A N 1
ATOM 5807 C CA . ASP A 1 736 ? -8.615 -15.467 30.000 1.00 58.44 736 ASP A CA 1
ATOM 5808 C C . ASP A 1 736 ? -7.590 -14.395 30.442 1.00 58.44 736 ASP A C 1
ATOM 5810 O O . ASP A 1 736 ? -7.739 -13.780 31.507 1.00 58.44 736 ASP A O 1
ATOM 5814 N N . LYS A 1 737 ? -6.544 -14.155 29.633 1.00 57.88 737 LYS A N 1
ATOM 5815 C CA . LYS A 1 737 ? -5.552 -13.082 29.792 1.00 57.88 737 LYS A CA 1
ATOM 5816 C C . LYS A 1 737 ? -5.716 -11.942 28.778 1.00 57.88 737 LYS A C 1
ATOM 5818 O O . LYS A 1 737 ? -4.823 -11.103 28.674 1.00 57.88 737 LYS A O 1
ATOM 5823 N N . ALA A 1 738 ? -6.822 -11.885 28.034 1.00 57.78 738 ALA A N 1
ATOM 5824 C CA . ALA A 1 738 ? -7.036 -10.873 27.005 1.00 57.78 738 ALA A CA 1
ATOM 5825 C C . ALA A 1 738 ? -6.995 -9.443 27.576 1.00 57.78 738 ALA A C 1
ATOM 5827 O O . ALA A 1 738 ? -7.791 -9.070 28.438 1.00 57.78 738 ALA A O 1
ATOM 5828 N N . GLU A 1 739 ? -6.093 -8.623 27.035 1.00 59.44 739 GLU A N 1
ATOM 5829 C CA . GLU A 1 739 ? -6.037 -7.177 27.270 1.00 59.44 739 GLU A CA 1
ATOM 5830 C C . GLU A 1 739 ? -6.975 -6.426 26.298 1.00 59.44 739 GLU A C 1
ATOM 5832 O O . GLU A 1 739 ? -7.275 -6.933 25.204 1.00 59.44 739 GLU A O 1
ATOM 5837 N N . PRO A 1 740 ? -7.426 -5.196 26.629 1.00 55.75 740 PRO A N 1
ATOM 5838 C CA . PRO A 1 740 ? -8.099 -4.339 25.660 1.00 55.75 740 PRO A CA 1
ATOM 5839 C C . PRO A 1 740 ? -7.180 -4.116 24.453 1.00 55.75 740 PRO A C 1
ATOM 5841 O O . PRO A 1 740 ? -6.093 -3.558 24.576 1.00 55.75 740 PRO A O 1
ATOM 5844 N N . LYS A 1 741 ? -7.599 -4.571 23.268 1.00 50.19 741 LYS A N 1
ATOM 5845 C CA . LYS A 1 741 ? -6.857 -4.304 22.032 1.00 50.19 741 LYS A CA 1
ATOM 5846 C C . LYS A 1 741 ? -6.929 -2.811 21.713 1.00 50.19 741 LYS A C 1
ATOM 5848 O O . LYS A 1 741 ? -8.019 -2.247 21.696 1.00 50.19 741 LYS A O 1
ATOM 5853 N N . ASP A 1 742 ? -5.769 -2.218 21.453 1.00 40.62 742 ASP A N 1
ATOM 5854 C CA . ASP A 1 742 ? -5.635 -0.857 20.936 1.00 40.62 742 ASP A CA 1
ATOM 5855 C C . ASP A 1 742 ? -6.481 -0.688 19.662 1.00 40.62 742 ASP A C 1
ATOM 5857 O O . ASP A 1 742 ? -6.437 -1.537 18.765 1.00 40.62 742 ASP A O 1
ATOM 5861 N N . ALA A 1 743 ? -7.253 0.397 19.594 1.00 34.84 743 ALA A N 1
ATOM 5862 C CA . ALA A 1 743 ? -8.027 0.767 18.413 1.00 34.84 743 ALA A CA 1
ATOM 5863 C C . ALA A 1 743 ? -7.117 1.124 17.222 1.00 34.84 743 ALA A C 1
ATOM 5865 O O . ALA A 1 743 ? -7.517 0.961 16.072 1.00 34.84 743 ALA A O 1
ATOM 5866 N N . GLY A 1 744 ? -5.872 1.528 17.505 1.00 29.59 744 GLY A N 1
ATOM 5867 C CA . GLY A 1 744 ? -4.894 2.009 16.534 1.00 29.59 744 GLY A CA 1
ATOM 5868 C C . GLY A 1 744 ? -3.861 0.995 16.035 1.00 29.59 744 GLY A C 1
ATOM 5869 O O . GLY A 1 744 ? -3.007 1.383 15.237 1.00 29.59 744 GLY A O 1
ATOM 5870 N N . LYS A 1 745 ? -3.901 -0.286 16.438 1.00 27.53 745 LYS A N 1
ATOM 5871 C CA . LYS A 1 745 ? -2.954 -1.291 15.912 1.00 27.53 745 LYS A CA 1
ATOM 5872 C C . LYS A 1 745 ? -3.285 -1.679 14.465 1.00 27.53 745 LYS A C 1
ATOM 5874 O O . LYS A 1 745 ? -4.019 -2.637 14.218 1.00 27.53 745 LYS A O 1
ATOM 5879 N N . ARG A 1 746 ? -2.712 -0.902 13.542 1.00 25.64 746 ARG A N 1
ATOM 5880 C CA . ARG A 1 746 ? -2.405 -1.260 12.150 1.00 25.64 746 ARG A CA 1
ATOM 5881 C C . ARG A 1 746 ? -1.091 -2.021 12.063 1.00 25.64 746 ARG A C 1
ATOM 5883 O O . ARG A 1 746 ? -0.165 -1.665 12.826 1.00 25.64 746 ARG A O 1
#